Protein AF-0000000074579648 (afdb_homodimer)

Nearest PDB structures (foldseek):
  8k3f-assembly1_B  TM=7.157E-01  e=9.675E-02  Campylobacter jejuni
  6kii-assembly1_A  TM=7.517E-01  e=7.354E-01  Limnospira platensis
  4tle-assembly1_C  TM=4.513E-01  e=1.170E-01  Synechococcus elongatus PCC 7942 = FACHB-805
  4tl8-assembly1_C  TM=4.662E-01  e=2.504E-01  Synechococcus elongatus PCC 7942 = FACHB-805
  6qin-assembly1_A  TM=4.212E-01  e=1.010E+00  permafrost metagenome

Sequence (452 aa):
MAKFKIEIDSETCLGYKECGLCVSACEESIIVPDEKTGKVKVDKTREINCDGLGACLDVCPVGALKITSESGFSCGGHSGNPCPGSAVKSFNRSEQRSEMLQNKETESELLNWPVQLHLLNPNASYFKNADLIIAADCVPFAYPDFHNNLLKGKVLAIACPKLDDTKDYMLKIRQIVEKNNIKNVTVAIMTVPCCSGLYSLVNRALDGLDVNITKKVISLDGKLMDMAKFKIEIDSETCLGYKECGLCVSACEESIIVPDEKTGKVKVDKTREINCDGLGACLDVCPVGALKITSESGFSCGGHSGNPCPGSAVKSFNRSEQRSEMLQNKETESELLNWPVQLHLLNPNASYFKNADLIIAADCVPFAYPDFHNNLLKGKVLAIACPKLDDTKDYMLKIRQIVEKNNIKNVTVAIMTVPCCSGLYSLVNRALDGLDVNITKKVISLDGKLMD

pLDDT: mean 78.27, std 17.92, range [31.67, 98.38]

InterPro domains:
  IPR017896 4Fe-4S ferredoxin-type, iron-sulphur binding domain [PF12838] (18-64)
  IPR017896 4Fe-4S ferredoxin-type, iron-sulphur binding domain [PS51379] (4-36)
  IPR017896 4Fe-4S ferredoxin-type, iron-sulphur binding domain [PS51379] (38-70)
  IPR052911 Corrinoid activation enzyme [PTHR42895] (46-207)
  IPR060060 AF_0155, Rossmann-like domain [PF27217] (124-225)

Structure (mmCIF, N/CA/C/O backbone):
data_AF-0000000074579648-model_v1
#
loop_
_entity.id
_entity.type
_entity.pdbx_description
1 polymer Ferredoxin
#
loop_
_atom_site.group_PDB
_atom_site.id
_atom_site.type_symbol
_atom_site.label_atom_id
_atom_site.label_alt_id
_atom_site.label_comp_id
_atom_site.label_asym_id
_atom_site.label_entity_id
_atom_site.label_seq_id
_atom_site.pdbx_PDB_ins_code
_atom_site.Cartn_x
_atom_site.Cartn_y
_atom_site.Cartn_z
_atom_site.occupancy
_atom_site.B_iso_or_equiv
_atom_site.auth_seq_id
_atom_site.auth_comp_id
_atom_site.auth_asym_id
_atom_site.auth_atom_id
_atom_site.pdbx_PDB_model_num
ATOM 1 N N . MET A 1 1 ? -11.305 7.68 -22.281 1 38.03 1 MET A N 1
ATOM 2 C CA . MET A 1 1 ? -10.273 7.02 -21.484 1 38.03 1 MET A CA 1
ATOM 3 C C . MET A 1 1 ? -8.914 7.105 -22.172 1 38.03 1 MET A C 1
ATOM 5 O O . MET A 1 1 ? -8.82 6.992 -23.391 1 38.03 1 MET A O 1
ATOM 9 N N . ALA A 1 2 ? -7.953 7.727 -21.594 1 44.22 2 ALA A N 1
ATOM 10 C CA . ALA A 1 2 ? -6.719 7.918 -22.359 1 44.22 2 ALA A CA 1
ATOM 11 C C . ALA A 1 2 ? -6.234 6.602 -22.953 1 44.22 2 ALA A C 1
ATOM 13 O O . ALA A 1 2 ? -6.219 5.57 -22.281 1 44.22 2 ALA A O 1
ATOM 14 N N . LYS A 1 3 ? -6.266 6.621 -24.25 1 64.75 3 LYS A N 1
ATOM 15 C CA . LYS A 1 3 ? -5.797 5.484 -25.047 1 64.75 3 LYS A CA 1
ATOM 16 C C . LYS A 1 3 ? -4.293 5.293 -24.891 1 64.75 3 LYS A C 1
ATOM 18 O O . LYS A 1 3 ? -3.512 6.195 -25.203 1 64.75 3 LYS A O 1
ATOM 23 N N . PHE A 1 4 ? -3.867 4.301 -23.953 1 72.62 4 PHE A N 1
ATOM 24 C CA . PHE A 1 4 ? -2.453 3.982 -23.812 1 72.62 4 PHE A CA 1
ATOM 25 C C . PHE A 1 4 ? -2 3.014 -24.891 1 72.62 4 PHE A C 1
ATOM 27 O O . PHE A 1 4 ? -2.789 2.189 -25.359 1 72.62 4 PHE A O 1
ATOM 34 N N . LYS A 1 5 ? -0.775 3.4 -25.406 1 82.19 5 LYS A N 1
ATOM 35 C CA . LYS A 1 5 ? -0.129 2.535 -26.391 1 82.19 5 LYS A CA 1
ATOM 36 C C . LYS A 1 5 ? 1.182 1.972 -25.859 1 82.19 5 LYS A C 1
ATOM 38 O O . LYS A 1 5 ? 1.925 2.67 -25.156 1 82.19 5 LYS A O 1
ATOM 43 N N . ILE A 1 6 ? 1.336 0.704 -26.125 1 85.44 6 ILE A N 1
ATOM 44 C CA . ILE A 1 6 ? 2.6 0.079 -25.766 1 85.44 6 ILE A CA 1
ATOM 45 C C . ILE A 1 6 ? 3.512 -0.01 -26.984 1 85.44 6 ILE A C 1
ATOM 47 O O . ILE A 1 6 ? 3.084 -0.451 -28.047 1 85.44 6 ILE A O 1
ATOM 51 N N . GLU A 1 7 ? 4.668 0.543 -26.875 1 87.31 7 GLU A N 1
ATOM 52 C CA . GLU A 1 7 ? 5.699 0.421 -27.906 1 87.31 7 GLU A CA 1
ATOM 53 C C . GLU A 1 7 ? 6.824 -0.505 -27.453 1 87.31 7 GLU A C 1
ATOM 55 O O . GLU A 1 7 ? 7.281 -0.416 -26.312 1 87.31 7 GLU A O 1
ATOM 60 N N . ILE A 1 8 ? 7.215 -1.43 -28.344 1 89.31 8 ILE A N 1
ATOM 61 C CA . ILE A 1 8 ? 8.25 -2.404 -28.016 1 89.31 8 ILE A CA 1
ATOM 62 C C . ILE A 1 8 ? 9.469 -2.193 -28.906 1 89.31 8 ILE A C 1
ATOM 64 O O . ILE A 1 8 ? 9.344 -2.152 -30.125 1 89.31 8 ILE A O 1
ATOM 68 N N . ASP A 1 9 ? 10.555 -1.934 -28.312 1 84.62 9 ASP A N 1
ATOM 69 C CA . ASP A 1 9 ? 11.82 -1.9 -29.031 1 84.62 9 ASP A CA 1
ATOM 70 C C . ASP A 1 9 ? 12.359 -3.312 -29.266 1 84.62 9 ASP A C 1
ATOM 72 O O . ASP A 1 9 ? 13 -3.895 -28.391 1 84.62 9 ASP A O 1
ATOM 76 N N . SER A 1 10 ? 12.18 -3.771 -30.453 1 89 10 SER A N 1
ATOM 77 C CA . SER A 1 10 ? 12.516 -5.152 -30.797 1 89 10 SER A CA 1
ATOM 78 C C . SER A 1 10 ? 14.016 -5.383 -30.719 1 89 10 SER A C 1
ATOM 80 O O . SER A 1 10 ? 14.469 -6.508 -30.484 1 89 10 SER A O 1
ATOM 82 N N . GLU A 1 11 ? 14.758 -4.34 -30.938 1 87.44 11 GLU A N 1
ATOM 83 C CA . GLU A 1 11 ? 16.219 -4.492 -30.891 1 87.44 11 GLU A CA 1
ATOM 84 C C . GLU A 1 11 ? 16.688 -4.707 -29.453 1 87.44 11 GLU A C 1
ATOM 86 O O . GLU A 1 11 ? 17.641 -5.461 -29.219 1 87.44 11 GLU A O 1
ATOM 91 N N . THR A 1 12 ? 16 -4.109 -28.562 1 84.44 12 THR A N 1
ATOM 92 C CA . THR A 1 12 ? 16.375 -4.188 -27.156 1 84.44 12 THR A CA 1
ATOM 93 C C . THR A 1 12 ? 15.75 -5.414 -26.5 1 84.44 12 THR A C 1
ATOM 95 O O . THR A 1 12 ? 16.328 -6.004 -25.578 1 84.44 12 THR A O 1
ATOM 98 N N . CYS A 1 13 ? 14.719 -5.883 -27.016 1 89.56 13 CYS A N 1
ATOM 99 C CA . CYS A 1 13 ? 13.977 -7.008 -26.453 1 89.56 13 CYS A CA 1
ATOM 100 C C . CYS A 1 13 ? 14.797 -8.289 -26.531 1 89.56 13 CYS A C 1
ATOM 102 O O . CYS A 1 13 ? 15.398 -8.586 -27.562 1 89.56 13 CYS A O 1
ATOM 104 N N . LEU A 1 14 ? 14.742 -9.031 -25.484 1 81.19 14 LEU A N 1
ATOM 105 C CA . LEU A 1 14 ? 15.547 -10.25 -25.422 1 81.19 14 LEU A CA 1
ATOM 106 C C . LEU A 1 14 ? 14.82 -11.414 -26.078 1 81.19 14 LEU A C 1
ATOM 108 O O . LEU A 1 14 ? 15.43 -12.445 -26.359 1 81.19 14 LEU A O 1
ATOM 112 N N . GLY A 1 15 ? 13.594 -11.227 -26.312 1 86.38 15 GLY A N 1
ATOM 113 C CA . GLY A 1 15 ? 12.805 -12.32 -26.875 1 86.38 15 GLY A CA 1
ATOM 114 C C . GLY A 1 15 ? 11.945 -13.016 -25.828 1 86.38 15 GLY A C 1
ATOM 115 O O . GLY A 1 15 ? 12.289 -13.047 -24.656 1 86.38 15 GLY A O 1
ATOM 116 N N . TYR A 1 16 ? 10.82 -13.547 -26.359 1 86.62 16 TYR A N 1
ATOM 117 C CA . TYR A 1 16 ? 9.867 -14.109 -25.422 1 86.62 16 TYR A CA 1
ATOM 118 C C . TYR A 1 16 ? 10.344 -15.461 -24.906 1 86.62 16 TYR A C 1
ATOM 120 O O . TYR A 1 16 ? 9.953 -15.898 -23.812 1 86.62 16 TYR A O 1
ATOM 128 N N . LYS A 1 17 ? 11.25 -16.219 -25.625 1 80.44 17 LYS A N 1
ATOM 129 C CA . LYS A 1 17 ? 11.789 -17.484 -25.156 1 80.44 17 LYS A CA 1
ATOM 130 C C . LYS A 1 17 ? 12.852 -17.266 -24.094 1 80.44 17 LYS A C 1
ATOM 132 O O . LYS A 1 17 ? 12.906 -18 -23.094 1 80.44 17 LYS A O 1
ATOM 137 N N . GLU A 1 18 ? 13.672 -16.25 -24.312 1 72.56 18 GLU A N 1
ATOM 138 C CA . GLU A 1 18 ? 14.758 -15.938 -23.375 1 72.56 18 GLU A CA 1
ATOM 139 C C . GLU A 1 18 ? 14.234 -15.203 -22.141 1 72.56 18 GLU A C 1
ATOM 141 O O . GLU A 1 18 ? 14.82 -15.289 -21.062 1 72.56 18 GLU A O 1
ATOM 146 N N . CYS A 1 19 ? 13.273 -14.344 -22.219 1 79.88 19 CYS A N 1
ATOM 147 C CA . CYS A 1 19 ? 12.766 -13.516 -21.125 1 79.88 19 CYS A CA 1
ATOM 148 C C . CYS A 1 19 ? 11.25 -13.617 -21.016 1 79.88 19 CYS A C 1
ATOM 150 O O . CYS A 1 19 ? 10.727 -14.391 -20.203 1 79.88 19 CYS A O 1
ATOM 152 N N . GLY A 1 20 ? 10.43 -13.008 -21.75 1 79.56 20 GLY A N 1
ATOM 153 C CA . GLY A 1 20 ? 8.977 -13.086 -21.844 1 79.56 20 GLY A CA 1
ATOM 154 C C . GLY A 1 20 ? 8.273 -12.586 -20.609 1 79.56 20 GLY A C 1
ATOM 155 O O . GLY A 1 20 ? 7.066 -12.797 -20.438 1 79.56 20 GLY A O 1
ATOM 156 N N . LEU A 1 21 ? 8.93 -11.914 -19.75 1 76 21 LEU A N 1
ATOM 157 C CA . LEU A 1 21 ? 8.352 -11.477 -18.484 1 76 21 LEU A CA 1
ATOM 158 C C . LEU A 1 21 ? 7.176 -10.531 -18.719 1 76 21 LEU A C 1
ATOM 160 O O . LEU A 1 21 ? 6.184 -10.562 -18 1 76 21 LEU A O 1
ATOM 164 N N . CYS A 1 22 ? 7.324 -9.781 -19.75 1 82.06 22 CYS A N 1
ATOM 165 C CA . CYS A 1 22 ? 6.293 -8.789 -20.047 1 82.06 22 CYS A CA 1
ATOM 166 C C . CYS A 1 22 ? 5.004 -9.469 -20.5 1 82.06 22 CYS A C 1
ATOM 168 O O . CYS A 1 22 ? 3.91 -8.953 -20.266 1 82.06 22 CYS A O 1
ATOM 170 N N . VAL A 1 23 ? 5.102 -10.625 -21.156 1 86.94 23 VAL A N 1
ATOM 171 C CA . VAL A 1 23 ? 3.938 -11.375 -21.625 1 86.94 23 VAL A CA 1
ATOM 172 C C . VAL A 1 23 ? 3.088 -11.812 -20.438 1 86.94 23 VAL A C 1
ATOM 174 O O . VAL A 1 23 ? 1.863 -11.664 -20.453 1 86.94 23 VAL A O 1
ATOM 177 N N . SER A 1 24 ? 3.746 -12.172 -19.406 1 78 24 SER A N 1
ATOM 178 C CA . SER A 1 24 ? 3.043 -12.641 -18.219 1 78 24 SER A CA 1
ATOM 179 C C . SER A 1 24 ? 2.557 -11.477 -17.375 1 78 24 SER A C 1
ATOM 181 O O . SER A 1 24 ? 1.508 -11.57 -16.734 1 78 24 SER A O 1
ATOM 183 N N . ALA A 1 25 ? 3.285 -10.477 -17.453 1 70.19 25 ALA A N 1
ATOM 184 C CA . ALA A 1 25 ? 3.018 -9.344 -16.562 1 70.19 25 ALA A CA 1
ATOM 185 C C . ALA A 1 25 ? 1.821 -8.539 -17.062 1 70.19 25 ALA A C 1
ATOM 187 O O . ALA A 1 25 ? 1.161 -7.855 -16.266 1 70.19 25 ALA A O 1
ATOM 188 N N . CYS A 1 26 ? 1.552 -8.617 -18.312 1 76.62 26 CYS A N 1
ATOM 189 C CA . CYS A 1 26 ? 0.455 -7.832 -18.875 1 76.62 26 CYS A CA 1
ATOM 190 C C . CYS A 1 26 ? -0.887 -8.5 -18.594 1 76.62 26 CYS A C 1
ATOM 192 O O . CYS A 1 26 ? -1.279 -9.43 -19.312 1 76.62 26 CYS A O 1
ATOM 194 N N . GLU A 1 27 ? -1.532 -7.953 -17.734 1 66.75 27 GLU A N 1
ATOM 195 C CA . GLU A 1 27 ? -2.783 -8.547 -17.266 1 66.75 27 GLU A CA 1
ATOM 196 C C . GLU A 1 27 ? -3.826 -8.578 -18.391 1 66.75 27 GLU A C 1
ATOM 198 O O . GLU A 1 27 ? -4.672 -9.469 -18.422 1 66.75 27 GLU A O 1
ATOM 203 N N . GLU A 1 28 ? -3.748 -7.605 -19.266 1 70.06 28 GLU A N 1
ATOM 204 C CA . GLU A 1 28 ? -4.711 -7.508 -20.359 1 70.06 28 GLU A CA 1
ATOM 205 C C . GLU A 1 28 ? -4.289 -8.375 -21.547 1 70.06 28 GLU A C 1
ATOM 207 O O . GLU A 1 28 ? -4.973 -8.406 -22.562 1 70.06 28 GLU A O 1
ATOM 212 N N . SER A 1 29 ? -3.205 -9.047 -21.328 1 83.12 29 SER A N 1
ATOM 213 C CA . SER A 1 29 ? -2.676 -9.93 -22.375 1 83.12 29 SER A CA 1
ATOM 214 C C . SER A 1 29 ? -2.475 -9.188 -23.688 1 83.12 29 SER A C 1
ATOM 216 O O . SER A 1 29 ? -2.807 -9.695 -24.75 1 83.12 29 SER A O 1
ATOM 218 N N . ILE A 1 30 ? -1.995 -8 -23.547 1 87.44 30 ILE A N 1
ATOM 219 C CA . ILE A 1 30 ? -1.763 -7.152 -24.703 1 87.44 30 ILE A CA 1
ATOM 220 C C . ILE A 1 30 ? -0.427 -7.516 -25.359 1 87.44 30 ILE A C 1
ATOM 222 O O . ILE A 1 30 ? -0.287 -7.461 -26.578 1 87.44 30 ILE A O 1
ATOM 226 N N . ILE A 1 31 ? 0.564 -7.895 -24.578 1 90.88 31 ILE A N 1
ATOM 227 C CA . ILE A 1 31 ? 1.875 -8.289 -25.078 1 90.88 31 ILE A CA 1
ATOM 228 C C . ILE A 1 31 ? 1.904 -9.789 -25.328 1 90.88 31 ILE A C 1
ATOM 230 O O . ILE A 1 31 ? 1.616 -10.578 -24.422 1 90.88 31 ILE A O 1
ATOM 234 N N . VAL A 1 32 ? 2.188 -10.141 -26.562 1 93.31 32 VAL A N 1
ATOM 235 C CA . VAL A 1 32 ? 2.152 -11.555 -26.938 1 93.31 32 VAL A CA 1
ATOM 236 C C . VAL A 1 32 ? 3.457 -11.945 -27.625 1 93.31 32 VAL A C 1
ATOM 238 O O . VAL A 1 32 ? 4.148 -11.086 -28.188 1 93.31 32 VAL A O 1
ATOM 241 N N . PRO A 1 33 ? 3.701 -13.289 -27.531 1 92.75 33 PRO A N 1
ATOM 242 C CA . PRO A 1 33 ? 4.875 -13.75 -28.281 1 92.75 33 PRO A CA 1
ATOM 243 C C . PRO A 1 33 ? 4.723 -13.562 -29.781 1 92.75 33 PRO A C 1
ATOM 245 O O . PRO A 1 33 ? 3.633 -13.773 -30.328 1 92.75 33 PRO A O 1
ATOM 248 N N . ASP A 1 34 ? 5.785 -13.07 -30.453 1 92.25 34 ASP A N 1
ATOM 249 C CA . ASP A 1 34 ? 5.867 -12.992 -31.906 1 92.25 34 ASP A CA 1
ATOM 250 C C . ASP A 1 34 ? 6.738 -14.125 -32.469 1 92.25 34 ASP A C 1
ATOM 252 O O . ASP A 1 34 ? 7.961 -14 -32.5 1 92.25 34 ASP A O 1
ATOM 256 N N . GLU A 1 35 ? 6.102 -15.078 -32.938 1 89.31 35 GLU A N 1
ATOM 257 C CA . GLU A 1 35 ? 6.809 -16.266 -33.406 1 89.31 35 GLU A CA 1
ATOM 258 C C . GLU A 1 35 ? 7.719 -15.961 -34.594 1 89.31 35 GLU A C 1
ATOM 260 O O . GLU A 1 35 ? 8.742 -16.609 -34.781 1 89.31 35 GLU A O 1
ATOM 265 N N . LYS A 1 36 ? 7.332 -15.047 -35.375 1 92.31 36 LYS A N 1
ATOM 266 C CA . LYS A 1 36 ? 8.102 -14.688 -36.562 1 92.31 36 LYS A CA 1
ATOM 267 C C . LYS A 1 36 ? 9.445 -14.07 -36.188 1 92.31 36 LYS A C 1
ATOM 269 O O . LYS A 1 36 ? 10.469 -14.383 -36.812 1 92.31 36 LYS A O 1
ATOM 274 N N . THR A 1 37 ? 9.477 -13.234 -35.25 1 89.88 37 THR A N 1
ATOM 275 C CA . THR A 1 37 ? 10.68 -12.484 -34.906 1 89.88 37 THR A CA 1
ATOM 276 C C . THR A 1 37 ? 11.375 -13.086 -33.688 1 89.88 37 THR A C 1
ATOM 278 O O . THR A 1 37 ? 12.539 -12.789 -33.406 1 89.88 37 THR A O 1
ATOM 281 N N . GLY A 1 38 ? 10.703 -13.961 -32.938 1 90.06 38 GLY A N 1
ATOM 282 C CA . GLY A 1 38 ? 11.227 -14.477 -31.672 1 90.06 38 GLY A CA 1
ATOM 283 C C . GLY A 1 38 ? 11.117 -13.484 -30.531 1 90.06 38 GLY A C 1
ATOM 284 O O . GLY A 1 38 ? 11.555 -13.766 -29.406 1 90.06 38 GLY A O 1
ATOM 285 N N . LYS A 1 39 ? 10.688 -12.328 -30.812 1 92.81 39 LYS A N 1
ATOM 286 C CA . LYS A 1 39 ? 10.508 -11.289 -29.812 1 92.81 39 LYS A CA 1
ATOM 287 C C . LYS A 1 39 ? 9.07 -11.273 -29.297 1 92.81 39 LYS A C 1
ATOM 289 O O . LYS A 1 39 ? 8.391 -12.297 -29.297 1 92.81 39 LYS A O 1
ATOM 294 N N . VAL A 1 40 ? 8.641 -10.117 -28.656 1 93.56 40 VAL A N 1
ATOM 295 C CA . VAL A 1 40 ? 7.25 -9.922 -28.281 1 93.56 40 VAL A CA 1
ATOM 296 C C . VAL A 1 40 ? 6.625 -8.82 -29.125 1 93.56 40 VAL A C 1
ATOM 298 O O . VAL A 1 40 ? 7.34 -8.023 -29.734 1 93.56 40 VAL A O 1
ATOM 301 N N . LYS A 1 41 ? 5.258 -8.883 -29.266 1 93.06 41 LYS A N 1
ATOM 302 C CA . LYS A 1 41 ? 4.539 -7.848 -30 1 93.06 41 LYS A CA 1
ATOM 303 C C . LYS A 1 41 ? 3.248 -7.461 -29.297 1 93.06 41 LYS A C 1
ATOM 305 O O . LYS A 1 41 ? 2.799 -8.172 -28.391 1 93.06 41 LYS A O 1
ATOM 310 N N . VAL A 1 42 ? 2.834 -6.312 -29.719 1 92.62 42 VAL A N 1
ATOM 311 C CA . VAL A 1 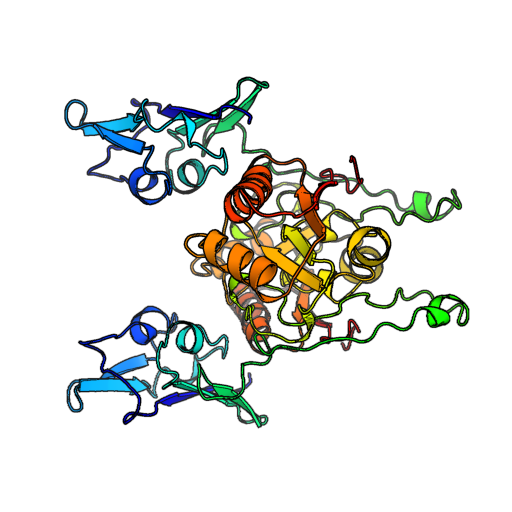42 ? 1.575 -5.809 -29.188 1 92.62 42 VAL A CA 1
ATOM 312 C C . VAL A 1 42 ? 0.406 -6.379 -29.984 1 92.62 42 VAL A C 1
ATOM 314 O O . VAL A 1 42 ? 0.402 -6.316 -31.219 1 92.62 42 VAL A O 1
ATOM 317 N N . ASP A 1 43 ? -0.494 -6.969 -29.281 1 90.19 43 ASP A N 1
ATOM 318 C CA . ASP A 1 43 ? -1.77 -7.324 -29.891 1 90.19 43 ASP A CA 1
ATOM 319 C C . ASP A 1 43 ? -2.652 -6.09 -30.078 1 90.19 43 ASP A C 1
ATOM 321 O O . ASP A 1 43 ? -3.26 -5.605 -29.125 1 90.19 43 ASP A O 1
ATOM 325 N N . LYS A 1 44 ? -2.764 -5.656 -31.297 1 87.19 44 LYS A N 1
ATOM 326 C CA . LYS A 1 44 ? -3.457 -4.406 -31.594 1 87.19 44 LYS A CA 1
ATOM 327 C C . LYS A 1 44 ? -4.941 -4.5 -31.25 1 87.19 44 LYS A C 1
ATOM 329 O O . LYS A 1 44 ? -5.582 -3.488 -30.969 1 87.19 44 LYS A O 1
ATOM 334 N N . THR A 1 45 ? -5.469 -5.652 -31.188 1 86.56 45 THR A N 1
ATOM 335 C CA . THR A 1 45 ? -6.883 -5.828 -30.875 1 86.56 45 THR A CA 1
ATOM 336 C C . THR A 1 45 ? -7.129 -5.645 -29.375 1 86.56 45 THR A C 1
ATOM 338 O O . THR A 1 45 ? -8.266 -5.395 -28.953 1 86.56 45 THR A O 1
ATOM 341 N N . ARG A 1 46 ? -6.062 -5.746 -28.656 1 84.88 46 ARG A N 1
ATOM 342 C CA . ARG A 1 46 ? -6.227 -5.66 -27.219 1 84.88 46 ARG A CA 1
ATOM 343 C C . ARG A 1 46 ? -5.582 -4.391 -26.656 1 84.88 46 ARG A C 1
ATOM 345 O O . ARG A 1 46 ? -5.77 -4.055 -25.484 1 84.88 46 ARG A O 1
ATOM 352 N N . GLU A 1 47 ? -4.895 -3.691 -27.516 1 84.19 47 GLU A N 1
ATOM 353 C CA . GLU A 1 47 ? -4.125 -2.527 -27.078 1 84.19 47 GLU A CA 1
ATOM 354 C C . GLU A 1 47 ? -5.02 -1.494 -26.406 1 84.19 47 GLU A C 1
ATOM 356 O O . GLU A 1 47 ? -4.586 -0.803 -25.484 1 84.19 47 GLU A O 1
ATOM 361 N N . ILE A 1 48 ? -6.266 -1.459 -26.812 1 78 48 ILE A N 1
ATOM 362 C CA . ILE A 1 48 ? -7.199 -0.473 -26.266 1 78 48 ILE A CA 1
ATOM 363 C C . ILE A 1 48 ? -7.422 -0.729 -24.781 1 78 48 ILE A C 1
ATOM 365 O O . ILE A 1 48 ? -7.812 0.176 -24.047 1 78 48 ILE A O 1
ATOM 369 N N . ASN A 1 49 ? -7.062 -1.928 -24.406 1 75.94 49 ASN A N 1
ATOM 370 C CA . ASN A 1 49 ? -7.289 -2.301 -23.016 1 75.94 49 ASN A CA 1
ATOM 371 C C . ASN A 1 49 ? -6.113 -1.904 -22.125 1 75.94 49 ASN A C 1
ATOM 373 O O . ASN A 1 49 ? -6.152 -2.096 -20.922 1 75.94 49 ASN A O 1
ATOM 377 N N . CYS A 1 50 ? -5.164 -1.319 -22.719 1 76.5 50 CYS A N 1
ATOM 378 C CA . CYS A 1 50 ? -4.016 -0.925 -21.906 1 76.5 50 CYS A CA 1
ATOM 379 C C . CYS A 1 50 ? -4.41 0.121 -20.875 1 76.5 50 CYS A C 1
ATOM 381 O O . CYS A 1 50 ? -4.984 1.154 -21.219 1 76.5 50 CYS A O 1
ATOM 383 N N . ASP A 1 51 ? -4.082 -0.187 -19.703 1 62.88 51 ASP A N 1
ATOM 384 C CA . ASP A 1 51 ? -4.469 0.72 -18.625 1 62.88 51 ASP A CA 1
ATOM 385 C C . ASP A 1 51 ? -3.322 1.662 -18.266 1 62.88 51 ASP A C 1
ATOM 387 O O . ASP A 1 51 ? -3.479 2.541 -17.422 1 62.88 51 ASP A O 1
ATOM 391 N N . GLY A 1 52 ? -2.18 1.438 -18.875 1 62.59 52 GLY A N 1
ATOM 392 C CA . GLY A 1 52 ? -1.054 2.336 -18.672 1 62.59 52 GLY A CA 1
ATOM 393 C C . GLY A 1 52 ? -0.364 2.125 -17.328 1 62.59 52 GLY A C 1
ATOM 394 O O . GLY A 1 52 ? 0.477 2.932 -16.922 1 62.59 52 GLY A O 1
ATOM 395 N N . LEU A 1 53 ? -0.735 1.129 -16.609 1 60.19 53 LEU A N 1
ATOM 396 C CA . LEU A 1 53 ? -0.161 0.914 -15.281 1 60.19 53 LEU A CA 1
ATOM 397 C C . LEU A 1 53 ? 1.334 0.629 -15.375 1 60.19 53 LEU A C 1
ATOM 399 O O . LEU A 1 53 ? 2.098 0.988 -14.477 1 60.19 53 LEU A O 1
ATOM 403 N N . GLY A 1 54 ? 1.743 -0.093 -16.5 1 61.72 54 GLY A N 1
ATOM 404 C CA . GLY A 1 54 ? 3.166 -0.247 -16.766 1 61.72 54 GLY A CA 1
ATOM 405 C C . GLY A 1 54 ? 3.771 -1.447 -16.062 1 61.72 54 GLY A C 1
ATOM 406 O O . GLY A 1 54 ? 4.98 -1.486 -15.812 1 61.72 54 GLY A O 1
ATOM 407 N N . ALA A 1 55 ? 2.918 -2.408 -15.727 1 65.88 55 ALA A N 1
ATOM 408 C CA . ALA A 1 55 ? 3.484 -3.637 -15.172 1 65.88 55 ALA A CA 1
ATOM 409 C C . ALA A 1 55 ? 4.512 -4.242 -16.125 1 65.88 55 ALA A C 1
ATOM 411 O O . ALA A 1 55 ? 5.539 -4.766 -15.68 1 65.88 55 ALA A O 1
ATOM 412 N N . CYS A 1 56 ? 4.156 -4.09 -17.281 1 73.62 56 CYS A N 1
ATOM 413 C CA . CYS A 1 56 ? 5.066 -4.605 -18.297 1 73.62 56 CYS A CA 1
ATOM 414 C C . CYS A 1 56 ? 6.395 -3.855 -18.281 1 73.62 56 CYS A C 1
ATOM 416 O O . CYS A 1 56 ? 7.453 -4.453 -18.484 1 73.62 56 CYS A O 1
ATOM 418 N N . LEU A 1 57 ? 6.336 -2.584 -18.047 1 70.75 57 LEU A N 1
ATOM 419 C CA . LEU A 1 57 ? 7.559 -1.795 -17.969 1 70.75 57 LEU A CA 1
ATOM 420 C C . LEU A 1 57 ? 8.422 -2.248 -16.797 1 70.75 57 LEU A C 1
ATOM 422 O O . LEU A 1 57 ? 9.641 -2.367 -16.922 1 70.75 57 LEU A O 1
ATOM 426 N N . ASP A 1 58 ? 7.75 -2.631 -15.789 1 59.72 58 ASP A N 1
ATOM 427 C CA . ASP A 1 58 ? 8.43 -2.922 -14.531 1 59.72 58 ASP A CA 1
ATOM 428 C C . ASP A 1 58 ? 9.219 -4.23 -14.625 1 59.72 58 ASP A C 1
ATOM 430 O O . ASP A 1 58 ? 10.266 -4.375 -13.992 1 59.72 58 ASP A O 1
ATOM 434 N N . VAL A 1 59 ? 8.742 -5.141 -15.391 1 64.81 59 VAL A N 1
ATOM 435 C CA . VAL A 1 59 ? 9.344 -6.473 -15.391 1 64.81 59 VAL A CA 1
ATOM 436 C C . VAL A 1 59 ? 10.367 -6.578 -16.531 1 64.81 59 VAL A C 1
ATOM 438 O O . VAL A 1 59 ? 11.133 -7.539 -16.594 1 64.81 59 VAL A O 1
ATOM 441 N N . CYS A 1 60 ? 10.398 -5.602 -17.328 1 70.5 60 CYS A N 1
ATOM 442 C CA . CYS A 1 60 ? 11.336 -5.672 -18.438 1 70.5 60 CYS A CA 1
ATOM 443 C C . CYS A 1 60 ? 12.75 -5.332 -17.969 1 70.5 60 CYS A C 1
ATOM 445 O O . CYS A 1 60 ? 13.023 -4.195 -17.594 1 70.5 60 CYS A O 1
ATOM 447 N N . PRO A 1 61 ? 13.562 -6.281 -18.078 1 64.62 61 PRO A N 1
ATOM 448 C CA . PRO A 1 61 ? 14.883 -6.043 -17.5 1 64.62 61 PRO A CA 1
ATOM 449 C C . PRO A 1 61 ? 15.75 -5.141 -18.375 1 64.62 61 PRO A C 1
ATOM 451 O O . PRO A 1 61 ? 16.75 -4.59 -17.906 1 64.62 61 PRO A O 1
ATOM 454 N N . VAL A 1 62 ? 15.383 -5 -19.641 1 67.38 62 VAL A N 1
ATOM 455 C CA . VAL A 1 62 ? 16.25 -4.266 -20.547 1 67.38 62 VAL A CA 1
ATOM 456 C C . VAL A 1 62 ? 15.562 -2.984 -21.016 1 67.38 62 VAL A C 1
ATOM 458 O O . VAL A 1 62 ? 16.047 -2.305 -21.922 1 67.38 62 VAL A O 1
ATOM 461 N N . GLY A 1 63 ? 14.383 -2.754 -20.469 1 73.19 63 GLY A N 1
ATOM 462 C CA . GLY A 1 63 ? 13.688 -1.516 -20.781 1 73.19 63 GLY A CA 1
ATOM 463 C C . GLY A 1 63 ? 13.242 -1.422 -22.219 1 73.19 63 GLY A C 1
ATOM 464 O O . GLY A 1 63 ? 13.352 -0.361 -22.844 1 73.19 63 GLY A O 1
ATOM 465 N N . ALA A 1 64 ? 12.789 -2.461 -22.797 1 78.62 64 ALA A N 1
ATOM 466 C CA . ALA A 1 64 ? 12.43 -2.512 -24.219 1 78.62 64 ALA A CA 1
ATOM 467 C C . ALA A 1 64 ? 11.023 -1.979 -24.453 1 78.62 64 ALA A C 1
ATOM 469 O O . ALA A 1 64 ? 10.57 -1.863 -25.594 1 78.62 64 ALA A O 1
ATOM 470 N N . LEU A 1 65 ? 10.32 -1.646 -23.391 1 81.62 65 LEU A N 1
ATOM 471 C CA . LEU A 1 65 ? 8.922 -1.275 -23.547 1 81.62 65 LEU A CA 1
ATOM 472 C C . LEU A 1 65 ? 8.703 0.19 -23.188 1 81.62 65 LEU A C 1
ATOM 474 O O . LEU A 1 65 ? 9.414 0.734 -22.328 1 81.62 65 LEU A O 1
ATOM 478 N N . LYS A 1 66 ? 7.781 0.777 -23.906 1 79.25 66 LYS A N 1
ATOM 479 C CA . LYS A 1 66 ? 7.34 2.145 -23.656 1 79.25 66 LYS A CA 1
ATOM 480 C C . LYS A 1 66 ? 5.816 2.254 -23.734 1 79.25 66 LYS A C 1
ATOM 482 O O . LYS A 1 66 ? 5.188 1.644 -24.594 1 79.25 66 LYS A O 1
ATOM 487 N N . ILE A 1 67 ? 5.289 2.912 -22.75 1 76.81 67 ILE A N 1
ATOM 488 C CA . ILE A 1 67 ? 3.865 3.221 -22.797 1 76.81 67 ILE A CA 1
ATOM 489 C C . ILE A 1 67 ? 3.668 4.699 -23.125 1 76.81 67 ILE A C 1
ATOM 491 O O . ILE A 1 67 ? 4.324 5.562 -22.531 1 76.81 67 ILE A O 1
ATOM 495 N N . THR A 1 68 ? 2.846 4.945 -24.141 1 74.75 68 THR A N 1
ATOM 496 C CA . THR A 1 68 ? 2.541 6.312 -24.547 1 74.75 68 THR A CA 1
ATOM 497 C C . THR A 1 68 ? 1.032 6.543 -24.562 1 74.75 68 THR A C 1
ATOM 499 O O . THR A 1 68 ? 0.251 5.59 -24.547 1 74.75 68 THR A O 1
ATOM 502 N N . SER A 1 69 ? 0.72 7.797 -24.312 1 69 69 SER A N 1
ATOM 503 C CA . SER A 1 69 ? -0.678 8.188 -24.469 1 69 69 SER A CA 1
ATOM 504 C C . SER A 1 69 ? -0.818 9.383 -25.406 1 69 69 SER A C 1
ATOM 506 O O . SER A 1 69 ? 0.16 10.078 -25.688 1 69 69 SER A O 1
ATOM 508 N N . GLU A 1 70 ? -2.043 9.398 -25.906 1 67.12 70 GLU A N 1
ATOM 509 C CA . GLU A 1 70 ? -2.322 10.523 -26.797 1 67.12 70 GLU A CA 1
ATOM 510 C C . GLU A 1 70 ? -2.166 11.859 -26.078 1 67.12 70 GLU A C 1
ATOM 512 O O . GLU A 1 70 ? -1.89 12.883 -26.703 1 67.12 70 GLU A O 1
ATOM 517 N N . SER A 1 71 ? -2.32 11.812 -24.859 1 56.03 71 SER A N 1
ATOM 518 C CA . SER A 1 71 ? -2.234 13.062 -24.109 1 56.03 71 SER A CA 1
ATOM 519 C C . SER A 1 71 ? -0.785 13.43 -23.812 1 56.03 71 SER A C 1
ATOM 521 O O . SER A 1 71 ? -0.517 14.43 -23.141 1 56.03 71 SER A O 1
ATOM 523 N N . GLY A 1 72 ? 0.166 12.68 -24.375 1 56.94 72 GLY A N 1
ATOM 524 C CA . GLY A 1 72 ? 1.571 13.023 -24.234 1 56.94 72 GLY A CA 1
ATOM 525 C C . GLY A 1 72 ? 2.27 12.266 -23.125 1 56.94 72 GLY A C 1
ATOM 526 O O . GLY A 1 72 ? 3.473 12.422 -22.906 1 56.94 72 GLY A O 1
ATOM 527 N N . PHE A 1 73 ? 1.443 11.523 -22.469 1 54.62 73 PHE A N 1
ATOM 528 C CA . PHE A 1 73 ? 2.076 10.711 -21.438 1 54.62 73 PHE A CA 1
ATOM 529 C C . PHE A 1 73 ? 2.959 9.633 -22.062 1 54.62 73 PHE A C 1
ATOM 531 O O . PHE A 1 73 ? 2.59 9.031 -23.078 1 54.62 73 PHE A O 1
ATOM 538 N N . SER A 1 74 ? 4.258 9.594 -21.75 1 59.38 74 SER A N 1
ATOM 539 C CA . SER A 1 74 ? 5.141 8.508 -22.156 1 59.38 74 SER A CA 1
ATOM 540 C C . SER A 1 74 ? 5.984 8.008 -21 1 59.38 74 SER A C 1
ATOM 542 O O . SER A 1 74 ? 6.488 8.805 -20.203 1 59.38 74 SER A O 1
ATOM 544 N N . CYS A 1 75 ? 5.812 6.734 -20.688 1 58.69 75 CYS A N 1
ATOM 545 C CA . CYS A 1 75 ? 6.699 6.152 -19.672 1 58.69 75 CYS A CA 1
ATOM 546 C C . CYS A 1 75 ? 7.332 4.863 -20.188 1 58.69 75 CYS A C 1
ATOM 548 O O . CYS A 1 75 ? 6.727 4.145 -21 1 58.69 75 CYS A O 1
ATOM 550 N N . GLY A 1 76 ? 8.672 4.77 -20.031 1 54.25 76 GLY A N 1
ATOM 551 C CA . GLY A 1 76 ? 9.422 3.617 -20.516 1 54.25 76 GLY A CA 1
ATOM 552 C C . GLY A 1 76 ? 10.164 2.887 -19.422 1 54.25 76 GLY A C 1
ATOM 553 O O . GLY A 1 76 ? 10.281 3.389 -18.297 1 54.25 76 GLY A O 1
ATOM 554 N N . GLY A 1 77 ? 10.312 1.607 -19.562 1 45.97 77 GLY A N 1
ATOM 555 C CA . GLY A 1 77 ? 11.117 0.81 -18.656 1 45.97 77 GLY A CA 1
ATOM 556 C C . GLY A 1 77 ? 12.461 1.442 -18.328 1 45.97 77 GLY A C 1
ATOM 557 O O . GLY A 1 77 ? 12.57 2.666 -18.234 1 45.97 77 GLY A O 1
ATOM 558 N N . HIS A 1 78 ? 13.539 0.744 -18.266 1 46.09 78 HIS A N 1
ATOM 559 C CA . HIS A 1 78 ? 14.883 1.147 -17.859 1 46.09 78 HIS A CA 1
ATOM 560 C C . HIS A 1 78 ? 15.336 2.393 -18.609 1 46.09 78 HIS A C 1
ATOM 562 O O . HIS A 1 78 ? 16.047 3.236 -18.062 1 46.09 78 HIS A O 1
ATOM 568 N N . SER A 1 79 ? 15.305 2.369 -19.875 1 44.06 79 SER A N 1
ATOM 569 C CA . SER A 1 79 ? 15.977 3.395 -20.656 1 44.06 79 SER A CA 1
ATOM 570 C C . SER A 1 79 ? 15.07 4.598 -20.891 1 44.06 79 SER A C 1
ATOM 572 O O . SER A 1 79 ? 15.492 5.594 -21.484 1 44.06 79 SER A O 1
ATOM 574 N N . GLY A 1 80 ? 13.906 4.57 -20.344 1 46.16 80 GLY A N 1
ATOM 575 C CA . GLY A 1 80 ? 13.039 5.691 -20.656 1 46.16 80 GLY A CA 1
ATOM 576 C C . GLY A 1 80 ? 12.602 6.473 -19.438 1 46.16 80 GLY A C 1
ATOM 577 O O . GLY A 1 80 ? 13.133 6.266 -18.344 1 46.16 80 GLY A O 1
ATOM 578 N N . ASN A 1 81 ? 11.93 7.52 -19.781 1 48.72 81 ASN A N 1
ATOM 579 C CA . ASN A 1 81 ? 11.383 8.359 -18.719 1 48.72 81 ASN A CA 1
ATOM 580 C C . ASN A 1 81 ? 10.57 7.535 -17.719 1 48.72 81 ASN A C 1
ATOM 582 O O . ASN A 1 81 ? 9.734 6.723 -18.109 1 48.72 81 ASN A O 1
ATOM 586 N N . PRO A 1 82 ? 11.086 7.449 -16.625 1 46.22 82 PRO A N 1
ATOM 587 C CA . PRO A 1 82 ? 10.305 6.707 -15.633 1 46.22 82 PRO A CA 1
ATOM 588 C C . PRO A 1 82 ? 8.836 7.121 -15.602 1 46.22 82 PRO A C 1
ATOM 590 O O . PRO A 1 82 ? 8.508 8.258 -15.953 1 46.22 82 PRO A O 1
ATOM 593 N N . CYS A 1 83 ? 8.094 6.188 -15.609 1 48.09 83 CYS A N 1
ATOM 594 C CA . CYS A 1 83 ? 6.68 6.492 -15.445 1 48.09 83 CYS A CA 1
ATOM 595 C C . CYS A 1 83 ? 6.449 7.379 -14.219 1 48.09 83 CYS A C 1
ATOM 597 O O . CYS A 1 83 ? 7.195 7.297 -13.242 1 48.09 83 CYS A O 1
ATOM 599 N N . PRO A 1 84 ? 5.594 8.344 -14.469 1 45.03 84 PRO A N 1
ATOM 600 C CA . PRO A 1 84 ? 5.371 9.281 -13.359 1 45.03 84 PRO A CA 1
ATOM 601 C C . PRO A 1 84 ? 5.184 8.57 -12.023 1 45.03 84 PRO A C 1
ATOM 603 O O . PRO A 1 84 ? 5.621 9.078 -10.984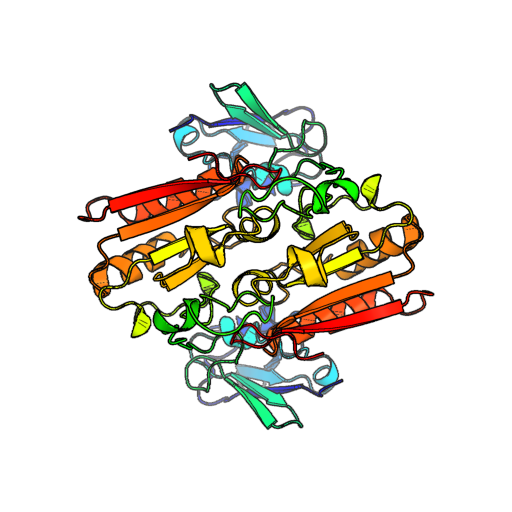 1 45.03 84 PRO A O 1
ATOM 606 N N . GLY A 1 85 ? 4.59 7.496 -12.141 1 41.59 85 GLY A N 1
ATOM 607 C CA . GLY A 1 85 ? 4.363 6.766 -10.906 1 41.59 85 GLY A CA 1
ATOM 608 C C . GLY A 1 85 ? 5.645 6.258 -10.266 1 41.59 85 GLY A C 1
ATOM 609 O O . GLY A 1 85 ? 5.688 6.012 -9.062 1 41.59 85 GLY A O 1
ATOM 610 N N . SER A 1 86 ? 6.676 6.156 -11.086 1 39.22 86 SER A N 1
ATOM 611 C CA . SER A 1 86 ? 7.938 5.602 -10.609 1 39.22 86 SER A CA 1
ATOM 612 C C . SER A 1 86 ? 9.062 6.621 -10.719 1 39.22 86 SER A C 1
ATOM 614 O O . SER A 1 86 ? 10.203 6.34 -10.328 1 39.22 86 SER A O 1
ATOM 616 N N . ALA A 1 87 ? 8.742 7.703 -11.273 1 39.44 87 ALA A N 1
ATOM 617 C CA . ALA A 1 87 ? 9.758 8.734 -11.461 1 39.44 87 ALA A CA 1
ATOM 618 C C . ALA A 1 87 ? 10.172 9.344 -10.125 1 39.44 87 ALA A C 1
ATOM 620 O O . ALA A 1 87 ? 9.328 9.773 -9.336 1 39.44 87 ALA A O 1
ATOM 621 N N . VAL A 1 88 ? 11.578 9.367 -9.906 1 37.28 88 VAL A N 1
ATOM 622 C CA . VAL A 1 88 ? 12.125 9.891 -8.664 1 37.28 88 VAL A CA 1
ATOM 623 C C . VAL A 1 88 ? 11.922 11.406 -8.602 1 37.28 88 VAL A C 1
ATOM 625 O O . VAL A 1 88 ? 12.258 12.125 -9.547 1 37.28 88 VAL A O 1
ATOM 628 N N . LYS A 1 89 ? 11.273 11.938 -7.715 1 46.53 89 LYS A N 1
ATOM 629 C CA . LYS A 1 89 ? 11.109 13.359 -7.43 1 46.53 89 LYS A CA 1
ATOM 630 C C . LYS A 1 89 ? 11.453 13.672 -5.973 1 46.53 89 LYS A C 1
ATOM 632 O O . LYS A 1 89 ? 11.273 12.828 -5.094 1 46.53 89 LYS A O 1
ATOM 637 N N . SER A 1 90 ? 12.164 14.891 -5.688 1 39.19 90 SER A N 1
ATOM 638 C CA . SER A 1 90 ? 12.406 15.438 -4.355 1 39.19 90 SER A CA 1
ATOM 639 C C . SER A 1 90 ? 11.602 16.703 -4.113 1 39.19 90 SER A C 1
ATOM 641 O O . SER A 1 90 ? 11.453 17.531 -5.016 1 39.19 90 SER A O 1
ATOM 643 N N . PHE A 1 91 ? 11.023 16.781 -2.982 1 44.47 91 PHE A N 1
ATOM 644 C CA . PHE A 1 91 ? 10.258 17.969 -2.604 1 44.47 91 PHE A CA 1
ATOM 645 C C . PHE A 1 91 ? 10.984 18.75 -1.522 1 44.47 91 PHE A C 1
ATOM 647 O O . PHE A 1 91 ? 11.523 18.172 -0.576 1 44.47 91 PHE A O 1
ATOM 654 N N . ASN A 1 92 ? 11.258 20.109 -1.737 1 41.53 92 ASN A N 1
ATOM 655 C CA . ASN A 1 92 ? 11.828 21.016 -0.742 1 41.53 92 ASN A CA 1
ATOM 656 C C . ASN A 1 92 ? 10.75 21.609 0.157 1 41.53 92 ASN A C 1
ATOM 658 O O . ASN A 1 92 ? 9.797 22.219 -0.331 1 41.53 92 ASN A O 1
ATOM 662 N N . ARG A 1 93 ? 10.781 21.188 1.365 1 42.94 93 ARG A N 1
ATOM 663 C CA . ARG A 1 93 ? 9.828 21.719 2.33 1 42.94 93 ARG A CA 1
ATOM 664 C C . ARG A 1 93 ? 10.477 22.75 3.238 1 42.94 93 ARG A C 1
ATOM 666 O O . ARG A 1 93 ? 11.531 22.484 3.824 1 42.94 93 ARG A O 1
ATOM 673 N N . SER A 1 94 ? 10.523 24.078 3.004 1 40.91 94 SER A N 1
ATOM 674 C CA . SER A 1 94 ? 11.125 25.156 3.787 1 40.91 94 SER A CA 1
ATOM 675 C C . SER A 1 94 ? 10.469 25.281 5.16 1 40.91 94 SER A C 1
ATOM 677 O O . SER A 1 94 ? 9.266 25.062 5.297 1 40.91 94 SER A O 1
ATOM 679 N N . GLU A 1 95 ? 11.242 25.219 6.27 1 40.81 95 GLU A N 1
ATOM 680 C CA . GLU A 1 95 ? 10.883 25.438 7.672 1 40.81 95 GLU A CA 1
ATOM 681 C C . GLU A 1 95 ? 9.977 26.656 7.828 1 40.81 95 GLU A C 1
ATOM 683 O O . GLU A 1 95 ? 9.172 26.719 8.758 1 40.81 95 GLU A O 1
ATOM 688 N N . GLN A 1 96 ? 10.484 27.906 7.324 1 36.25 96 GLN A N 1
ATOM 689 C CA . GLN A 1 96 ? 9.875 29.188 7.664 1 36.25 96 GLN A CA 1
ATOM 690 C C . GLN A 1 96 ? 8.367 29.156 7.41 1 36.25 96 GLN A C 1
ATOM 692 O O . GLN A 1 96 ? 7.664 30.109 7.746 1 36.25 96 GLN A O 1
ATOM 697 N N . ARG A 1 97 ? 8.055 28.344 6.613 1 39.53 97 ARG A N 1
ATOM 698 C CA . ARG A 1 97 ? 6.699 28.516 6.109 1 39.53 97 ARG A CA 1
ATOM 699 C C . ARG A 1 97 ? 5.672 28.141 7.172 1 39.53 97 ARG A C 1
ATOM 701 O O . ARG A 1 97 ? 4.465 28.188 6.918 1 39.53 97 ARG A O 1
ATOM 708 N N . SER A 1 98 ? 6.266 27.531 8.266 1 35.66 98 SER A N 1
ATOM 709 C CA . SER A 1 98 ? 5.289 27.266 9.32 1 35.66 98 SER A CA 1
ATOM 710 C C . SER A 1 98 ? 4.598 28.547 9.766 1 35.66 98 SER A C 1
ATOM 712 O O . SER A 1 98 ? 3.689 28.516 10.602 1 35.66 98 SER A O 1
ATOM 714 N N . GLU A 1 99 ? 5.398 29.641 9.891 1 32.56 99 GLU A N 1
ATOM 715 C CA . GLU A 1 99 ? 4.82 30.734 10.648 1 32.56 99 GLU A CA 1
ATOM 716 C C . GLU A 1 99 ? 3.529 31.234 10.008 1 32.56 99 GLU A C 1
ATOM 718 O O . GLU A 1 99 ? 2.734 31.922 10.656 1 32.56 99 GLU A O 1
ATOM 723 N N . MET A 1 100 ? 3.748 31.766 8.688 1 31.89 100 MET A N 1
ATOM 724 C CA . MET A 1 100 ? 2.758 32.781 8.312 1 31.89 100 MET A CA 1
ATOM 725 C C . MET A 1 100 ? 1.347 32.188 8.375 1 31.89 100 MET A C 1
ATOM 727 O O . MET A 1 100 ? 0.419 32.844 8.836 1 31.89 100 MET A O 1
ATOM 731 N N . LEU A 1 101 ? 0.768 31.797 7.059 1 34.81 101 LEU A N 1
ATOM 732 C CA . LEU A 1 101 ? -0.64 31.922 6.699 1 34.81 101 LEU A CA 1
ATOM 733 C C . LEU A 1 101 ? -1.5 30.953 7.488 1 34.81 101 LEU A C 1
ATOM 735 O O . LEU A 1 101 ? -1.07 29.828 7.773 1 34.81 101 LEU A O 1
ATOM 739 N N . GLN A 1 102 ? -2.412 31.438 8.273 1 34.75 102 GLN A N 1
ATOM 740 C CA . GLN A 1 102 ? -3.678 30.969 8.836 1 34.75 102 GLN A CA 1
ATOM 741 C C . GLN A 1 102 ? -4.277 29.859 7.988 1 34.75 102 GLN A C 1
ATOM 743 O O . GLN A 1 102 ? -5.371 29.359 8.281 1 34.75 102 GLN A O 1
ATOM 748 N N . ASN A 1 103 ? -4.133 29.875 6.633 1 41 103 ASN A N 1
ATOM 749 C CA . ASN A 1 103 ? -4.977 28.969 5.875 1 41 103 ASN A CA 1
ATOM 750 C C . ASN A 1 103 ? -4.656 27.516 6.195 1 41 103 ASN A C 1
ATOM 752 O O . ASN A 1 103 ? -3.484 27.125 6.262 1 41 103 ASN A O 1
ATOM 756 N N . LYS A 1 104 ? -5.598 26.656 6.945 1 52.16 104 LYS A N 1
ATOM 757 C CA . LYS A 1 104 ? -5.926 25.406 7.625 1 52.16 104 LYS A CA 1
ATOM 758 C C . LYS A 1 104 ? -5.348 24.219 6.879 1 52.16 104 LYS A C 1
ATOM 760 O O . LYS A 1 104 ? -5.496 23.078 7.32 1 52.16 104 LYS A O 1
ATOM 765 N N . GLU A 1 105 ? -4.914 24.375 5.578 1 61.44 105 GLU A N 1
ATOM 766 C CA . GLU A 1 105 ? -4.52 23.125 4.953 1 61.44 105 GLU A CA 1
ATOM 767 C C . GLU A 1 105 ? -3.078 22.766 5.297 1 61.44 105 GLU A C 1
ATOM 769 O O . GLU A 1 105 ? -2.189 23.609 5.23 1 61.44 105 GLU A O 1
ATOM 774 N N . THR A 1 106 ? -2.887 21.781 6.016 1 74.81 106 THR A N 1
ATOM 775 C CA . THR A 1 106 ? -1.574 21.25 6.367 1 74.81 106 THR A CA 1
ATOM 776 C C . THR A 1 106 ? -0.76 20.953 5.109 1 74.81 106 THR A C 1
ATOM 778 O O . THR A 1 106 ? -1.282 20.391 4.141 1 74.81 106 THR A O 1
ATOM 781 N N . GLU A 1 107 ? 0.42 21.562 4.914 1 81.69 107 GLU A N 1
ATOM 782 C CA . GLU A 1 107 ? 1.311 21.312 3.783 1 81.69 107 GLU A CA 1
ATOM 783 C C . GLU A 1 107 ? 1.93 19.922 3.863 1 81.69 107 GLU A C 1
ATOM 785 O O . GLU A 1 107 ? 2.162 19.406 4.957 1 81.69 107 GLU A O 1
ATOM 790 N N . SER A 1 108 ? 2.146 19.391 2.719 1 87.75 108 SER A N 1
ATOM 791 C CA . SER A 1 108 ? 2.779 18.078 2.639 1 87.75 108 SER A CA 1
ATOM 792 C C . SER A 1 108 ? 4.234 18.141 3.094 1 87.75 108 SER A C 1
ATOM 794 O O . SER A 1 108 ? 4.945 19.109 2.789 1 87.75 108 SER A O 1
ATOM 796 N N . GLU A 1 109 ? 4.699 17.188 3.801 1 90.06 109 GLU A N 1
ATOM 797 C CA . GLU A 1 109 ? 6.082 17.078 4.246 1 90.06 109 GLU A CA 1
ATOM 798 C C . GLU A 1 109 ? 6.844 16.047 3.4 1 90.06 109 GLU A C 1
ATOM 800 O O . GLU A 1 109 ? 7.977 15.688 3.73 1 90.06 109 GLU A O 1
ATOM 805 N N . LEU A 1 110 ? 6.203 15.531 2.318 1 90.62 110 LEU A N 1
ATOM 806 C CA . LEU A 1 110 ? 6.832 14.531 1.462 1 90.62 110 LEU A CA 1
ATOM 807 C C . LEU A 1 110 ? 8.055 15.117 0.757 1 90.62 110 LEU A C 1
ATOM 809 O O . LEU A 1 110 ? 7.977 16.188 0.157 1 90.62 110 LEU A O 1
ATOM 813 N N . LEU A 1 111 ? 9.195 14.375 0.717 1 89.56 111 LEU A N 1
ATOM 814 C CA . LEU A 1 111 ? 10.445 14.883 0.161 1 89.56 111 LEU A CA 1
ATOM 815 C C . LEU A 1 111 ? 10.797 14.164 -1.134 1 89.56 111 LEU A C 1
ATOM 817 O O . LEU A 1 111 ? 11.633 14.641 -1.909 1 89.56 111 LEU A O 1
ATOM 821 N N . ASN A 1 112 ? 10.164 13.016 -1.329 1 84.69 112 ASN A N 1
ATOM 822 C CA . ASN A 1 112 ? 10.633 12.203 -2.445 1 84.69 112 ASN A CA 1
ATOM 823 C C . ASN A 1 112 ? 9.484 11.484 -3.137 1 84.69 112 ASN A C 1
ATOM 825 O O . ASN A 1 112 ? 8.438 11.242 -2.525 1 84.69 112 ASN A O 1
ATOM 829 N N . TRP A 1 113 ? 9.641 11.172 -4.293 1 81.06 113 TRP A N 1
ATOM 830 C CA . TRP A 1 113 ? 8.789 10.32 -5.117 1 81.06 113 TRP A CA 1
ATOM 831 C C . TRP A 1 113 ? 9.625 9.461 -6.059 1 81.06 113 TRP A C 1
ATOM 833 O O . TRP A 1 113 ? 10.656 9.914 -6.566 1 81.06 113 TRP A O 1
ATOM 843 N N . PRO A 1 114 ? 9.164 8.188 -6.41 1 81.5 114 PRO A N 1
ATOM 844 C CA . PRO A 1 114 ? 8.07 7.438 -5.785 1 81.5 114 PRO A CA 1
ATOM 845 C C . PRO A 1 114 ? 8.352 7.094 -4.328 1 81.5 114 PRO A C 1
ATOM 847 O O . PRO A 1 114 ? 9.406 7.445 -3.797 1 81.5 114 PRO A O 1
ATOM 850 N N . VAL A 1 115 ? 7.297 6.613 -3.719 1 90 115 VAL A N 1
ATOM 851 C CA . VAL A 1 115 ? 7.492 6.32 -2.303 1 90 115 VAL A CA 1
ATOM 852 C C . VAL A 1 115 ? 7.488 4.809 -2.08 1 90 115 VAL A C 1
ATOM 854 O O . VAL A 1 115 ? 7.922 4.328 -1.032 1 90 115 VAL A O 1
ATOM 857 N N . GLN A 1 116 ? 6.957 4.027 -3 1 83.44 116 GLN A N 1
ATOM 858 C CA . GLN A 1 116 ? 6.926 2.578 -2.852 1 83.44 116 GLN A CA 1
ATOM 859 C C . GLN A 1 116 ? 8.336 1.991 -2.885 1 83.44 116 GLN A C 1
ATOM 861 O O . GLN A 1 116 ? 9.078 2.205 -3.842 1 83.44 116 GLN A O 1
ATOM 866 N N . LEU A 1 117 ? 8.633 1.249 -1.904 1 90.75 117 LEU A N 1
ATOM 867 C CA . LEU A 1 117 ? 9.969 0.664 -1.801 1 90.75 117 LEU A CA 1
ATOM 868 C C . LEU A 1 117 ? 10.32 -0.108 -3.068 1 90.75 117 LEU A C 1
ATOM 870 O O . LEU A 1 117 ? 11.453 -0.048 -3.539 1 90.75 117 LEU A O 1
ATOM 874 N N . HIS A 1 118 ? 9.344 -0.786 -3.623 1 78.12 118 HIS A N 1
ATOM 875 C CA . HIS A 1 118 ? 9.523 -1.579 -4.836 1 78.12 118 HIS A CA 1
ATOM 876 C C . HIS A 1 118 ? 10.039 -0.721 -5.984 1 78.12 118 HIS A C 1
ATOM 878 O O . HIS A 1 118 ? 10.797 -1.201 -6.828 1 78.12 118 HIS A O 1
ATOM 884 N N . LEU A 1 119 ? 9.781 0.513 -5.984 1 70 119 LEU A N 1
ATOM 885 C CA . LEU A 1 119 ? 10.023 1.379 -7.137 1 70 119 LEU A CA 1
ATOM 886 C C . LEU A 1 119 ? 11.211 2.299 -6.883 1 70 119 LEU A C 1
ATOM 888 O O . LEU A 1 119 ? 11.656 3.004 -7.789 1 70 119 LEU A O 1
ATOM 892 N N . LEU A 1 120 ? 11.773 2.303 -5.699 1 79.44 120 LEU A N 1
ATOM 893 C CA . LEU A 1 120 ? 12.828 3.242 -5.328 1 79.44 120 LEU A CA 1
ATOM 894 C C . LEU A 1 120 ? 14.164 2.832 -5.938 1 79.44 120 LEU A C 1
ATOM 896 O O . LEU A 1 120 ? 14.484 1.642 -6 1 79.44 120 LEU A O 1
ATOM 900 N N . ASN A 1 121 ? 14.859 3.801 -6.352 1 74.12 121 ASN A N 1
ATOM 901 C CA . ASN A 1 121 ? 16.234 3.645 -6.781 1 74.12 121 ASN A CA 1
ATOM 902 C C . ASN A 1 121 ? 17.219 3.98 -5.66 1 74.12 121 ASN A C 1
ATOM 904 O O . ASN A 1 121 ? 17.266 5.117 -5.188 1 74.12 121 ASN A O 1
ATOM 908 N N . PRO A 1 122 ? 18.094 3.045 -5.285 1 83.19 122 PRO A N 1
ATOM 909 C CA . PRO A 1 122 ? 19.031 3.279 -4.18 1 83.19 122 PRO A CA 1
ATOM 910 C C . PRO A 1 122 ? 20.031 4.391 -4.48 1 83.19 122 PRO A C 1
ATOM 912 O O . PRO A 1 122 ? 20.656 4.926 -3.561 1 83.19 122 PRO A O 1
ATOM 915 N N . ASN A 1 123 ? 20.125 4.75 -5.746 1 76.56 123 ASN A N 1
ATOM 916 C CA . ASN A 1 123 ? 21.109 5.754 -6.133 1 76.56 123 ASN A CA 1
ATOM 917 C C . ASN A 1 123 ? 20.484 7.145 -6.23 1 76.56 123 ASN A C 1
ATOM 919 O O . ASN A 1 123 ? 21.156 8.102 -6.625 1 76.56 123 ASN A O 1
ATOM 923 N N . ALA A 1 124 ? 19.25 7.227 -5.898 1 74.62 124 ALA A N 1
ATOM 924 C CA . ALA A 1 124 ? 18.609 8.531 -5.961 1 74.62 124 ALA A CA 1
ATOM 925 C C . ALA A 1 124 ? 19.297 9.531 -5.043 1 74.62 124 ALA A C 1
ATOM 927 O O . ALA A 1 124 ? 19.672 9.195 -3.916 1 74.62 124 ALA A O 1
ATOM 928 N N . SER A 1 125 ? 19.406 10.812 -5.379 1 82 125 SER A N 1
ATOM 929 C CA . SER A 1 125 ? 20.203 11.828 -4.688 1 82 125 SER A CA 1
ATOM 930 C C . SER A 1 125 ? 19.562 12.219 -3.359 1 82 125 SER A C 1
ATOM 932 O O . SER A 1 125 ? 20.266 12.586 -2.412 1 82 125 SER A O 1
ATOM 934 N N . TYR A 1 126 ? 18.328 12.125 -3.262 1 84.56 126 TYR A N 1
ATOM 935 C CA . TYR A 1 126 ? 17.641 12.547 -2.043 1 84.56 126 TYR A CA 1
ATOM 936 C C . TYR A 1 126 ? 17.969 11.617 -0.881 1 84.56 126 TYR A C 1
ATOM 938 O O . TYR A 1 126 ? 17.672 11.93 0.274 1 84.56 126 TYR A O 1
ATOM 946 N N . PHE A 1 127 ? 18.656 10.539 -1.137 1 90.12 127 PHE A N 1
ATOM 947 C CA . PHE A 1 127 ? 19 9.602 -0.078 1 90.12 127 PHE A CA 1
ATOM 948 C C . PHE A 1 127 ? 20.312 10 0.586 1 90.12 127 PHE A C 1
ATOM 950 O O . PHE A 1 127 ? 20.625 9.523 1.679 1 90.12 127 PHE A O 1
ATOM 957 N N . LYS A 1 128 ? 21.141 10.797 -0.069 1 91.88 128 LYS A N 1
ATOM 958 C CA . LYS A 1 128 ? 22.469 11.102 0.443 1 91.88 128 LYS A CA 1
ATOM 959 C C . LYS A 1 128 ? 22.406 11.734 1.829 1 91.88 128 LYS A C 1
ATOM 961 O O . LYS A 1 128 ? 21.797 12.797 2 1 91.88 128 LYS A O 1
ATOM 966 N N . ASN A 1 129 ? 22.875 11.125 2.805 1 95.44 129 ASN A N 1
ATOM 967 C CA . ASN A 1 129 ? 22.953 11.547 4.199 1 95.44 129 ASN A CA 1
ATOM 968 C C . ASN A 1 129 ? 21.562 11.828 4.773 1 95.44 129 ASN A C 1
ATOM 970 O O . ASN A 1 129 ? 21.422 12.664 5.664 1 95.44 129 ASN A O 1
ATOM 974 N N . ALA A 1 130 ? 20.562 11.227 4.227 1 94.62 130 ALA A N 1
ATOM 975 C CA . ALA A 1 130 ? 19.188 11.508 4.621 1 94.62 130 ALA A CA 1
ATOM 976 C C . ALA A 1 130 ? 18.828 10.773 5.91 1 94.62 130 ALA A C 1
ATOM 978 O O . ALA A 1 130 ? 19.531 9.844 6.32 1 94.62 130 ALA A O 1
ATOM 979 N N . ASP A 1 131 ? 17.812 11.312 6.594 1 97 131 ASP A N 1
ATOM 980 C CA . ASP A 1 131 ? 17.047 10.5 7.531 1 97 131 ASP A CA 1
ATOM 981 C C . ASP A 1 131 ? 15.93 9.742 6.809 1 97 131 ASP A C 1
ATOM 983 O O . ASP A 1 131 ? 15.148 10.336 6.066 1 97 131 ASP A O 1
ATOM 987 N N . LEU A 1 132 ? 15.922 8.477 7.008 1 97.94 132 LEU A N 1
ATOM 988 C CA . LEU A 1 132 ? 15.008 7.609 6.266 1 97.94 132 LEU A CA 1
ATOM 989 C C . LEU A 1 132 ? 13.852 7.152 7.148 1 97.94 132 LEU A C 1
ATOM 991 O O . LEU A 1 132 ? 14.055 6.816 8.32 1 97.94 132 LEU A O 1
ATOM 995 N N . ILE A 1 133 ? 12.656 7.223 6.637 1 98.38 133 ILE A N 1
ATOM 996 C CA . ILE A 1 133 ? 11.539 6.555 7.281 1 98.38 133 ILE A CA 1
ATOM 997 C C . ILE A 1 133 ? 10.969 5.484 6.352 1 98.38 133 ILE A C 1
ATOM 999 O O . ILE A 1 133 ? 10.719 5.746 5.172 1 98.38 133 ILE A O 1
ATOM 1003 N N . ILE A 1 134 ? 10.852 4.309 6.832 1 98 134 ILE A N 1
ATOM 1004 C CA . ILE A 1 134 ? 10.172 3.195 6.184 1 98 134 ILE A CA 1
ATOM 1005 C C . ILE A 1 134 ? 8.836 2.938 6.875 1 98 134 ILE A C 1
ATOM 1007 O O . ILE A 1 134 ? 8.797 2.508 8.031 1 98 134 ILE A O 1
ATOM 1011 N N . ALA A 1 135 ? 7.754 3.211 6.152 1 97.81 135 ALA A N 1
ATOM 1012 C CA . ALA A 1 135 ? 6.426 3.162 6.758 1 97.81 135 ALA A CA 1
ATOM 1013 C C . ALA A 1 135 ? 5.562 2.086 6.098 1 97.81 135 ALA A C 1
ATOM 1015 O O . ALA A 1 135 ? 5.617 1.899 4.879 1 97.81 135 ALA A O 1
ATOM 1016 N N . ALA A 1 136 ? 4.785 1.429 6.953 1 93.38 136 ALA A N 1
ATOM 1017 C CA . ALA A 1 136 ? 3.756 0.547 6.41 1 93.38 136 ALA A CA 1
ATOM 1018 C C . ALA A 1 136 ? 2.693 1.345 5.66 1 93.38 136 ALA A C 1
ATOM 1020 O O . ALA A 1 136 ? 2.369 2.473 6.039 1 93.38 136 ALA A O 1
ATOM 1021 N N . ASP A 1 137 ? 2.1 0.75 4.688 1 92.5 137 ASP A N 1
ATOM 1022 C CA . ASP A 1 137 ? 1.133 1.415 3.818 1 92.5 137 ASP A CA 1
ATOM 1023 C C . ASP A 1 137 ? -0.046 1.957 4.625 1 92.5 137 ASP A C 1
ATOM 1025 O O . ASP A 1 137 ? -0.601 3.006 4.293 1 92.5 137 ASP A O 1
ATOM 1029 N N . CYS A 1 138 ? -0.348 1.287 5.672 1 91.38 138 CYS A N 1
ATOM 1030 C CA . CYS A 1 138 ? -1.592 1.577 6.375 1 91.38 138 CYS A CA 1
ATOM 1031 C C . CYS A 1 138 ? -1.389 2.68 7.41 1 91.38 138 CYS A C 1
ATOM 1033 O O . CYS A 1 138 ? -2.357 3.254 7.91 1 91.38 138 CYS A O 1
ATOM 1035 N N . VAL A 1 139 ? -0.219 3.117 7.68 1 95.25 139 VAL A N 1
ATOM 1036 C CA . VAL A 1 139 ? 0.108 3.957 8.828 1 95.25 139 VAL A CA 1
ATOM 1037 C C . VAL A 1 139 ? -0.61 5.301 8.703 1 95.25 139 VAL A C 1
ATOM 1039 O O . VAL A 1 139 ? -1.343 5.703 9.609 1 95.25 139 VAL A O 1
ATOM 1042 N N . PRO A 1 140 ? -0.509 6.051 7.582 1 96.25 140 PRO A N 1
ATOM 1043 C CA . PRO A 1 140 ? -1.126 7.379 7.562 1 96.25 140 PRO A CA 1
ATOM 1044 C C . PRO A 1 140 ? -2.646 7.32 7.445 1 96.25 140 PRO A C 1
ATOM 1046 O O . PRO A 1 140 ? -3.324 8.328 7.664 1 96.25 140 PRO A O 1
ATOM 1049 N N . PHE A 1 141 ? -3.158 6.172 7.121 1 94.56 141 PHE A N 1
ATOM 1050 C CA . PHE A 1 141 ? -4.609 6.031 7.086 1 94.56 141 PHE A CA 1
ATOM 1051 C C . PHE A 1 141 ? -5.18 5.945 8.492 1 94.56 141 PHE A C 1
ATOM 1053 O O . PHE A 1 141 ? -6.332 6.312 8.727 1 94.56 141 PHE A O 1
ATOM 1060 N N . ALA A 1 142 ? -4.379 5.457 9.391 1 90.56 142 ALA A N 1
ATOM 1061 C CA . ALA A 1 142 ? -4.797 5.379 10.781 1 90.56 142 ALA A CA 1
ATOM 1062 C C . ALA A 1 142 ? -4.324 6.602 11.57 1 90.56 142 ALA A C 1
ATOM 1064 O O . ALA A 1 142 ? -4.973 7.016 12.531 1 90.56 142 ALA A O 1
ATOM 1065 N N . TYR A 1 143 ? -3.207 7.176 11.141 1 94.12 143 TYR A N 1
ATOM 1066 C CA . TYR A 1 143 ? -2.539 8.203 11.93 1 94.12 143 TYR A CA 1
ATOM 1067 C C . TYR A 1 143 ? -2.508 9.531 11.18 1 94.12 143 TYR A C 1
ATOM 1069 O O . TYR A 1 143 ? -1.613 9.766 10.367 1 94.12 143 TYR A O 1
ATOM 1077 N N . PRO A 1 144 ? -3.375 10.484 11.586 1 92.12 144 PRO A N 1
ATOM 1078 C CA . PRO A 1 144 ? -3.516 11.727 10.812 1 92.12 144 PRO A CA 1
ATOM 1079 C C . PRO A 1 144 ? -2.289 12.625 10.906 1 92.12 144 PRO A C 1
ATOM 1081 O O . PRO A 1 144 ? -2.037 13.438 10.008 1 92.12 144 PRO A O 1
ATOM 1084 N N . ASP A 1 145 ? -1.498 12.484 11.922 1 92.69 145 ASP A N 1
ATOM 1085 C CA . ASP A 1 145 ? -0.379 13.398 12.125 1 92.69 145 ASP A CA 1
ATOM 1086 C C . ASP A 1 145 ? 0.921 12.812 11.586 1 92.69 145 ASP A C 1
ATOM 1088 O O . ASP A 1 145 ? 2.006 13.133 12.078 1 92.69 145 ASP A O 1
ATOM 1092 N N . PHE A 1 146 ? 0.832 11.969 10.656 1 95.12 146 PHE A N 1
ATOM 1093 C CA . PHE A 1 146 ? 1.992 11.305 10.07 1 95.12 146 PHE A CA 1
ATOM 1094 C C . PHE A 1 146 ? 2.979 12.336 9.523 1 95.12 146 PHE A C 1
ATOM 1096 O O . PHE A 1 146 ? 4.188 12.227 9.75 1 95.12 146 PHE A O 1
ATOM 1103 N N . HIS A 1 147 ? 2.498 13.32 8.805 1 93 147 HIS A N 1
ATOM 1104 C CA . HIS A 1 147 ? 3.365 14.32 8.195 1 93 147 HIS A CA 1
ATOM 1105 C C . HIS A 1 147 ? 4.125 15.117 9.25 1 93 147 HIS A C 1
ATOM 1107 O O . HIS A 1 147 ? 5.359 15.117 9.258 1 93 147 HIS A O 1
ATOM 1113 N N . ASN A 1 148 ? 3.41 15.586 10.18 1 90.56 148 ASN A N 1
ATOM 1114 C CA . ASN A 1 148 ? 4.012 16.484 11.164 1 90.56 148 ASN A CA 1
ATOM 1115 C C . ASN A 1 148 ? 4.848 15.727 12.188 1 90.56 148 ASN A C 1
ATOM 1117 O O . ASN A 1 148 ? 5.906 16.203 12.602 1 90.56 148 ASN A O 1
ATOM 1121 N N . ASN A 1 149 ? 4.457 14.562 12.492 1 93.44 149 ASN A N 1
ATOM 1122 C CA . ASN A 1 149 ? 5.078 13.875 13.617 1 93.44 149 ASN A CA 1
ATOM 1123 C C . ASN A 1 149 ? 6.098 12.844 13.148 1 93.44 149 ASN A C 1
ATOM 1125 O O . ASN A 1 149 ? 6.988 12.453 13.906 1 93.44 149 ASN A O 1
ATOM 1129 N N . LEU A 1 150 ? 5.98 12.383 11.93 1 96.12 150 LEU A N 1
ATOM 1130 C CA . LEU A 1 150 ? 6.848 11.273 11.539 1 96.12 150 LEU A CA 1
ATOM 1131 C C . LEU A 1 150 ? 7.609 11.602 10.258 1 96.12 150 LEU A C 1
ATOM 1133 O O . LEU A 1 150 ? 8.82 11.375 10.18 1 96.12 150 LEU A O 1
ATOM 1137 N N . LEU A 1 151 ? 6.992 12.203 9.312 1 94.81 151 LEU A N 1
ATOM 1138 C CA . LEU A 1 151 ? 7.543 12.32 7.973 1 94.81 151 LEU A CA 1
ATOM 1139 C C . LEU A 1 151 ? 8.484 13.516 7.875 1 94.81 151 LEU A C 1
ATOM 1141 O O . LEU A 1 151 ? 9.453 13.484 7.117 1 94.81 151 LEU A O 1
ATOM 1145 N N . LYS A 1 152 ? 8.156 14.516 8.602 1 92.12 152 LYS A N 1
ATOM 1146 C CA . LYS A 1 152 ? 8.883 15.781 8.5 1 92.12 152 LYS A CA 1
ATOM 1147 C C . LYS A 1 152 ? 10.391 15.555 8.562 1 92.12 152 LYS A C 1
ATOM 1149 O O . LYS A 1 152 ? 10.898 14.945 9.508 1 92.12 152 LYS A O 1
ATOM 1154 N N . GLY A 1 153 ? 11.125 16.031 7.477 1 91.44 153 GLY A N 1
ATOM 1155 C CA . GLY A 1 153 ? 12.578 16 7.438 1 91.44 153 GLY A CA 1
ATOM 1156 C C . GLY A 1 153 ? 13.133 14.648 7.023 1 91.44 153 GLY A C 1
ATOM 1157 O O . GLY A 1 153 ? 14.344 14.422 7.094 1 91.44 153 GLY A O 1
ATOM 1158 N N . LYS A 1 154 ? 12.312 13.703 6.594 1 94.75 154 LYS A N 1
ATOM 1159 C CA . LYS A 1 154 ? 12.766 12.352 6.277 1 94.75 154 LYS A CA 1
ATOM 1160 C C . LYS A 1 154 ? 12.391 11.961 4.852 1 94.75 154 LYS A C 1
ATOM 1162 O O . LYS A 1 154 ? 11.359 12.398 4.336 1 94.75 154 LYS A O 1
ATOM 1167 N N . VAL A 1 155 ? 13.273 11.219 4.277 1 93.38 155 VAL A N 1
ATOM 1168 C CA . VAL A 1 155 ? 12.961 10.594 2.996 1 93.38 155 VAL A CA 1
ATOM 1169 C C . VAL A 1 155 ? 12.125 9.328 3.223 1 93.38 155 VAL A C 1
ATOM 1171 O O . VAL A 1 155 ? 12.406 8.547 4.137 1 93.38 155 VAL A O 1
ATOM 1174 N N . LEU A 1 156 ? 11.164 9.141 2.314 1 95.88 156 LEU A N 1
ATOM 1175 C CA . LEU A 1 156 ? 10.117 8.164 2.592 1 95.88 156 LEU A CA 1
ATOM 1176 C C . LEU A 1 156 ? 10.266 6.941 1.69 1 95.88 156 LEU A C 1
ATOM 1178 O O . LEU A 1 156 ? 10.516 7.074 0.492 1 95.88 156 LEU A O 1
ATOM 1182 N N . ALA A 1 157 ? 10.133 5.812 2.291 1 95.12 157 ALA A N 1
ATOM 1183 C CA . ALA A 1 157 ? 9.844 4.547 1.619 1 95.12 157 ALA A CA 1
ATOM 1184 C C . ALA A 1 157 ? 8.648 3.85 2.26 1 95.12 157 ALA A C 1
ATOM 1186 O O . ALA A 1 157 ? 8.508 3.84 3.486 1 95.12 157 ALA A O 1
ATOM 1187 N N . ILE A 1 158 ? 7.754 3.291 1.442 1 95.88 158 ILE A N 1
ATOM 1188 C CA . ILE A 1 158 ? 6.621 2.584 2.029 1 95.88 158 ILE A CA 1
ATOM 1189 C C . ILE A 1 158 ? 6.594 1.144 1.523 1 95.88 158 ILE A C 1
ATOM 1191 O O . ILE A 1 158 ? 7.082 0.855 0.428 1 95.88 158 ILE A O 1
ATOM 1195 N N . ALA A 1 159 ? 6.062 0.283 2.338 1 91.94 159 ALA A N 1
ATOM 1196 C CA . ALA A 1 159 ? 5.984 -1.14 2.016 1 91.94 159 ALA A CA 1
ATOM 1197 C C . ALA A 1 159 ? 4.91 -1.832 2.852 1 91.94 159 ALA A C 1
ATOM 1199 O O . ALA A 1 159 ? 4.531 -1.343 3.918 1 91.94 159 ALA A O 1
ATOM 1200 N N . CYS A 1 160 ? 4.441 -2.852 2.369 1 85.56 160 CYS A N 1
ATOM 1201 C CA . CYS A 1 160 ? 3.572 -3.781 3.086 1 85.56 160 CYS A CA 1
ATOM 1202 C C . CYS A 1 160 ? 4.145 -5.195 3.055 1 85.56 160 CYS A C 1
ATOM 1204 O O . CYS A 1 160 ? 4.168 -5.836 2.004 1 85.56 160 CYS A O 1
ATOM 1206 N N . PRO A 1 161 ? 4.598 -5.707 4.191 1 75.06 161 PRO A N 1
ATOM 1207 C CA . PRO A 1 161 ? 5.238 -7.023 4.211 1 75.06 161 PRO A CA 1
ATOM 1208 C C . PRO A 1 161 ? 4.27 -8.156 3.875 1 75.06 161 PRO A C 1
ATOM 1210 O O . PRO A 1 161 ? 4.699 -9.234 3.451 1 75.06 161 PRO A O 1
ATOM 1213 N N . LYS A 1 162 ? 3.053 -7.93 4.066 1 67.12 162 LYS A N 1
ATOM 1214 C CA . LYS A 1 162 ? 2.049 -8.969 3.838 1 67.12 162 LYS A CA 1
ATOM 1215 C C . LYS A 1 162 ? 1.692 -9.07 2.357 1 67.12 162 LYS A C 1
ATOM 1217 O O . LYS A 1 162 ? 1.504 -10.164 1.833 1 67.12 162 LYS A O 1
ATOM 1222 N N . LEU A 1 163 ? 1.642 -7.969 1.701 1 73.75 163 LEU A N 1
ATOM 1223 C CA . LEU A 1 163 ? 1.073 -7.965 0.357 1 73.75 163 LEU A CA 1
ATOM 1224 C C . LEU A 1 163 ? 2.166 -7.809 -0.694 1 73.75 163 LEU A C 1
ATOM 1226 O O . LEU A 1 163 ? 2.01 -8.258 -1.831 1 73.75 163 LEU A O 1
ATOM 1230 N N . ASP A 1 164 ? 3.283 -7.199 -0.342 1 77.12 164 ASP A N 1
ATOM 1231 C CA . ASP A 1 164 ? 4.359 -6.973 -1.302 1 77.12 164 ASP A CA 1
ATOM 1232 C C . ASP A 1 164 ? 5.152 -8.258 -1.551 1 77.12 164 ASP A C 1
ATOM 1234 O O . ASP A 1 164 ? 5.207 -9.133 -0.689 1 77.12 164 ASP A O 1
ATOM 1238 N N . ASP A 1 165 ? 5.719 -8.281 -2.736 1 70.88 165 ASP A N 1
ATOM 1239 C CA . ASP A 1 165 ? 6.82 -9.211 -2.936 1 70.88 165 ASP A CA 1
ATOM 1240 C C . ASP A 1 165 ? 8.102 -8.703 -2.27 1 70.88 165 ASP A C 1
ATOM 1242 O O . ASP A 1 165 ? 8.766 -7.805 -2.795 1 70.88 165 ASP A O 1
ATOM 1246 N N . THR A 1 166 ? 8.469 -9.32 -1.158 1 71.31 166 THR A N 1
ATOM 1247 C CA . THR A 1 166 ? 9.516 -8.75 -0.322 1 71.31 166 THR A CA 1
ATOM 1248 C C . THR A 1 166 ? 10.867 -9.367 -0.644 1 71.31 166 THR A C 1
ATOM 1250 O O . THR A 1 166 ? 11.859 -9.094 0.035 1 71.31 166 THR A O 1
ATOM 1253 N N . LYS A 1 167 ? 10.945 -10.109 -1.657 1 64.62 167 LYS A N 1
ATOM 1254 C CA . LYS A 1 167 ? 12.148 -10.883 -1.962 1 64.62 167 LYS A CA 1
ATOM 1255 C C . LYS A 1 167 ? 13.375 -9.984 -2.055 1 64.62 167 LYS A C 1
ATOM 1257 O O . LYS A 1 167 ? 14.445 -10.336 -1.554 1 64.62 167 LYS A O 1
ATOM 1262 N N . ASP A 1 168 ? 13.258 -8.812 -2.564 1 75.69 168 ASP A N 1
ATOM 1263 C CA . ASP A 1 168 ? 14.422 -7.961 -2.809 1 75.69 168 ASP A CA 1
ATOM 1264 C C . ASP A 1 168 ? 14.445 -6.77 -1.854 1 75.69 168 ASP A C 1
ATOM 1266 O O . ASP A 1 168 ? 15.297 -5.887 -1.975 1 75.69 168 ASP A O 1
ATOM 1270 N N . TYR A 1 169 ? 13.641 -6.797 -0.858 1 87.19 169 TYR A N 1
ATOM 1271 C CA . TYR A 1 169 ? 13.492 -5.613 -0.017 1 87.19 169 TYR A CA 1
ATOM 1272 C C . TYR A 1 169 ? 14.688 -5.461 0.921 1 87.19 169 TYR A C 1
ATOM 1274 O O . TYR A 1 169 ? 15.188 -4.352 1.125 1 87.19 169 TYR A O 1
ATOM 1282 N N . MET A 1 170 ? 15.172 -6.566 1.426 1 86.38 170 MET A N 1
ATOM 1283 C CA . MET A 1 170 ? 16.297 -6.504 2.352 1 86.38 170 MET A CA 1
ATOM 1284 C C . MET A 1 170 ? 17.531 -5.922 1.672 1 86.38 170 MET A C 1
ATOM 1286 O O . MET A 1 170 ? 18.172 -5.016 2.207 1 86.38 170 MET A O 1
ATOM 1290 N N . LEU A 1 171 ? 17.781 -6.461 0.489 1 85.19 171 LEU A N 1
ATOM 1291 C CA . LEU A 1 171 ? 18.938 -5.988 -0.262 1 85.19 171 LEU A CA 1
ATOM 1292 C C . LEU A 1 171 ? 18.781 -4.516 -0.621 1 85.19 171 LEU A C 1
ATOM 1294 O O . LEU A 1 171 ? 19.734 -3.742 -0.498 1 85.19 171 LEU A O 1
ATOM 1298 N N . LYS A 1 172 ? 17.688 -4.16 -1.031 1 85.5 172 LYS A N 1
ATOM 1299 C CA . LYS A 1 172 ? 17.438 -2.779 -1.435 1 85.5 172 LYS A CA 1
ATOM 1300 C C . LYS A 1 172 ? 17.594 -1.823 -0.256 1 85.5 172 LYS A C 1
ATOM 1302 O O . LYS A 1 172 ? 18.203 -0.764 -0.385 1 85.5 172 LYS A O 1
ATOM 1307 N N . ILE A 1 173 ? 17.047 -2.223 0.849 1 95.06 173 ILE A N 1
ATOM 1308 C CA . ILE A 1 173 ? 17.141 -1.397 2.047 1 95.06 173 ILE A CA 1
ATOM 1309 C C . ILE A 1 173 ? 18.609 -1.224 2.439 1 95.06 173 ILE A C 1
ATOM 1311 O O . ILE A 1 173 ? 19.047 -0.109 2.725 1 95.06 173 ILE A O 1
ATOM 1315 N N . ARG A 1 174 ? 19.328 -2.254 2.398 1 94.94 174 ARG A N 1
ATOM 1316 C CA . ARG A 1 174 ? 20.75 -2.188 2.752 1 94.94 174 ARG A CA 1
ATOM 1317 C C . ARG A 1 174 ? 21.5 -1.267 1.801 1 94.94 174 ARG A C 1
ATOM 1319 O O . ARG A 1 174 ? 22.312 -0.448 2.236 1 94.94 174 ARG A O 1
ATOM 1326 N N . GLN A 1 175 ? 21.203 -1.402 0.528 1 92.12 175 GLN A N 1
ATOM 1327 C CA . GLN A 1 175 ? 21.859 -0.568 -0.474 1 92.12 175 GLN A CA 1
ATOM 1328 C C . GLN A 1 175 ? 21.547 0.908 -0.252 1 92.12 175 GLN A C 1
ATOM 1330 O O . GLN A 1 175 ? 22.438 1.755 -0.307 1 92.12 175 GLN A O 1
ATOM 1335 N N . ILE A 1 176 ? 20.312 1.179 0.008 1 93.5 176 ILE A N 1
ATOM 1336 C CA . ILE A 1 176 ? 19.891 2.555 0.236 1 93.5 176 ILE A CA 1
ATOM 1337 C C . ILE A 1 176 ? 20.656 3.145 1.417 1 93.5 176 ILE A C 1
ATOM 1339 O O . ILE A 1 176 ? 21.188 4.254 1.33 1 93.5 176 ILE A O 1
ATOM 1343 N N . VAL A 1 177 ? 20.812 2.396 2.469 1 96.94 177 VAL A N 1
ATOM 1344 C CA . VAL A 1 177 ? 21.391 2.895 3.707 1 96.94 177 VAL A CA 1
ATOM 1345 C C . VAL A 1 177 ? 22.906 2.973 3.561 1 96.94 177 VAL A C 1
ATOM 1347 O O . VAL A 1 177 ? 23.516 4.004 3.855 1 96.94 177 VAL A O 1
ATOM 1350 N N . GLU A 1 178 ? 23.484 1.962 3.051 1 95.31 178 GLU A N 1
ATOM 1351 C CA . GLU A 1 178 ? 24.938 1.857 2.969 1 95.31 178 GLU A CA 1
ATOM 1352 C C . GLU A 1 178 ? 25.5 2.834 1.942 1 95.31 178 GLU A C 1
ATOM 1354 O O . GLU A 1 178 ? 26.453 3.553 2.227 1 95.31 178 GLU A O 1
ATOM 1359 N N . LYS A 1 179 ? 24.938 2.893 0.836 1 90.5 179 LYS A N 1
ATOM 1360 C CA . LYS A 1 179 ? 25.469 3.697 -0.26 1 90.5 179 LYS A CA 1
ATOM 1361 C C . LYS A 1 179 ? 25.297 5.188 0.017 1 90.5 179 LYS A C 1
ATOM 1363 O O . LYS A 1 179 ? 26.047 6.016 -0.521 1 90.5 179 LYS A O 1
ATOM 1368 N N . ASN A 1 180 ? 24.391 5.555 0.868 1 93.81 180 ASN A N 1
ATOM 1369 C CA . ASN A 1 180 ? 24.047 6.965 1.02 1 93.81 180 ASN A CA 1
ATOM 1370 C C . ASN A 1 180 ? 24.422 7.484 2.406 1 93.81 180 ASN A C 1
ATOM 1372 O O . ASN A 1 180 ? 24 8.578 2.797 1 93.81 180 ASN A O 1
ATOM 1376 N N . ASN A 1 181 ? 25.094 6.703 3.172 1 96.19 181 ASN A N 1
ATOM 1377 C CA . ASN A 1 181 ? 25.578 7.098 4.488 1 96.19 181 ASN A CA 1
ATOM 1378 C C . ASN A 1 181 ? 24.422 7.512 5.41 1 96.19 181 ASN A C 1
ATOM 1380 O O . ASN A 1 181 ? 24.484 8.562 6.055 1 96.19 181 ASN A O 1
ATOM 1384 N N . ILE A 1 182 ? 23.375 6.781 5.363 1 97.19 182 ILE A N 1
ATOM 1385 C CA . ILE A 1 182 ? 22.234 7.031 6.238 1 97.19 182 ILE A CA 1
ATOM 1386 C C . ILE A 1 182 ? 22.547 6.527 7.645 1 97.19 182 ILE A C 1
ATOM 1388 O O . ILE A 1 182 ? 23 5.398 7.82 1 97.19 182 ILE A O 1
ATOM 1392 N N . LYS A 1 183 ? 22.219 7.379 8.625 1 97.62 183 LYS A N 1
ATOM 1393 C CA . LYS A 1 183 ? 22.562 7.031 9.992 1 97.62 183 LYS A CA 1
ATOM 1394 C C . LYS A 1 183 ? 21.312 6.781 10.836 1 97.62 183 LYS A C 1
ATOM 1396 O O . LYS A 1 183 ? 21.391 6.164 11.906 1 97.62 183 LYS A O 1
ATOM 1401 N N . ASN A 1 184 ? 20.219 7.297 10.406 1 98.06 184 ASN A N 1
ATOM 1402 C CA . ASN A 1 184 ? 18.969 7.168 11.141 1 98.06 184 ASN A CA 1
ATOM 1403 C C . ASN A 1 184 ? 17.859 6.598 10.266 1 98.06 184 ASN A C 1
ATOM 1405 O O . ASN A 1 184 ? 17.594 7.113 9.18 1 98.06 184 ASN A O 1
ATOM 1409 N N . VAL A 1 185 ? 17.266 5.539 10.742 1 98.31 185 VAL A N 1
ATOM 1410 C CA . VAL A 1 185 ? 16.141 4.91 10.07 1 98.31 185 VAL A CA 1
ATOM 1411 C C . VAL A 1 185 ? 14.969 4.77 11.039 1 98.31 185 VAL A C 1
ATOM 1413 O O . VAL A 1 185 ? 15.109 4.184 12.117 1 98.31 185 VAL A O 1
ATOM 1416 N N . THR A 1 186 ? 13.844 5.395 10.711 1 98.25 186 THR A N 1
ATOM 1417 C CA . THR A 1 186 ? 12.602 5.211 11.445 1 98.25 186 THR A CA 1
ATOM 1418 C C . THR A 1 186 ? 11.703 4.195 10.742 1 98.25 186 THR A C 1
ATOM 1420 O O . THR A 1 186 ? 11.523 4.258 9.523 1 98.25 186 THR A O 1
ATOM 1423 N N . VAL A 1 187 ? 11.242 3.252 11.477 1 97.31 187 VAL A N 1
ATOM 1424 C CA . VAL A 1 187 ? 10.281 2.277 10.961 1 97.31 187 VAL A CA 1
ATOM 1425 C C . VAL A 1 187 ? 8.914 2.512 11.602 1 97.31 187 VAL A C 1
ATOM 1427 O O . VAL A 1 187 ? 8.758 2.389 12.812 1 97.31 187 VAL A O 1
ATOM 1430 N N . ALA A 1 188 ? 7.949 2.936 10.797 1 97.31 188 ALA A N 1
ATOM 1431 C CA . ALA A 1 188 ? 6.594 3.189 11.273 1 97.31 188 ALA A CA 1
ATOM 1432 C C . ALA A 1 188 ? 5.656 2.049 10.883 1 97.31 188 ALA A C 1
ATOM 1434 O O . ALA A 1 188 ? 5.426 1.801 9.695 1 97.31 188 ALA A O 1
ATOM 1435 N N . ILE A 1 189 ? 5.141 1.403 11.914 1 91.12 189 ILE A N 1
ATOM 1436 C CA . ILE A 1 189 ? 4.328 0.218 11.672 1 91.12 189 ILE A CA 1
ATOM 1437 C C . ILE A 1 189 ? 3.035 0.3 12.477 1 91.12 189 ILE A C 1
ATOM 1439 O O . ILE A 1 189 ? 2.904 1.146 13.367 1 91.12 189 ILE A O 1
ATOM 1443 N N . MET A 1 190 ? 2.121 -0.552 12.117 1 83.69 190 MET A N 1
ATOM 1444 C CA . MET A 1 190 ? 0.881 -0.704 12.875 1 83.69 190 MET A CA 1
ATOM 1445 C C . MET A 1 190 ? 1.057 -1.706 14.008 1 83.69 190 MET A C 1
ATOM 1447 O O . MET A 1 190 ? 2.004 -2.494 14.008 1 83.69 190 MET A O 1
ATOM 1451 N N . THR A 1 191 ? 0.158 -1.699 14.945 1 77.38 191 THR A N 1
ATOM 1452 C CA . THR A 1 191 ? 0.193 -2.613 16.078 1 77.38 191 THR A CA 1
ATOM 1453 C C . THR A 1 191 ? -0.17 -4.031 15.648 1 77.38 191 THR A C 1
ATOM 1455 O O . THR A 1 191 ? -0.052 -4.977 16.422 1 77.38 191 THR A O 1
ATOM 1458 N N . VAL A 1 192 ? -0.406 -4.293 14.414 1 65.31 192 VAL A N 1
ATOM 1459 C CA . VAL A 1 192 ? -0.849 -5.598 13.93 1 65.31 192 VAL A CA 1
ATOM 1460 C C . VAL A 1 192 ? 0.363 -6.477 13.633 1 65.31 192 VAL A C 1
ATOM 1462 O O . VAL A 1 192 ? 1.431 -5.973 13.273 1 65.31 192 VAL A O 1
ATOM 1465 N N . PRO A 1 193 ? 0.241 -7.715 13.719 1 55.84 193 PRO A N 1
ATOM 1466 C CA . PRO A 1 193 ? 1.374 -8.633 13.594 1 55.84 193 PRO A CA 1
ATOM 1467 C C . PRO A 1 193 ? 1.966 -8.656 12.188 1 55.84 193 PRO A C 1
ATOM 1469 O O . PRO A 1 193 ? 3.16 -8.914 12.023 1 55.84 193 PRO A O 1
ATOM 1472 N N . CYS A 1 194 ? 1.222 -8.438 11.242 1 61.31 194 CYS A N 1
ATOM 1473 C CA . CYS A 1 194 ? 1.767 -8.453 9.891 1 61.31 194 CYS A CA 1
ATOM 1474 C C . CYS A 1 194 ? 2.865 -7.406 9.734 1 61.31 194 CYS A C 1
ATOM 1476 O O . CYS A 1 194 ? 3.869 -7.648 9.062 1 61.31 194 CYS A O 1
ATOM 1478 N N . CYS A 1 195 ? 2.611 -6.32 10.367 1 74.31 195 CYS A N 1
ATOM 1479 C CA . CYS A 1 195 ? 3.557 -5.219 10.219 1 74.31 195 CYS A CA 1
ATOM 1480 C C . CYS A 1 195 ? 4.848 -5.504 10.984 1 74.31 195 CYS A C 1
ATOM 1482 O O . CYS A 1 195 ? 5.879 -4.887 10.711 1 74.31 195 CYS A O 1
ATOM 1484 N N . SER A 1 196 ? 4.766 -6.355 11.922 1 69.56 196 SER A N 1
ATOM 1485 C CA . SER A 1 196 ? 5.992 -6.719 12.617 1 69.56 196 SER A CA 1
ATOM 1486 C C . SER A 1 196 ? 7.031 -7.285 11.648 1 69.56 196 SER A C 1
ATOM 1488 O O . SER A 1 196 ? 8.234 -7.133 11.867 1 69.56 196 SER A O 1
ATOM 1490 N N . GLY A 1 197 ? 6.59 -7.867 10.586 1 72.94 197 GLY A N 1
ATOM 1491 C CA . GLY A 1 197 ? 7.469 -8.367 9.539 1 72.94 197 GLY A CA 1
ATOM 1492 C C . GLY A 1 197 ? 8.312 -7.281 8.898 1 72.94 197 GLY A C 1
ATOM 1493 O O . GLY A 1 197 ? 9.477 -7.508 8.562 1 72.94 197 GLY A O 1
ATOM 1494 N N . LEU A 1 198 ? 7.73 -6.125 8.812 1 87.31 198 LEU A N 1
ATOM 1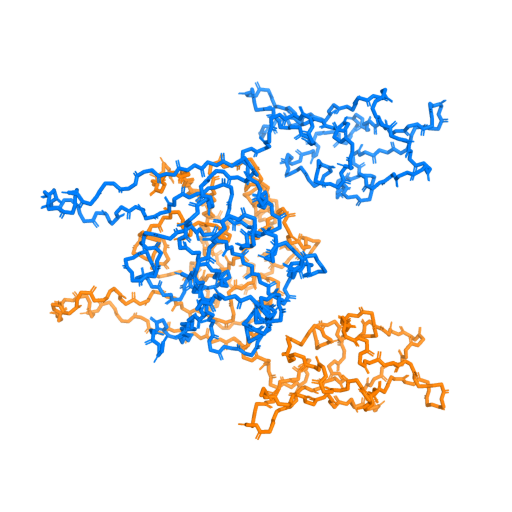495 C CA . LEU A 1 198 ? 8.461 -5.008 8.219 1 87.31 198 LEU A CA 1
ATOM 1496 C C . LEU A 1 198 ? 9.617 -4.574 9.125 1 87.31 198 LEU A C 1
ATOM 1498 O O . LEU A 1 198 ? 10.734 -4.355 8.648 1 87.31 198 LEU A O 1
ATOM 1502 N N . TYR A 1 199 ? 9.344 -4.453 10.422 1 87.31 199 TYR A N 1
ATOM 1503 C CA . TYR A 1 199 ? 10.383 -4.082 11.375 1 87.31 199 TYR A CA 1
ATOM 1504 C C . TYR A 1 199 ? 11.508 -5.105 11.383 1 87.31 199 TYR A C 1
ATOM 1506 O O . TYR A 1 199 ? 12.688 -4.746 11.359 1 87.31 199 TYR A O 1
ATOM 1514 N N . SER A 1 200 ? 11.164 -6.34 11.375 1 81.31 200 SER A N 1
ATOM 1515 C CA . SER A 1 200 ? 12.148 -7.414 11.359 1 81.31 200 SER A CA 1
ATOM 1516 C C . SER A 1 200 ? 12.992 -7.371 10.086 1 81.31 200 SER A C 1
ATOM 1518 O O . SER A 1 200 ? 14.211 -7.531 10.133 1 81.31 200 SER A O 1
ATOM 1520 N N . LEU A 1 201 ? 12.312 -7.195 9.008 1 85.44 201 LEU A N 1
ATOM 1521 C CA . LEU A 1 201 ? 12.969 -7.117 7.707 1 85.44 201 LEU A CA 1
ATOM 1522 C C . LEU A 1 201 ? 14.008 -6.004 7.695 1 85.44 201 LEU A C 1
ATOM 1524 O O . LEU A 1 201 ? 15.141 -6.211 7.246 1 85.44 201 LEU A O 1
ATOM 1528 N N . VAL A 1 202 ? 13.703 -4.855 8.203 1 93.44 202 VAL A N 1
ATOM 1529 C CA . VAL A 1 202 ? 14.602 -3.711 8.234 1 93.44 202 VAL A CA 1
ATOM 1530 C C . VAL A 1 202 ? 15.789 -4.012 9.148 1 93.44 202 VAL A C 1
ATOM 1532 O O . VAL A 1 202 ? 16.938 -3.738 8.797 1 93.44 202 VAL A O 1
ATOM 1535 N N . ASN A 1 203 ? 15.523 -4.621 10.305 1 89.31 203 ASN A N 1
ATOM 1536 C CA . ASN A 1 203 ? 16.594 -4.98 11.234 1 89.31 203 ASN A CA 1
ATOM 1537 C C . ASN A 1 203 ? 17.578 -5.953 10.609 1 89.31 203 ASN A C 1
ATOM 1539 O O . ASN A 1 203 ? 18.797 -5.777 10.727 1 89.31 203 ASN A O 1
ATOM 1543 N N . ARG A 1 204 ? 17.047 -6.887 9.93 1 87.38 204 ARG A N 1
ATOM 1544 C CA . ARG A 1 204 ? 17.906 -7.863 9.266 1 87.38 204 ARG A CA 1
ATOM 1545 C C . ARG A 1 204 ? 18.719 -7.215 8.148 1 87.38 204 ARG A C 1
ATOM 1547 O O . ARG A 1 204 ? 19.906 -7.496 7.992 1 87.38 204 ARG A O 1
ATOM 1554 N N . ALA A 1 205 ? 18.094 -6.402 7.395 1 90.94 205 ALA A N 1
ATOM 1555 C CA . ALA A 1 205 ? 18.734 -5.719 6.277 1 90.94 205 ALA A CA 1
ATOM 1556 C C . ALA A 1 205 ? 19.906 -4.863 6.754 1 90.94 205 ALA A C 1
ATOM 1558 O O . ALA A 1 205 ? 20.922 -4.746 6.062 1 90.94 205 ALA A O 1
ATOM 1559 N N . LEU A 1 206 ? 19.781 -4.355 7.977 1 96.62 206 LEU A N 1
ATOM 1560 C CA . LEU A 1 206 ? 20.734 -3.357 8.422 1 96.62 206 LEU A CA 1
ATOM 1561 C C . LEU A 1 206 ? 21.672 -3.934 9.484 1 96.62 206 LEU A C 1
ATOM 1563 O O . LEU A 1 206 ? 22.453 -3.201 10.094 1 96.62 206 LEU A O 1
ATOM 1567 N N . ASP A 1 207 ? 21.516 -5.18 9.664 1 92.12 207 ASP A N 1
ATOM 1568 C CA . ASP A 1 207 ? 22.375 -5.848 10.641 1 92.12 207 ASP A CA 1
ATOM 1569 C C . ASP A 1 207 ? 23.844 -5.621 10.32 1 92.12 207 ASP A C 1
ATOM 1571 O O . ASP A 1 207 ? 24.266 -5.762 9.164 1 92.12 207 ASP A O 1
ATOM 1575 N N . GLY A 1 208 ? 24.594 -5.176 11.32 1 95.19 208 GLY A N 1
ATOM 1576 C CA . GLY A 1 208 ? 26.016 -4.969 11.156 1 95.19 208 GLY A CA 1
ATOM 1577 C C . GLY A 1 208 ? 26.375 -3.555 10.734 1 95.19 208 GLY A C 1
ATOM 1578 O O . GLY A 1 208 ? 27.547 -3.188 10.703 1 95.19 208 GLY A O 1
ATOM 1579 N N . LEU A 1 209 ? 25.438 -2.826 10.375 1 95.69 209 LEU A N 1
ATOM 1580 C CA . LEU A 1 209 ? 25.688 -1.438 10 1 95.69 209 LEU A CA 1
ATOM 1581 C C . LEU A 1 209 ? 25.562 -0.52 11.211 1 95.69 209 LEU A C 1
ATOM 1583 O O . LEU A 1 209 ? 24.859 -0.854 12.172 1 95.69 209 LEU A O 1
ATOM 1587 N N . ASP A 1 210 ? 26.297 0.598 11.164 1 95.5 210 ASP A N 1
ATOM 1588 C CA . ASP A 1 210 ? 26.188 1.621 12.203 1 95.5 210 ASP A CA 1
ATOM 1589 C C . ASP A 1 210 ? 25.016 2.562 11.922 1 95.5 210 ASP A C 1
ATOM 1591 O O . ASP A 1 210 ? 25.219 3.688 11.461 1 95.5 210 ASP A O 1
ATOM 1595 N N . VAL A 1 211 ? 23.875 2.094 12.211 1 97.12 211 VAL A N 1
ATOM 1596 C CA . VAL A 1 211 ? 22.656 2.842 11.953 1 97.12 211 VAL A CA 1
ATOM 1597 C C . VAL A 1 211 ? 21.734 2.77 13.18 1 97.12 211 VAL A C 1
ATOM 1599 O O . VAL A 1 211 ? 21.641 1.723 13.82 1 97.12 211 VAL A O 1
ATOM 1602 N N . ASN A 1 212 ? 21.141 3.898 13.531 1 97.69 212 ASN A N 1
ATOM 1603 C CA . ASN A 1 212 ? 20.125 3.955 14.578 1 97.69 212 ASN A CA 1
ATOM 1604 C C . ASN A 1 212 ? 18.734 3.656 14.031 1 97.69 212 ASN A C 1
ATOM 1606 O O . ASN A 1 212 ? 18.234 4.379 13.172 1 97.69 212 ASN A O 1
ATOM 1610 N N . ILE A 1 213 ? 18.188 2.586 14.547 1 97.31 213 ILE A N 1
ATOM 1611 C CA . ILE A 1 213 ? 16.844 2.201 14.102 1 97.31 213 ILE A CA 1
ATOM 1612 C C . ILE A 1 213 ? 15.828 2.539 15.188 1 97.31 213 ILE A C 1
ATOM 1614 O O . ILE A 1 213 ? 15.945 2.084 16.328 1 97.31 213 ILE A O 1
ATOM 1618 N N . THR A 1 214 ? 14.844 3.371 14.836 1 97.19 214 THR A N 1
ATOM 1619 C CA . THR A 1 214 ? 13.766 3.75 15.742 1 97.19 214 THR A CA 1
ATOM 1620 C C . THR A 1 214 ? 12.438 3.141 15.281 1 97.19 214 THR A C 1
ATOM 1622 O O . THR A 1 214 ? 12.102 3.191 14.094 1 97.19 214 THR A O 1
ATOM 1625 N N . LYS A 1 215 ? 11.773 2.629 16.219 1 95.25 215 LYS A N 1
ATOM 1626 C CA . LYS A 1 215 ? 10.477 2.02 15.953 1 95.25 215 LYS A CA 1
ATOM 1627 C C . LYS A 1 215 ? 9.336 2.928 16.406 1 95.25 215 LYS A C 1
ATOM 1629 O O . LYS A 1 215 ? 9.344 3.432 17.531 1 95.25 215 LYS A O 1
ATOM 1634 N N . LYS A 1 216 ? 8.406 3.199 15.516 1 95.88 216 LYS A N 1
ATOM 1635 C CA . LYS A 1 216 ? 7.168 3.906 15.82 1 95.88 216 LYS A CA 1
ATOM 1636 C C . LYS A 1 216 ? 5.949 3.035 15.531 1 95.88 216 LYS A C 1
ATOM 1638 O O . LYS A 1 216 ? 5.773 2.557 14.414 1 95.88 216 LYS A O 1
ATOM 1643 N N . VAL A 1 217 ? 5.168 2.826 16.562 1 90.94 217 VAL A N 1
ATOM 1644 C CA . VAL A 1 217 ? 4.031 1.919 16.438 1 90.94 217 VAL A CA 1
ATOM 1645 C C . VAL A 1 217 ? 2.727 2.707 16.516 1 90.94 217 VAL A C 1
ATOM 1647 O O . VAL A 1 217 ? 2.529 3.5 17.453 1 90.94 217 VAL A O 1
ATOM 1650 N N . ILE A 1 218 ? 1.886 2.502 15.586 1 91.38 218 ILE A N 1
ATOM 1651 C CA . ILE A 1 218 ? 0.586 3.162 15.523 1 91.38 218 ILE A CA 1
ATOM 1652 C C . ILE A 1 218 ? -0.519 2.16 15.852 1 91.38 218 ILE A C 1
ATOM 1654 O O . ILE A 1 218 ? -0.507 1.03 15.359 1 91.38 218 ILE A O 1
ATOM 1658 N N . SER A 1 219 ? -1.385 2.566 16.656 1 84.62 219 SER A N 1
ATOM 1659 C CA . SER A 1 219 ? -2.531 1.726 16.984 1 84.62 219 SER A CA 1
ATOM 1660 C C . SER A 1 219 ? -3.615 1.825 15.914 1 84.62 219 SER A C 1
ATOM 1662 O O . SER A 1 219 ? -3.592 2.734 15.078 1 84.62 219 SER A O 1
ATOM 1664 N N . LEU A 1 220 ? -4.539 0.894 15.961 1 78.81 220 LEU A N 1
ATOM 1665 C CA . LEU A 1 220 ? -5.625 0.864 14.992 1 78.81 220 LEU A CA 1
ATOM 1666 C C . LEU A 1 220 ? -6.504 2.104 15.117 1 78.81 220 LEU A C 1
ATOM 1668 O O . LEU A 1 220 ? -7.059 2.58 14.125 1 78.81 220 LEU A O 1
ATOM 1672 N N . ASP A 1 221 ? -6.582 2.662 16.328 1 79.06 221 ASP A N 1
ATOM 1673 C CA . ASP A 1 221 ? -7.434 3.826 16.547 1 79.06 221 ASP A CA 1
ATOM 1674 C C . ASP A 1 221 ? -6.68 5.121 16.25 1 79.06 221 ASP A C 1
ATOM 1676 O O . ASP A 1 221 ? -7.184 6.215 16.516 1 79.06 221 ASP A O 1
ATOM 1680 N N . GLY A 1 222 ? -5.531 4.984 15.734 1 86.06 222 GLY A N 1
ATOM 1681 C CA . GLY A 1 222 ? -4.863 6.137 15.148 1 86.06 222 GLY A CA 1
ATOM 1682 C C . GLY A 1 222 ? -3.963 6.863 16.141 1 86.06 222 GLY A C 1
ATOM 1683 O O . GLY A 1 222 ? -3.742 8.07 16.016 1 86.06 222 GLY A O 1
ATOM 1684 N N . LYS A 1 223 ? -3.48 6.195 17.125 1 86.25 223 LYS A N 1
ATOM 1685 C CA . LYS A 1 223 ? -2.592 6.797 18.125 1 86.25 223 LYS A CA 1
ATOM 1686 C C . LYS A 1 223 ? -1.165 6.281 17.969 1 86.25 223 LYS A C 1
ATOM 1688 O O . LYS A 1 223 ? -0.955 5.105 17.656 1 86.25 223 LYS A O 1
ATOM 1693 N N . LEU A 1 224 ? -0.259 7.207 18.188 1 90.38 224 LEU A N 1
ATOM 1694 C CA . LEU A 1 224 ? 1.15 6.832 18.25 1 90.38 224 LEU A CA 1
ATOM 1695 C C . LEU A 1 224 ? 1.512 6.25 19.609 1 90.38 224 LEU A C 1
ATOM 1697 O O . LEU A 1 224 ? 1.488 6.957 20.609 1 90.38 224 LEU A O 1
ATOM 1701 N N . MET A 1 225 ? 1.85 5.004 19.781 1 83.5 225 MET A N 1
ATOM 1702 C CA . MET A 1 225 ? 2.074 4.297 21.047 1 83.5 225 MET A CA 1
ATOM 1703 C C . MET A 1 225 ? 3.533 4.406 21.484 1 83.5 225 MET A C 1
ATOM 1705 O O . MET A 1 225 ? 3.83 4.434 22.672 1 83.5 225 MET A O 1
ATOM 1709 N N . ASP A 1 226 ? 4.512 4.309 20.641 1 75.12 226 ASP A N 1
ATOM 1710 C CA . ASP A 1 226 ? 5.938 4.367 20.938 1 75.12 226 ASP A CA 1
ATOM 1711 C C . ASP A 1 226 ? 6.723 4.941 19.766 1 75.12 226 ASP A C 1
ATOM 1713 O O . ASP A 1 226 ? 6.258 4.898 18.625 1 75.12 226 ASP A O 1
ATOM 1717 N N . MET B 1 1 ? 12.625 -11.594 19.75 1 38.19 1 MET B N 1
ATOM 1718 C CA . MET B 1 1 ? 11.711 -11.555 18.609 1 38.19 1 MET B CA 1
ATOM 1719 C C . MET B 1 1 ? 10.516 -12.477 18.828 1 38.19 1 MET B C 1
ATOM 1721 O O . MET B 1 1 ? 10.672 -13.578 19.359 1 38.19 1 MET B O 1
ATOM 1725 N N . ALA B 1 2 ? 9.336 -11.961 18.844 1 44.47 2 ALA B N 1
ATOM 1726 C CA . ALA B 1 2 ? 8.25 -12.875 19.188 1 44.47 2 ALA B CA 1
ATOM 1727 C C . ALA B 1 2 ? 8.305 -14.141 18.328 1 44.47 2 ALA B C 1
ATOM 1729 O O . ALA B 1 2 ? 8.469 -14.062 17.109 1 44.47 2 ALA B O 1
ATOM 1730 N N . LYS B 1 3 ? 8.508 -15.219 19.031 1 64.5 3 LYS B N 1
ATOM 1731 C CA . LYS B 1 3 ? 8.539 -16.547 18.422 1 64.5 3 LYS B CA 1
ATOM 1732 C C . LYS B 1 3 ? 7.152 -16.953 17.938 1 64.5 3 LYS B C 1
ATOM 1734 O O . LYS B 1 3 ? 6.207 -17.031 18.719 1 64.5 3 LYS B O 1
ATOM 1739 N N . PHE B 1 4 ? 6.898 -16.781 16.547 1 72.62 4 PHE B N 1
ATOM 1740 C CA . PHE B 1 4 ? 5.641 -17.234 15.961 1 72.62 4 PHE B CA 1
ATOM 1741 C C . PHE B 1 4 ? 5.695 -18.719 15.641 1 72.62 4 PHE B C 1
ATOM 1743 O O . PHE B 1 4 ? 6.758 -19.25 15.312 1 72.62 4 PHE B O 1
ATOM 1750 N N . LYS B 1 5 ? 4.523 -19.344 16.031 1 82.5 5 LYS B N 1
ATOM 1751 C CA . LYS B 1 5 ? 4.348 -20.766 15.703 1 82.5 5 LYS B CA 1
ATOM 1752 C C . LYS B 1 5 ? 3.189 -20.953 14.727 1 82.5 5 LYS B C 1
ATOM 1754 O O . LYS B 1 5 ? 2.16 -20.281 14.828 1 82.5 5 LYS B O 1
ATOM 1759 N N . ILE B 1 6 ? 3.465 -21.828 13.773 1 85.56 6 ILE B N 1
ATOM 1760 C CA . ILE B 1 6 ? 2.398 -22.172 12.844 1 85.56 6 ILE B CA 1
ATOM 1761 C C . ILE B 1 6 ? 1.786 -23.516 13.25 1 85.56 6 ILE B C 1
ATOM 1763 O O . ILE B 1 6 ? 2.506 -24.484 13.5 1 85.56 6 ILE B O 1
ATOM 1767 N N . GLU B 1 7 ? 0.526 -23.516 13.453 1 87.38 7 GLU B N 1
ATOM 1768 C CA . GLU B 1 7 ? -0.226 -24.75 13.711 1 87.38 7 GLU B CA 1
ATOM 1769 C C . GLU B 1 7 ? -1.087 -25.125 12.508 1 87.38 7 GLU B C 1
ATOM 1771 O O . GLU B 1 7 ? -1.746 -24.266 11.914 1 87.38 7 GLU B O 1
ATOM 1776 N N . ILE B 1 8 ? -1.032 -26.422 12.141 1 89.44 8 ILE B N 1
ATOM 1777 C CA . ILE B 1 8 ? -1.77 -26.891 10.977 1 89.44 8 ILE B CA 1
ATOM 1778 C C . ILE B 1 8 ? -2.82 -27.906 11.414 1 89.44 8 ILE B C 1
ATOM 1780 O O . ILE B 1 8 ? -2.506 -28.875 12.102 1 89.44 8 ILE B O 1
ATOM 1784 N N . ASP B 1 9 ? -4.02 -27.625 11.141 1 84.81 9 ASP B N 1
ATOM 1785 C CA . ASP B 1 9 ? -5.098 -28.594 11.328 1 84.81 9 ASP B CA 1
ATOM 1786 C C . ASP B 1 9 ? -5.141 -29.594 10.18 1 84.81 9 ASP B C 1
ATOM 1788 O O . ASP B 1 9 ? -5.719 -29.312 9.125 1 84.81 9 ASP B O 1
ATOM 1792 N N . SER B 1 10 ? -4.629 -30.75 10.445 1 89.19 10 SER B N 1
ATOM 1793 C CA . SER B 1 10 ? -4.484 -31.766 9.406 1 89.19 10 SER B CA 1
ATOM 1794 C C . SER B 1 10 ? -5.84 -32.25 8.922 1 89.19 10 SER B C 1
ATOM 1796 O O . SER B 1 10 ? -5.973 -32.719 7.785 1 89.19 10 SER B O 1
ATOM 1798 N N . GLU B 1 11 ? -6.797 -32.219 9.789 1 87.56 11 GLU B N 1
ATOM 1799 C CA . GLU B 1 11 ? -8.125 -32.656 9.391 1 87.56 11 GLU B CA 1
ATOM 1800 C C . GLU B 1 11 ? -8.766 -31.719 8.391 1 87.56 11 GLU B C 1
ATOM 1802 O O . GLU B 1 11 ? -9.469 -32.156 7.477 1 87.56 11 GLU B O 1
ATOM 1807 N N . THR B 1 12 ? -8.445 -30.484 8.531 1 84.56 12 THR B N 1
ATOM 1808 C CA . THR B 1 12 ? -9.023 -29.453 7.672 1 84.56 12 THR B CA 1
ATOM 1809 C C . THR B 1 12 ? -8.18 -29.281 6.41 1 84.56 12 THR B C 1
ATOM 1811 O O . THR B 1 12 ? -8.719 -28.953 5.344 1 84.56 12 THR B O 1
ATOM 1814 N N . CYS B 1 13 ? -6.988 -29.609 6.461 1 89.56 13 CYS B N 1
ATOM 1815 C CA . CYS B 1 13 ? -6.062 -29.438 5.348 1 89.56 13 CYS B CA 1
ATOM 1816 C C . CYS B 1 13 ? -6.438 -30.328 4.18 1 89.56 13 CYS B C 1
ATOM 1818 O O . CYS B 1 13 ? -6.727 -31.516 4.371 1 89.56 13 CYS B O 1
ATOM 1820 N N . LEU B 1 14 ? -6.352 -29.766 3.016 1 81 14 LEU B N 1
ATOM 1821 C CA . LEU B 1 14 ? -6.754 -30.516 1.829 1 81 14 LEU B CA 1
ATOM 1822 C C . LEU B 1 14 ? -5.613 -31.391 1.313 1 81 14 LEU B C 1
ATOM 1824 O O . LEU B 1 14 ? -5.824 -32.281 0.493 1 81 14 LEU B O 1
ATOM 1828 N N . GLY B 1 15 ? -4.48 -31.141 1.812 1 86.44 15 GLY B N 1
ATOM 1829 C CA . GLY B 1 15 ? -3.32 -31.859 1.319 1 86.44 15 GLY B CA 1
ATOM 1830 C C . GLY B 1 15 ? -2.486 -31.062 0.34 1 86.44 15 GLY B C 1
ATOM 1831 O O . GLY B 1 15 ? -3.01 -30.188 -0.357 1 86.44 15 GLY B O 1
ATOM 1832 N N . TYR B 1 16 ? -1.177 -31.391 0.368 1 86.69 16 TYR B N 1
ATOM 1833 C CA . TYR B 1 16 ? -0.286 -30.562 -0.439 1 86.69 16 TYR B CA 1
ATOM 1834 C C . TYR B 1 16 ? -0.421 -30.906 -1.919 1 86.69 16 TYR B C 1
ATOM 1836 O O . TYR B 1 16 ? -0.117 -30.078 -2.781 1 86.69 16 TYR B O 1
ATOM 1844 N N . LYS B 1 17 ? -0.908 -32.125 -2.318 1 80.38 17 LYS B N 1
ATOM 1845 C CA . LYS B 1 17 ? -1.118 -32.469 -3.721 1 80.38 17 LYS B CA 1
ATOM 1846 C C . LYS B 1 17 ? -2.373 -31.812 -4.273 1 80.38 17 LYS B C 1
ATOM 1848 O O . LYS B 1 17 ? -2.383 -31.328 -5.41 1 80.38 17 LYS B O 1
ATOM 1853 N N . GLU B 1 18 ? -3.4 -31.781 -3.436 1 72.94 18 GLU B N 1
ATOM 1854 C CA . GLU B 1 18 ? -4.672 -31.188 -3.842 1 72.94 18 GLU B CA 1
ATOM 1855 C C . GLU B 1 18 ? -4.625 -29.672 -3.773 1 72.94 18 GLU B C 1
ATOM 1857 O O . GLU B 1 18 ? -5.348 -28.984 -4.5 1 72.94 18 GLU B O 1
ATOM 1862 N N . CYS B 1 19 ? -3.953 -29.016 -2.875 1 79.88 19 CYS B N 1
ATOM 1863 C CA . CYS B 1 19 ? -3.92 -27.578 -2.664 1 79.88 19 CYS B CA 1
ATOM 1864 C C . CYS B 1 19 ? -2.486 -27.078 -2.555 1 79.88 19 CYS B C 1
ATOM 1866 O O . CYS B 1 19 ? -1.916 -26.594 -3.535 1 79.88 19 CYS B O 1
ATOM 1868 N N . GLY B 1 20 ? -1.762 -27.172 -1.521 1 79.56 20 GLY B N 1
ATOM 1869 C CA . GLY B 1 20 ? -0.362 -26.844 -1.296 1 79.56 20 GLY B CA 1
ATOM 1870 C C . GLY B 1 20 ? -0.068 -25.359 -1.405 1 79.56 20 GLY B C 1
ATOM 1871 O O . GLY B 1 20 ? 1.096 -24.953 -1.457 1 79.56 20 GLY B O 1
ATOM 1872 N N . LEU B 1 21 ? -1.045 -24.531 -1.402 1 76 21 LEU B N 1
ATOM 1873 C CA . LEU B 1 21 ? -0.853 -23.094 -1.589 1 76 21 LEU B CA 1
ATOM 1874 C C . LEU B 1 21 ? 0.01 -22.516 -0.475 1 76 21 LEU B C 1
ATOM 1876 O O . LEU B 1 21 ? 0.828 -21.625 -0.719 1 76 21 LEU B O 1
ATOM 1880 N N . CYS B 1 22 ? -0.171 -23.078 0.664 1 82.06 22 CYS B N 1
ATOM 1881 C CA . CYS B 1 22 ? 0.557 -22.547 1.812 1 82.06 22 CYS B CA 1
ATOM 1882 C C . CYS B 1 22 ? 2.047 -22.844 1.696 1 82.06 22 CYS B C 1
ATOM 1884 O O . CYS B 1 22 ? 2.879 -22.078 2.184 1 82.06 22 CYS B O 1
ATOM 1886 N N . VAL B 1 23 ? 2.406 -23.953 1.05 1 86.75 23 VAL B N 1
ATOM 1887 C CA . VAL B 1 23 ? 3.803 -24.344 0.864 1 86.75 23 VAL B CA 1
ATOM 1888 C C . VAL B 1 23 ? 4.52 -23.297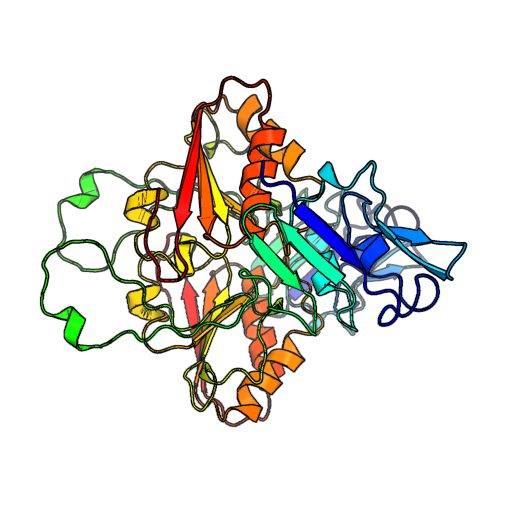 0.021 1 86.75 23 VAL B C 1
ATOM 1890 O O . VAL B 1 23 ? 5.629 -22.875 0.36 1 86.75 23 VAL B O 1
ATOM 1893 N N . SER B 1 24 ? 3.824 -22.812 -0.912 1 77.94 24 SER B N 1
ATOM 1894 C CA . SER B 1 24 ? 4.414 -21.828 -1.809 1 77.94 24 SER B CA 1
ATOM 1895 C C . SER B 1 24 ? 4.375 -20.422 -1.194 1 77.94 24 SER B C 1
ATOM 1897 O O . SER B 1 24 ? 5.27 -19.609 -1.434 1 77.94 24 SER B O 1
ATOM 1899 N N . ALA B 1 25 ? 3.418 -20.266 -0.423 1 70.12 25 ALA B N 1
ATOM 1900 C CA . ALA B 1 25 ? 3.176 -18.922 0.105 1 70.12 25 ALA B CA 1
ATOM 1901 C C . ALA B 1 25 ? 4.145 -18.594 1.237 1 70.12 25 ALA B C 1
ATOM 1903 O O . ALA B 1 25 ? 4.422 -17.422 1.509 1 70.12 25 ALA B O 1
ATOM 1904 N N . CYS B 1 26 ? 4.652 -19.594 1.871 1 76.81 26 CYS B N 1
ATOM 1905 C CA . CYS B 1 26 ? 5.547 -19.375 3 1 76.81 26 CYS B CA 1
ATOM 1906 C C . CYS B 1 26 ? 6.957 -19.031 2.521 1 76.81 26 CYS B C 1
ATOM 1908 O O . CYS B 1 26 ? 7.727 -19.938 2.174 1 76.81 26 CYS B O 1
ATOM 1910 N N . GLU B 1 27 ? 7.246 -17.875 2.629 1 66.75 27 GLU B N 1
ATOM 1911 C CA . GLU B 1 27 ? 8.516 -17.375 2.104 1 66.75 27 GLU B CA 1
ATOM 1912 C C . GLU B 1 27 ? 9.695 -18.016 2.834 1 66.75 27 GLU B C 1
ATOM 1914 O O . GLU B 1 27 ? 10.766 -18.203 2.248 1 66.75 27 GLU B O 1
ATOM 1919 N N . GLU B 1 28 ? 9.492 -18.344 4.094 1 70.19 28 GLU B N 1
ATOM 1920 C CA . GLU B 1 28 ? 10.562 -18.922 4.902 1 70.19 28 GLU B CA 1
ATOM 1921 C C . GLU B 1 28 ? 10.633 -20.422 4.719 1 70.19 28 GLU B C 1
ATOM 1923 O O . GLU B 1 28 ? 11.469 -21.094 5.336 1 70.19 28 GLU B O 1
ATOM 1928 N N . SER B 1 29 ? 9.766 -20.891 3.871 1 83.56 29 SER B N 1
ATOM 1929 C CA . SER B 1 29 ? 9.719 -22.328 3.578 1 83.56 29 SER B CA 1
ATOM 1930 C C . SER B 1 29 ? 9.539 -23.141 4.852 1 83.56 29 SER B C 1
ATOM 1932 O O . SER B 1 29 ? 10.188 -24.172 5.031 1 83.56 29 SER B O 1
ATOM 1934 N N . ILE B 1 30 ? 8.711 -22.609 5.676 1 87.5 30 ILE B N 1
ATOM 1935 C CA . ILE B 1 30 ? 8.445 -23.266 6.953 1 87.5 30 ILE B CA 1
ATOM 1936 C C . ILE B 1 30 ? 7.414 -24.375 6.758 1 87.5 30 ILE B C 1
ATOM 1938 O O . ILE B 1 30 ? 7.48 -25.422 7.422 1 87.5 30 ILE B O 1
ATOM 1942 N N . ILE B 1 31 ? 6.469 -24.203 5.875 1 91 31 ILE B N 1
ATOM 1943 C CA . ILE B 1 31 ? 5.445 -25.203 5.59 1 91 31 ILE B CA 1
ATOM 1944 C C . ILE B 1 31 ? 5.91 -26.109 4.449 1 91 31 ILE B C 1
ATOM 1946 O O . ILE B 1 31 ? 6.254 -25.625 3.367 1 91 31 ILE B O 1
ATOM 1950 N N . VAL B 1 32 ? 5.957 -27.391 4.754 1 93.31 32 VAL B N 1
ATOM 1951 C CA . VAL B 1 32 ? 6.477 -28.344 3.77 1 93.31 32 VAL B CA 1
ATOM 1952 C C . VAL B 1 32 ? 5.492 -29.484 3.584 1 93.31 32 VAL B C 1
ATOM 1954 O O . VAL B 1 32 ? 4.688 -29.766 4.473 1 93.31 32 VAL B O 1
ATOM 1957 N N . PRO B 1 33 ? 5.641 -30.094 2.363 1 92.81 33 PRO B N 1
ATOM 1958 C CA . PRO B 1 33 ? 4.809 -31.297 2.17 1 92.81 33 PRO B CA 1
ATOM 1959 C C . PRO B 1 33 ? 5.164 -32.438 3.129 1 92.81 33 PRO B C 1
ATOM 1961 O O . PRO B 1 33 ? 6.34 -32.656 3.422 1 92.81 33 PRO B O 1
ATOM 1964 N N . ASP B 1 34 ? 4.141 -33.062 3.703 1 92.31 34 ASP B N 1
ATOM 1965 C CA . ASP B 1 34 ? 4.297 -34.281 4.504 1 92.31 34 ASP B CA 1
ATOM 1966 C C . ASP B 1 34 ? 3.914 -35.531 3.701 1 92.31 34 ASP B C 1
ATOM 1968 O O . ASP B 1 34 ? 2.734 -35.875 3.621 1 92.31 34 ASP B O 1
ATOM 1972 N N . GLU B 1 35 ? 4.875 -36.188 3.262 1 89.38 35 GLU B N 1
ATOM 1973 C CA . GLU B 1 35 ? 4.648 -37.312 2.377 1 89.38 35 GLU B CA 1
ATOM 1974 C C . GLU B 1 35 ? 3.912 -38.438 3.102 1 89.38 35 GLU B C 1
ATOM 1976 O O . GLU B 1 35 ? 3.176 -39.219 2.48 1 89.38 35 GLU B O 1
ATOM 1981 N N . LYS B 1 36 ? 4.141 -38.594 4.352 1 92.44 36 LYS B N 1
ATOM 1982 C CA . LYS B 1 36 ? 3.525 -39.656 5.137 1 92.44 36 LYS B CA 1
ATOM 1983 C C . LYS B 1 36 ? 2.014 -39.469 5.238 1 92.44 36 LYS B C 1
ATOM 1985 O O . LYS B 1 36 ? 1.251 -40.406 5.113 1 92.44 36 LYS B O 1
ATOM 1990 N N . THR B 1 37 ? 1.563 -38.281 5.43 1 90 37 THR B N 1
ATOM 1991 C CA . THR B 1 37 ? 0.15 -38 5.68 1 90 37 THR B CA 1
ATOM 1992 C C . THR B 1 37 ? -0.531 -37.469 4.426 1 90 37 THR B C 1
ATOM 1994 O O . THR B 1 37 ? -1.761 -37.469 4.34 1 90 37 THR B O 1
ATOM 1997 N N . GLY B 1 38 ? 0.226 -37.062 3.418 1 90.25 38 GLY B N 1
ATOM 1998 C CA . GLY B 1 38 ? -0.33 -36.375 2.25 1 90.25 38 GLY B CA 1
ATOM 1999 C C . GLY B 1 38 ? -0.725 -34.938 2.514 1 90.25 38 GLY B C 1
ATOM 2000 O O . GLY B 1 38 ? -1.25 -34.281 1.626 1 90.25 38 GLY B O 1
ATOM 2001 N N . LYS B 1 39 ? -0.625 -34.531 3.701 1 92.81 39 LYS B N 1
ATOM 2002 C CA . LYS B 1 39 ? -0.942 -33.156 4.082 1 92.81 39 LYS B CA 1
ATOM 2003 C C . LYS B 1 39 ? 0.308 -32.281 4.07 1 92.81 39 LYS B C 1
ATOM 2005 O O . LYS B 1 39 ? 1.244 -32.531 3.312 1 92.81 39 LYS B O 1
ATOM 2010 N N . VAL B 1 40 ? 0.265 -31.078 4.789 1 93.56 40 VAL B N 1
ATOM 2011 C CA . VAL B 1 40 ? 1.446 -30.25 4.984 1 93.56 40 VAL B CA 1
ATOM 2012 C C . VAL B 1 40 ? 1.855 -30.266 6.457 1 93.56 40 VAL B C 1
ATOM 2014 O O . VAL B 1 40 ? 1.061 -30.641 7.324 1 93.56 40 VAL B O 1
ATOM 2017 N N . LYS B 1 41 ? 3.188 -30.016 6.703 1 93.12 41 LYS B N 1
ATOM 2018 C CA . LYS B 1 41 ? 3.688 -29.938 8.07 1 93.12 41 LYS B CA 1
ATOM 2019 C C . LYS B 1 41 ? 4.656 -28.766 8.242 1 93.12 41 LYS B C 1
ATOM 2021 O O . LYS B 1 41 ? 5.121 -28.188 7.254 1 93.12 41 LYS B O 1
ATOM 2026 N N . VAL B 1 42 ? 4.785 -28.469 9.5 1 92.69 42 VAL B N 1
ATOM 2027 C CA . VAL B 1 42 ? 5.723 -27.406 9.859 1 92.69 42 VAL B CA 1
ATOM 2028 C C . VAL B 1 42 ? 7.133 -27.984 9.992 1 92.69 42 VAL B C 1
ATOM 2030 O O . VAL B 1 42 ? 7.336 -28.984 10.68 1 92.69 42 VAL B O 1
ATOM 2033 N N . ASP B 1 43 ? 8.023 -27.406 9.266 1 90.19 43 ASP B N 1
ATOM 2034 C CA . ASP B 1 43 ? 9.438 -27.688 9.5 1 90.19 43 ASP B CA 1
ATOM 2035 C C . ASP B 1 43 ? 9.93 -27.016 10.781 1 90.19 43 ASP B C 1
ATOM 2037 O O . ASP B 1 43 ? 10.188 -25.812 10.789 1 90.19 43 ASP B O 1
ATOM 2041 N N . LYS B 1 44 ? 10.125 -27.797 11.805 1 87.31 44 LYS B N 1
ATOM 2042 C CA . LYS B 1 44 ? 10.453 -27.266 13.125 1 87.31 44 LYS B CA 1
ATOM 2043 C C . LYS B 1 44 ? 11.812 -26.578 13.117 1 87.31 44 LYS B C 1
ATOM 2045 O O . LYS B 1 44 ? 12.062 -25.688 13.93 1 87.31 44 LYS B O 1
ATOM 2050 N N . THR B 1 45 ? 12.633 -26.891 12.195 1 86.69 45 THR B N 1
ATOM 2051 C CA . THR B 1 45 ? 13.953 -26.281 12.125 1 86.69 45 THR B CA 1
ATOM 2052 C C . THR B 1 45 ? 13.867 -24.875 11.539 1 86.69 45 THR B C 1
ATOM 2054 O O . THR B 1 45 ? 14.781 -24.062 11.719 1 86.69 45 THR B O 1
ATOM 2057 N N . ARG B 1 46 ? 12.773 -24.641 10.906 1 85 46 ARG B N 1
ATOM 2058 C CA . ARG B 1 46 ? 12.641 -23.344 10.25 1 85 46 ARG B CA 1
ATOM 2059 C C . ARG B 1 46 ? 11.57 -22.484 10.922 1 85 46 ARG B C 1
ATOM 2061 O O . ARG B 1 46 ? 11.43 -21.297 10.625 1 85 46 ARG B O 1
ATOM 2068 N N . GLU B 1 47 ? 10.859 -23.094 11.836 1 84.19 47 GLU B N 1
ATOM 2069 C CA . GLU B 1 47 ? 9.719 -22.438 12.469 1 84.19 47 GLU B CA 1
ATOM 2070 C C . GLU B 1 47 ? 10.133 -21.125 13.133 1 84.19 47 GLU B C 1
ATOM 2072 O O . GLU B 1 47 ? 9.352 -20.172 13.164 1 84.19 47 GLU B O 1
ATOM 2077 N N . ILE B 1 48 ? 11.359 -21.078 13.578 1 78.38 48 ILE B N 1
ATOM 2078 C CA . ILE B 1 48 ? 11.852 -19.891 14.289 1 78.38 48 ILE B CA 1
ATOM 2079 C C . ILE B 1 48 ? 11.875 -18.703 13.344 1 78.38 48 ILE B C 1
ATOM 2081 O O . ILE B 1 48 ? 11.844 -17.547 13.781 1 78.38 48 ILE B O 1
ATOM 2085 N N . ASN B 1 49 ? 11.836 -19.031 12.07 1 76.19 49 ASN B N 1
ATOM 2086 C CA . ASN B 1 49 ? 11.914 -17.969 11.078 1 76.19 49 ASN B CA 1
ATOM 2087 C C . ASN B 1 49 ? 10.539 -17.406 10.758 1 76.19 49 ASN B C 1
ATOM 2089 O O . ASN B 1 49 ? 10.414 -16.453 9.977 1 76.19 49 ASN B O 1
ATOM 2093 N N . CYS B 1 50 ? 9.578 -17.922 11.391 1 76.69 50 CYS B N 1
ATOM 2094 C CA . CYS B 1 50 ? 8.242 -17.406 11.109 1 76.69 50 CYS B CA 1
ATOM 2095 C C . CYS B 1 50 ? 8.117 -15.953 11.523 1 76.69 50 CYS B C 1
ATOM 2097 O O . CYS B 1 50 ? 8.414 -15.594 12.664 1 76.69 50 CYS B O 1
ATOM 2099 N N . ASP B 1 51 ? 7.684 -15.203 10.602 1 62.94 51 ASP B N 1
ATOM 2100 C CA . ASP B 1 51 ? 7.586 -13.773 10.875 1 62.94 51 ASP B CA 1
ATOM 2101 C C . ASP B 1 51 ? 6.164 -13.391 11.281 1 62.94 51 ASP B C 1
ATOM 2103 O O . ASP B 1 51 ? 5.898 -12.227 11.609 1 62.94 51 ASP B O 1
ATOM 2107 N N . GLY B 1 52 ? 5.266 -14.344 11.219 1 62.75 52 GLY B N 1
ATOM 2108 C CA . GLY B 1 52 ? 3.904 -14.094 11.664 1 62.75 52 GLY B CA 1
ATOM 2109 C C . GLY B 1 52 ? 3.09 -13.281 10.672 1 62.75 52 GLY B C 1
ATOM 2110 O O . GLY B 1 52 ? 1.989 -12.828 10.992 1 62.75 52 GLY B O 1
ATOM 2111 N N . LEU B 1 53 ? 3.613 -13.023 9.53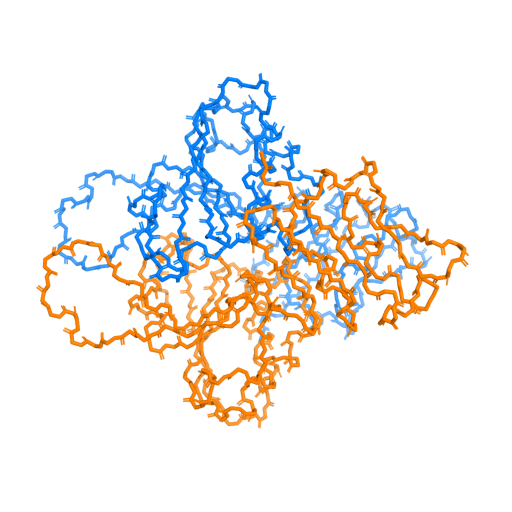1 1 60.25 53 LEU B N 1
ATOM 2112 C CA . LEU B 1 53 ? 2.906 -12.188 8.562 1 60.25 53 LEU B CA 1
ATOM 2113 C C . LEU B 1 53 ? 1.604 -12.844 8.125 1 60.25 53 LEU B C 1
ATOM 2115 O O . LEU B 1 53 ? 0.62 -12.156 7.844 1 60.25 53 LEU B O 1
ATOM 2119 N N . GLY B 1 54 ? 1.634 -14.234 8.039 1 61.66 54 GLY B N 1
ATOM 2120 C CA . GLY B 1 54 ? 0.389 -14.945 7.801 1 61.66 54 GLY B CA 1
ATOM 2121 C C . GLY B 1 54 ? 0.048 -15.086 6.328 1 61.66 54 GLY B C 1
ATOM 2122 O O . GLY B 1 54 ? -1.117 -15.258 5.973 1 61.66 54 GLY B O 1
ATOM 2123 N N . ALA B 1 55 ? 1.066 -14.992 5.492 1 65.75 55 ALA B N 1
ATOM 2124 C CA . ALA B 1 55 ? 0.8 -15.258 4.082 1 65.75 55 ALA B CA 1
ATOM 2125 C C . ALA B 1 55 ? 0.184 -16.641 3.889 1 65.75 55 ALA B C 1
ATOM 2127 O O . ALA B 1 55 ? -0.702 -16.812 3.049 1 65.75 55 ALA B O 1
ATOM 2128 N N . CYS B 1 56 ? 0.678 -17.438 4.68 1 73.75 56 CYS B N 1
ATOM 2129 C CA . CYS B 1 56 ? 0.159 -18.812 4.617 1 73.75 56 CYS B CA 1
ATOM 2130 C C . CYS B 1 56 ? -1.312 -18.844 5.012 1 73.75 56 CYS B C 1
ATOM 2132 O O . CYS B 1 56 ? -2.092 -19.609 4.441 1 73.75 56 CYS B O 1
ATOM 2134 N N . LEU B 1 57 ? -1.673 -18.062 5.977 1 70.88 57 LEU B N 1
ATOM 2135 C CA . LEU B 1 57 ? -3.07 -18 6.391 1 70.88 57 LEU B CA 1
ATOM 2136 C C . LEU B 1 57 ? -3.951 -17.484 5.258 1 70.88 57 LEU B C 1
ATOM 2138 O O . LEU B 1 57 ? -5.039 -18.016 5.016 1 70.88 57 LEU B O 1
ATOM 2142 N N . ASP B 1 58 ? -3.393 -16.625 4.535 1 59.78 58 ASP B N 1
ATOM 2143 C CA . ASP B 1 58 ? -4.164 -15.906 3.521 1 59.78 58 ASP B CA 1
ATOM 2144 C C . ASP B 1 58 ? -4.5 -16.812 2.344 1 59.78 58 ASP B C 1
ATOM 2146 O O . ASP B 1 58 ? -5.551 -16.672 1.718 1 59.78 58 ASP B O 1
ATOM 2150 N N . VAL B 1 59 ? -3.652 -17.734 2.053 1 64.88 59 VAL B N 1
ATOM 2151 C CA . VAL B 1 59 ? -3.822 -18.531 0.838 1 64.88 59 VAL B CA 1
ATOM 2152 C C . VAL B 1 59 ? -4.551 -19.828 1.166 1 64.88 59 VAL B C 1
ATOM 2154 O O . VAL B 1 59 ? -4.977 -20.547 0.264 1 64.88 59 VAL B O 1
ATOM 2157 N N . CYS B 1 60 ? -4.723 -20.062 2.391 1 70.81 60 CYS B N 1
ATOM 2158 C CA . CYS B 1 60 ? -5.391 -21.312 2.75 1 70.81 60 CYS B CA 1
ATOM 2159 C C . CYS B 1 60 ? -6.898 -21.188 2.564 1 70.81 60 CYS B C 1
ATOM 2161 O O . CYS B 1 60 ? -7.559 -20.422 3.273 1 70.81 60 CYS B O 1
ATOM 2163 N N . PRO B 1 61 ? -7.359 -21.953 1.68 1 64.69 61 PRO B N 1
ATOM 2164 C CA . PRO B 1 61 ? -8.773 -21.766 1.365 1 64.69 61 PRO B CA 1
ATOM 2165 C C . PRO B 1 61 ? -9.703 -22.344 2.434 1 64.69 61 PRO B C 1
ATOM 2167 O O . PRO B 1 61 ? -10.883 -22 2.482 1 64.69 61 PRO B O 1
ATOM 2170 N N . VAL B 1 62 ? -9.164 -23.234 3.26 1 67.75 62 VAL B N 1
ATOM 2171 C CA . VAL B 1 62 ? -10.039 -23.922 4.199 1 67.75 62 VAL B CA 1
ATOM 2172 C C . VAL B 1 62 ? -9.688 -23.516 5.629 1 67.75 62 VAL B C 1
ATOM 2174 O O . VAL B 1 62 ? -10.172 -24.109 6.59 1 67.75 62 VAL B O 1
ATOM 2177 N N . GLY B 1 63 ? -8.75 -22.594 5.734 1 73.5 63 GLY B N 1
ATOM 2178 C CA . GLY B 1 63 ? -8.414 -22.078 7.051 1 73.5 63 GLY B CA 1
ATOM 2179 C C . GLY B 1 63 ? -7.766 -23.109 7.953 1 73.5 63 GLY B C 1
ATOM 2180 O O . GLY B 1 63 ? -8.07 -23.172 9.148 1 73.5 63 GLY B O 1
ATOM 2181 N N . ALA B 1 64 ? -6.922 -23.922 7.461 1 78.69 64 ALA B N 1
ATOM 2182 C CA . ALA B 1 64 ? -6.316 -25.031 8.203 1 78.69 64 ALA B CA 1
ATOM 2183 C C . ALA B 1 64 ? -5.113 -24.547 9.008 1 78.69 64 ALA B C 1
ATOM 2185 O O . ALA B 1 64 ? -4.523 -25.328 9.773 1 78.69 64 ALA B O 1
ATOM 2186 N N . LEU B 1 65 ? -4.754 -23.312 8.852 1 81.69 65 LEU B N 1
ATOM 2187 C CA . LEU B 1 65 ? -3.52 -22.844 9.477 1 81.69 65 LEU B CA 1
ATOM 2188 C C . LEU B 1 65 ? -3.814 -21.797 10.555 1 81.69 65 LEU B C 1
ATOM 2190 O O . LEU B 1 65 ? -4.793 -21.062 10.453 1 81.69 65 LEU B O 1
ATOM 2194 N N . LYS B 1 66 ? -2.98 -21.859 11.586 1 79.19 66 LYS B N 1
ATOM 2195 C CA . LYS B 1 66 ? -3.014 -20.891 12.68 1 79.19 66 LYS B CA 1
ATOM 2196 C C . LYS B 1 66 ? -1.606 -20.453 13.062 1 79.19 66 LYS B C 1
ATOM 2198 O O . LYS B 1 66 ? -0.682 -21.266 13.102 1 79.19 66 LYS B O 1
ATOM 2203 N N . ILE B 1 67 ? -1.494 -19.156 13.195 1 77.06 67 ILE B N 1
ATOM 2204 C CA . ILE B 1 67 ? -0.239 -18.641 13.719 1 77.06 67 ILE B CA 1
ATOM 2205 C C . ILE B 1 67 ? -0.436 -18.172 15.156 1 77.06 67 ILE B C 1
ATOM 2207 O O . ILE B 1 67 ? -1.411 -17.484 15.469 1 77.06 67 ILE B O 1
ATOM 2211 N N . THR B 1 68 ? 0.443 -18.656 16.031 1 75.06 68 THR B N 1
ATOM 2212 C CA . THR B 1 68 ? 0.396 -18.281 17.438 1 75.06 68 THR B CA 1
ATOM 2213 C C . THR B 1 68 ? 1.747 -17.75 17.891 1 75.06 68 THR B C 1
ATOM 2215 O O . THR B 1 68 ? 2.76 -17.922 17.219 1 75.06 68 THR B O 1
ATOM 2218 N N . SER B 1 69 ? 1.621 -16.859 18.875 1 69.44 69 SER B N 1
ATOM 2219 C CA . SER B 1 69 ? 2.846 -16.391 19.516 1 69.44 69 SER B CA 1
ATOM 2220 C C . SER B 1 69 ? 2.789 -16.578 21.016 1 69.44 69 SER B C 1
ATOM 2222 O O . SER B 1 69 ? 1.713 -16.781 21.578 1 69.44 69 SER B O 1
ATOM 2224 N N . GLU B 1 70 ? 4.027 -16.625 21.5 1 67.44 70 GLU B N 1
ATOM 2225 C CA . GLU B 1 70 ? 4.117 -16.781 22.953 1 67.44 70 GLU B CA 1
ATOM 2226 C C . GLU B 1 70 ? 3.447 -15.609 23.672 1 67.44 70 GLU B C 1
ATOM 2228 O O . GLU B 1 70 ? 2.994 -15.742 24.812 1 67.44 70 GLU B O 1
ATOM 2233 N N . SER B 1 71 ? 3.389 -14.555 23.047 1 56.41 71 SER B N 1
ATOM 2234 C CA . SER B 1 71 ? 2.807 -13.383 23.688 1 56.41 71 SER B CA 1
ATOM 2235 C C . SER B 1 71 ? 1.285 -13.391 23.578 1 56.41 71 SER B C 1
ATOM 2237 O O . SER B 1 71 ? 0.622 -12.453 24.016 1 56.41 71 SER B O 1
ATOM 2239 N N . GLY B 1 72 ? 0.708 -14.508 23.094 1 57.44 72 GLY B N 1
ATOM 2240 C CA . GLY B 1 72 ? -0.738 -14.656 23.078 1 57.44 72 GLY B CA 1
ATOM 2241 C C . GLY B 1 72 ? -1.363 -14.281 21.75 1 57.44 72 GLY B C 1
ATOM 2242 O O . GLY B 1 72 ? -2.578 -14.398 21.562 1 57.44 72 GLY B O 1
ATOM 2243 N N . PHE B 1 73 ? -0.483 -13.836 20.922 1 55.25 73 PHE B N 1
ATOM 2244 C CA . PHE B 1 73 ? -1.015 -13.539 19.594 1 55.25 73 PHE B CA 1
ATOM 2245 C C . PHE B 1 73 ? -1.417 -14.82 18.875 1 55.25 73 PHE B C 1
ATOM 2247 O O . PHE B 1 73 ? -0.715 -15.836 18.953 1 55.25 73 PHE B O 1
ATOM 2254 N N . SER B 1 74 ? -2.662 -14.961 18.453 1 59.84 74 SER B N 1
ATOM 2255 C CA . SER B 1 74 ? -3.105 -16.062 17.609 1 59.84 74 SER B CA 1
ATOM 2256 C C . SER B 1 74 ? -3.955 -15.57 16.453 1 59.84 74 SER B C 1
ATOM 2258 O O . SER B 1 74 ? -4.797 -14.688 16.625 1 59.84 74 SER B O 1
ATOM 2260 N N . CYS B 1 75 ? -3.471 -15.844 15.258 1 58.84 75 CYS B N 1
ATOM 2261 C CA . CYS B 1 75 ? -4.309 -15.547 14.102 1 58.84 75 CYS B CA 1
ATOM 2262 C C . CYS B 1 75 ? -4.43 -16.75 13.188 1 58.84 75 CYS B C 1
ATOM 2264 O O . CYS B 1 75 ? -3.51 -17.578 13.102 1 58.84 75 CYS B O 1
ATOM 2266 N N . GLY B 1 76 ? -5.699 -17.078 12.805 1 54.56 76 GLY B N 1
ATOM 2267 C CA . GLY B 1 76 ? -5.973 -18.234 11.969 1 54.56 76 GLY B CA 1
ATOM 2268 C C . GLY B 1 76 ? -6.668 -17.875 10.672 1 54.56 76 GLY B C 1
ATOM 2269 O O . GLY B 1 76 ? -7.125 -16.75 10.492 1 54.56 76 GLY B O 1
ATOM 2270 N N . GLY B 1 77 ? -6.406 -18.625 9.633 1 46.31 77 GLY B N 1
ATOM 2271 C CA . GLY B 1 77 ? -7.098 -18.469 8.359 1 46.31 77 GLY B CA 1
ATOM 2272 C C . GLY B 1 77 ? -8.602 -18.328 8.508 1 46.31 77 GLY B C 1
ATOM 2273 O O . GLY B 1 77 ? -9.086 -17.75 9.484 1 46.31 77 GLY B O 1
ATOM 2274 N N . HIS B 1 78 ? -9.422 -18.906 7.695 1 46.03 78 HIS B N 1
ATOM 2275 C CA . HIS B 1 78 ? -10.867 -18.781 7.609 1 46.03 78 HIS B CA 1
ATOM 2276 C C . HIS B 1 78 ? -11.523 -18.984 8.969 1 46.03 78 HIS B C 1
ATOM 2278 O O . HIS B 1 78 ? -12.523 -18.328 9.289 1 46.03 78 HIS B O 1
ATOM 2284 N N . SER B 1 79 ? -11.289 -20.047 9.586 1 44.44 79 SER B N 1
ATOM 2285 C CA . SER B 1 79 ? -12.078 -20.453 10.742 1 44.44 79 SER B CA 1
ATOM 2286 C C . SER B 1 79 ? -11.539 -19.812 12.023 1 44.44 79 SER B C 1
ATOM 2288 O O . SER B 1 79 ? -12.125 -19.953 13.094 1 44.44 79 SER B O 1
ATOM 2290 N N . GLY B 1 80 ? -10.531 -19.031 11.898 1 46.41 80 GLY B N 1
ATOM 2291 C CA . GLY B 1 80 ? -9.984 -18.516 13.141 1 46.41 80 GLY B CA 1
ATOM 2292 C C . GLY B 1 80 ? -10.023 -17 13.227 1 46.41 80 GLY B C 1
ATOM 2293 O O . GLY B 1 80 ? -10.656 -16.344 12.398 1 46.41 80 GLY B O 1
ATOM 2294 N N . ASN B 1 81 ? -9.641 -16.594 14.383 1 49.19 81 ASN B N 1
ATOM 2295 C CA . ASN B 1 81 ? -9.555 -15.148 14.633 1 49.19 81 ASN B CA 1
ATOM 2296 C C . ASN B 1 81 ? -8.719 -14.453 13.562 1 49.19 81 ASN B C 1
ATOM 2298 O O . ASN B 1 81 ? -7.621 -14.906 13.234 1 49.19 81 ASN B O 1
ATOM 2302 N N . PRO B 1 82 ? -9.367 -13.727 12.836 1 46.56 82 PRO B N 1
ATOM 2303 C CA . PRO B 1 82 ? -8.586 -13 11.828 1 46.56 82 PRO B CA 1
ATOM 2304 C C . PRO B 1 82 ? -7.34 -12.344 12.414 1 46.56 82 PRO B C 1
ATOM 2306 O O . PRO B 1 82 ? -7.309 -12.016 13.609 1 46.56 82 PRO B O 1
ATOM 2309 N N . CYS B 1 83 ? -6.355 -12.539 11.758 1 48.22 83 CYS B N 1
ATOM 2310 C CA . CYS B 1 83 ? -5.148 -11.836 12.172 1 48.22 83 CYS B CA 1
ATOM 2311 C C . CYS B 1 83 ? -5.414 -10.336 12.32 1 48.22 83 CYS B C 1
ATOM 2313 O O . CYS B 1 83 ? -6.258 -9.781 11.609 1 48.22 83 CYS B O 1
ATOM 2315 N N . PRO B 1 84 ? -4.863 -9.852 13.398 1 45.19 84 PRO B N 1
ATOM 2316 C CA . PRO B 1 84 ? -5.129 -8.43 13.641 1 45.19 84 PRO B CA 1
ATOM 2317 C C . PRO B 1 84 ? -4.977 -7.578 12.383 1 45.19 84 PRO B C 1
ATOM 2319 O O . PRO B 1 84 ? -5.727 -6.617 12.188 1 45.19 84 PRO B O 1
ATOM 2322 N N . GLY B 1 85 ? -4.074 -7.977 11.641 1 41.44 85 GLY B N 1
ATOM 2323 C CA . GLY B 1 85 ? -3.859 -7.211 10.43 1 41.44 85 GLY B CA 1
ATOM 2324 C C . GLY B 1 85 ? -5.02 -7.297 9.453 1 41.44 85 GLY B C 1
ATOM 2325 O O . GLY B 1 85 ? -5.195 -6.418 8.609 1 41.44 85 GLY B O 1
ATOM 2326 N N . SER B 1 86 ? -5.805 -8.344 9.625 1 39.34 86 SER B N 1
ATOM 2327 C CA . SER B 1 86 ? -6.902 -8.578 8.695 1 39.34 86 SER B CA 1
ATOM 2328 C C . SER B 1 86 ? -8.25 -8.547 9.406 1 39.34 86 SER B C 1
ATOM 2330 O O . SER B 1 86 ? -9.297 -8.688 8.781 1 39.34 86 SER B O 1
ATOM 2332 N N . ALA B 1 87 ? -8.188 -8.43 10.656 1 39.5 87 ALA B N 1
ATOM 2333 C CA . ALA B 1 87 ? -9.422 -8.422 11.438 1 39.5 87 ALA B CA 1
ATOM 2334 C C . ALA B 1 87 ? -10.227 -7.145 11.18 1 39.5 87 ALA B C 1
ATOM 2336 O O . ALA B 1 87 ? -9.688 -6.039 11.273 1 39.5 87 ALA B O 1
ATOM 2337 N N . VAL B 1 88 ? -11.594 -7.367 10.859 1 36.75 88 VAL B N 1
ATOM 2338 C CA . VAL B 1 88 ? -12.477 -6.246 10.562 1 36.75 88 VAL B CA 1
ATOM 2339 C C . VAL B 1 88 ? -12.75 -5.445 11.836 1 36.75 88 VAL B C 1
ATOM 2341 O O . VAL B 1 88 ? -13.125 -6.012 12.867 1 36.75 88 VAL B O 1
ATOM 2344 N N . LYS B 1 89 ? -12.445 -4.273 11.945 1 46.72 89 LYS B N 1
ATOM 2345 C CA . LYS B 1 89 ? -12.766 -3.336 13.016 1 46.72 89 LYS B CA 1
ATOM 2346 C C . LYS B 1 89 ? -13.43 -2.076 12.469 1 46.72 89 LYS B C 1
ATOM 2348 O O . LYS B 1 89 ? -13.156 -1.666 11.336 1 46.72 89 LYS B O 1
ATOM 2353 N N . SER B 1 90 ? -14.516 -1.512 13.211 1 39.75 90 SER B N 1
ATOM 2354 C CA . SER B 1 90 ? -15.141 -0.222 12.938 1 39.75 90 SER B CA 1
ATOM 2355 C C . SER B 1 90 ? -14.805 0.798 14.016 1 39.75 90 SER B C 1
ATOM 2357 O O . SER B 1 90 ? -14.758 0.462 15.203 1 39.75 90 SER B O 1
ATOM 2359 N N . PHE B 1 91 ? -14.477 1.958 13.602 1 44.03 91 PHE B N 1
ATOM 2360 C CA . PHE B 1 91 ? -14.18 3.041 14.523 1 44.03 91 PHE B CA 1
ATOM 2361 C C . PHE B 1 91 ? -15.281 4.094 14.508 1 44.03 91 PHE B C 1
ATOM 2363 O O . PHE B 1 91 ? -15.781 4.457 13.445 1 44.03 91 PHE B O 1
ATOM 2370 N N . ASN B 1 92 ? -15.906 4.441 15.695 1 41.62 92 ASN B N 1
ATOM 2371 C CA . ASN B 1 92 ? -16.891 5.52 15.836 1 41.62 92 ASN B CA 1
ATOM 2372 C C . ASN B 1 92 ? -16.203 6.867 16.062 1 41.62 92 ASN B C 1
ATOM 2374 O O . ASN B 1 92 ? -15.398 7.016 16.984 1 41.62 92 ASN B O 1
ATOM 2378 N N . ARG B 1 93 ? -16.328 7.672 15.07 1 42.78 93 ARG B N 1
ATOM 2379 C CA . ARG B 1 93 ? -15.766 9.016 15.18 1 42.78 93 ARG B CA 1
ATOM 2380 C C . ARG B 1 93 ? -16.844 10.047 15.469 1 42.78 93 ARG B C 1
ATOM 2382 O O . ARG B 1 93 ? -17.859 10.109 14.758 1 42.78 93 ARG B O 1
ATOM 2389 N N . SER B 1 94 ? -17.219 10.453 16.688 1 40.91 94 SER B N 1
ATOM 2390 C CA . SER B 1 94 ? -18.234 11.422 17.078 1 40.91 94 SER B CA 1
ATOM 2391 C C . SER B 1 94 ? -17.906 12.82 16.562 1 40.91 94 SER B C 1
ATOM 2393 O O . SER B 1 94 ? -16.734 13.195 16.5 1 40.91 94 SER B O 1
ATOM 2395 N N . GL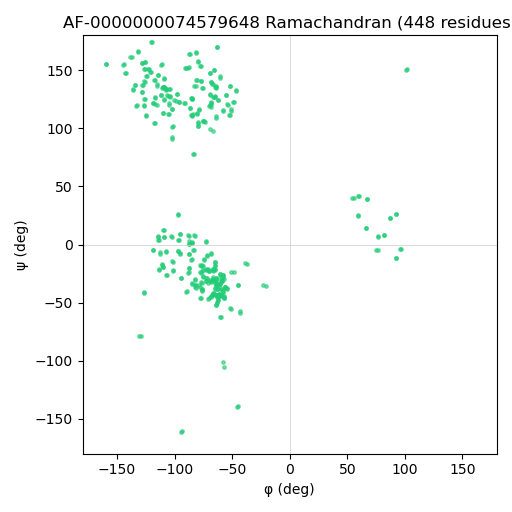U B 1 95 ? -18.797 13.492 15.805 1 40.72 95 GLU B N 1
ATOM 2396 C CA . GLU B 1 95 ? -18.781 14.867 15.305 1 40.72 95 GLU B CA 1
ATOM 2397 C C . GLU B 1 95 ? -18.312 15.836 16.391 1 40.72 95 GLU B C 1
ATOM 2399 O O . GLU B 1 95 ? -17.734 16.891 16.094 1 40.72 95 GLU B O 1
ATOM 2404 N N . GLN B 1 96 ? -19.109 15.859 17.594 1 36.19 96 GLN B N 1
ATOM 2405 C CA . GLN B 1 96 ? -18.969 16.922 18.578 1 36.19 96 GLN B CA 1
ATOM 2406 C C . GLN B 1 96 ? -17.516 17.172 18.938 1 36.19 96 GLN B C 1
ATOM 2408 O O . GLN B 1 96 ? -17.188 18.109 19.672 1 36.19 96 GLN B O 1
ATOM 2413 N N . ARG B 1 97 ? -16.844 16.219 18.719 1 39.81 97 ARG B N 1
ATOM 2414 C CA . ARG B 1 97 ? -15.539 16.266 19.359 1 39.81 97 ARG B CA 1
ATOM 2415 C C . ARG B 1 97 ? -14.625 17.281 18.688 1 39.81 97 ARG B C 1
ATOM 2417 O O . ARG B 1 97 ? -13.461 17.438 19.062 1 39.81 97 ARG B O 1
ATOM 2424 N N . SER B 1 98 ? -15.188 17.75 17.516 1 35.44 98 SER B N 1
ATOM 2425 C CA . SER B 1 98 ? -14.359 18.812 16.938 1 35.44 98 SER B CA 1
ATOM 2426 C C . SER B 1 98 ? -14.18 19.969 17.922 1 35.44 98 SER B C 1
ATOM 2428 O O . SER B 1 98 ? -13.453 20.922 17.625 1 35.44 98 SER B O 1
ATOM 2430 N N . GLU B 1 99 ? -15.281 20.297 18.625 1 32.47 99 GLU B N 1
ATOM 2431 C CA . GLU B 1 99 ? -15.203 21.609 19.25 1 32.47 99 GLU B CA 1
ATOM 2432 C C . GLU B 1 99 ? -14.031 21.688 20.234 1 32.47 99 GLU B C 1
ATOM 2434 O O . GLU B 1 99 ? -13.609 22.781 20.625 1 32.47 99 GLU B O 1
ATOM 2439 N N . MET B 1 100 ? -14.172 20.766 21.312 1 31.67 100 MET B N 1
ATOM 2440 C CA . MET B 1 100 ? -13.484 21.203 22.516 1 31.67 100 MET B CA 1
ATOM 2441 C C . MET B 1 100 ? -12.008 21.438 22.25 1 31.67 100 MET B C 1
ATOM 2443 O O . MET B 1 100 ? -11.438 22.438 22.703 1 31.67 100 MET B O 1
ATOM 2447 N N . LEU B 1 101 ? -11.086 20.375 22.797 1 34.5 101 LEU B N 1
ATOM 2448 C CA . LEU B 1 101 ? -9.75 20.594 23.344 1 34.5 101 LEU B CA 1
ATOM 2449 C C . LEU B 1 101 ? -8.781 21.016 22.234 1 34.5 101 LEU B C 1
ATOM 2451 O O . LEU B 1 101 ? -8.906 20.562 21.094 1 34.5 101 LEU B O 1
ATOM 2455 N N . GLN B 1 102 ? -8.172 22.172 22.344 1 34.66 102 GLN B N 1
ATOM 2456 C CA . GLN B 1 102 ? -6.926 22.766 21.891 1 34.66 102 GLN B CA 1
ATOM 2457 C C . GLN B 1 102 ? -5.906 21.688 21.516 1 34.66 102 GLN B C 1
ATOM 2459 O O . GLN B 1 102 ? -4.766 22.016 21.156 1 34.66 102 GLN B O 1
ATOM 2464 N N . ASN B 1 103 ? -5.859 20.531 22.219 1 40.66 103 ASN B N 1
ATOM 2465 C CA . ASN B 1 103 ? -4.676 19.703 22.016 1 40.66 103 ASN B CA 1
ATOM 2466 C C . ASN B 1 103 ? -4.582 19.203 20.578 1 40.66 103 ASN B C 1
ATOM 2468 O O . ASN B 1 103 ? -5.578 18.766 20 1 40.66 103 ASN B O 1
ATOM 2472 N N . LYS B 1 104 ? -3.557 19.734 19.672 1 52.44 104 LYS B N 1
ATOM 2473 C CA . LYS B 1 104 ? -2.969 19.812 18.328 1 52.44 104 LYS B CA 1
ATOM 2474 C C . LYS B 1 104 ? -3.037 18.469 17.609 1 52.44 104 LYS B C 1
ATOM 2476 O O . LYS B 1 104 ? -2.645 18.375 16.438 1 52.44 104 LYS B O 1
ATOM 2481 N N . GLU B 1 105 ? -3.279 17.328 18.328 1 61.53 105 GLU B N 1
ATOM 2482 C CA . GLU B 1 105 ? -3.164 16.125 17.531 1 61.53 105 GLU B CA 1
ATOM 2483 C C . GLU B 1 105 ? -4.469 15.812 16.797 1 61.53 105 GLU B C 1
ATOM 2485 O O . GLU B 1 105 ? -5.547 15.883 17.391 1 61.53 105 GLU B O 1
ATOM 2490 N N . THR B 1 106 ? -4.496 15.922 15.562 1 74.69 106 THR B N 1
ATOM 2491 C CA . THR B 1 106 ? -5.629 15.578 14.703 1 74.69 106 THR B CA 1
ATOM 2492 C C . THR B 1 106 ? -6.086 14.148 14.961 1 74.69 106 THR B C 1
ATOM 2494 O O . THR B 1 106 ? -5.262 13.242 15.094 1 74.69 106 THR B O 1
ATOM 2497 N N . GLU B 1 107 ? -7.352 13.906 15.375 1 81.31 107 GLU B N 1
ATOM 2498 C CA . GLU B 1 107 ? -7.918 12.578 15.594 1 81.31 107 GLU B CA 1
ATOM 2499 C C . GLU B 1 107 ? -8.094 11.828 14.281 1 81.31 107 GLU B C 1
ATOM 2501 O O . GLU B 1 107 ? -8.352 12.445 13.242 1 81.31 107 GLU B O 1
ATOM 2506 N N . SER B 1 108 ? -7.941 10.562 14.383 1 87.88 108 SER B N 1
ATOM 2507 C CA . SER B 1 108 ? -8.125 9.711 13.219 1 87.88 108 SER B CA 1
ATOM 2508 C C . SER B 1 108 ? -9.586 9.68 12.781 1 87.88 108 SER B C 1
ATOM 2510 O O . SER B 1 108 ? -10.492 9.648 13.625 1 87.88 108 SER B O 1
ATOM 2512 N N . GLU B 1 109 ? -9.852 9.703 11.539 1 90.19 109 GLU B N 1
ATOM 2513 C CA . GLU B 1 109 ? -11.188 9.609 10.969 1 90.19 109 GLU B CA 1
ATOM 2514 C C . GLU B 1 109 ? -11.453 8.211 10.414 1 90.19 109 GLU B C 1
ATOM 2516 O O . GLU B 1 109 ? -12.461 7.98 9.742 1 90.19 109 GLU B O 1
ATOM 2521 N N . LEU B 1 110 ? -10.516 7.258 10.648 1 90.62 110 LEU B N 1
ATOM 2522 C CA . LEU B 1 110 ? -10.656 5.895 10.148 1 90.62 110 LEU B CA 1
ATOM 2523 C C . LEU B 1 110 ? -11.852 5.203 10.781 1 90.62 110 LEU B C 1
ATOM 2525 O O . LEU B 1 110 ? -12.008 5.215 12.008 1 90.62 110 LEU B O 1
ATOM 2529 N N . LEU B 1 111 ? -12.695 4.492 9.984 1 89.75 111 LEU B N 1
ATOM 2530 C CA . LEU B 1 111 ? -13.922 3.881 10.477 1 89.75 111 LEU B CA 1
ATOM 2531 C C . LEU B 1 111 ? -13.812 2.359 10.477 1 89.75 111 LEU B C 1
ATOM 2533 O O . LEU B 1 111 ? -14.609 1.674 11.125 1 89.75 111 LEU B O 1
ATOM 2537 N N . ASN B 1 112 ? -12.836 1.87 9.742 1 84.94 112 ASN B N 1
ATOM 2538 C CA . ASN B 1 112 ? -12.844 0.424 9.547 1 84.94 112 ASN B CA 1
ATOM 2539 C C . ASN B 1 112 ? -11.422 -0.138 9.5 1 84.94 112 ASN B C 1
ATOM 2541 O O . ASN B 1 112 ? -10.477 0.581 9.164 1 84.94 112 ASN B O 1
ATOM 2545 N N . TRP B 1 113 ? -11.266 -1.294 9.812 1 81.31 113 TRP B N 1
ATOM 2546 C CA . TRP B 1 113 ? -10.07 -2.119 9.664 1 81.31 113 TRP B CA 1
ATOM 2547 C C . TRP B 1 113 ? -10.445 -3.549 9.281 1 81.31 113 TRP B C 1
ATOM 2549 O O . TRP B 1 113 ? -11.453 -4.078 9.742 1 81.31 113 TRP B O 1
ATOM 2559 N N . PRO B 1 114 ? -9.57 -4.266 8.469 1 81.56 114 PRO B N 1
ATOM 2560 C CA . PRO B 1 114 ? -8.43 -3.758 7.703 1 81.56 114 PRO B CA 1
ATOM 2561 C C . PRO B 1 114 ? -8.844 -2.773 6.609 1 81.56 114 PRO B C 1
ATOM 2563 O O . PRO B 1 114 ? -10.031 -2.492 6.445 1 81.56 114 PRO B O 1
ATOM 2566 N N . VAL B 1 115 ? -7.82 -2.174 6.078 1 90 115 VAL B N 1
ATOM 2567 C CA . VAL B 1 115 ? -8.164 -1.174 5.074 1 90 115 VAL B CA 1
ATOM 2568 C C . VAL B 1 115 ? -7.742 -1.67 3.691 1 90 115 VAL B C 1
ATOM 2570 O O . VAL B 1 115 ? -8.188 -1.137 2.672 1 90 115 VAL B O 1
ATOM 2573 N N . GLN B 1 116 ? -6.844 -2.639 3.611 1 83.56 116 GLN B N 1
ATOM 2574 C CA . GLN B 1 116 ? -6.406 -3.164 2.322 1 83.56 116 GLN B CA 1
ATOM 2575 C C . GLN B 1 116 ? -7.543 -3.881 1.604 1 83.56 116 GLN B C 1
ATOM 2577 O O . GLN B 1 116 ? -8.141 -4.809 2.15 1 83.56 116 GLN B O 1
ATOM 2582 N N . LEU B 1 117 ? -7.773 -3.484 0.416 1 90.69 117 LEU B N 1
ATOM 2583 C CA . LEU B 1 117 ? -8.867 -4.062 -0.358 1 90.69 117 LEU B CA 1
ATOM 2584 C C . LEU B 1 117 ? -8.75 -5.582 -0.412 1 90.69 117 LEU B C 1
ATOM 2586 O O . LEU B 1 117 ? -9.75 -6.293 -0.315 1 90.69 117 LEU B O 1
ATOM 2590 N N . HIS B 1 118 ? -7.535 -6.066 -0.514 1 78.25 118 HIS B N 1
ATOM 2591 C CA . HIS B 1 118 ? -7.258 -7.496 -0.585 1 78.25 118 HIS B CA 1
ATOM 2592 C C . HIS B 1 118 ? -7.801 -8.227 0.639 1 78.25 118 HIS B C 1
ATOM 2594 O O . HIS B 1 118 ? -8.219 -9.383 0.542 1 78.25 118 HIS B O 1
ATOM 2600 N N . LEU B 1 119 ? -7.926 -7.586 1.711 1 70 119 LEU B N 1
ATOM 2601 C CA . LEU B 1 119 ? -8.211 -8.227 2.99 1 70 119 LEU B CA 1
ATOM 2602 C C . LEU B 1 119 ? -9.648 -7.957 3.426 1 70 119 LEU B C 1
ATOM 2604 O O . LEU B 1 119 ? -10.117 -8.531 4.406 1 70 119 LEU B O 1
ATOM 2608 N N . LEU B 1 120 ? -10.375 -7.133 2.719 1 79.44 120 LEU B N 1
ATOM 2609 C CA . LEU B 1 120 ? -11.711 -6.711 3.133 1 79.44 120 LEU B CA 1
ATOM 2610 C C . LEU B 1 120 ? -12.734 -7.809 2.865 1 79.44 120 LEU B C 1
ATOM 2612 O O . LEU B 1 120 ? -12.672 -8.492 1.842 1 79.44 120 LEU B O 1
ATOM 2616 N N . ASN B 1 121 ? -13.609 -7.926 3.775 1 74.19 121 ASN B N 1
ATOM 2617 C CA . ASN B 1 121 ? -14.781 -8.773 3.621 1 74.19 121 ASN B CA 1
ATOM 2618 C C . ASN B 1 121 ? -15.992 -7.969 3.156 1 74.19 121 ASN B C 1
ATOM 2620 O O . ASN B 1 121 ? -16.453 -7.066 3.861 1 74.19 121 ASN B O 1
ATOM 2624 N N . PRO B 1 122 ? -16.594 -8.328 2.029 1 83.12 122 PRO B N 1
ATOM 2625 C CA . PRO B 1 122 ? -17.734 -7.57 1.496 1 83.12 122 PRO B CA 1
ATOM 2626 C C . PRO B 1 122 ? -18.953 -7.621 2.408 1 83.12 122 PRO B C 1
ATOM 2628 O O . PRO B 1 122 ? -19.859 -6.793 2.279 1 83.12 122 PRO B O 1
ATOM 2631 N N . ASN B 1 123 ? -18.938 -8.555 3.342 1 76.75 123 ASN B N 1
ATOM 2632 C CA . ASN B 1 123 ? -20.094 -8.727 4.211 1 76.75 123 ASN B CA 1
ATOM 2633 C C . ASN B 1 123 ? -19.906 -7.988 5.535 1 76.75 123 ASN B C 1
ATOM 2635 O O . ASN B 1 123 ? -20.75 -8.086 6.43 1 76.75 123 ASN B O 1
ATOM 2639 N N . ALA B 1 124 ? -18.844 -7.301 5.652 1 74.56 124 ALA B N 1
ATOM 2640 C CA . ALA B 1 124 ? -18.609 -6.57 6.895 1 74.56 124 ALA B CA 1
ATOM 2641 C C . ALA B 1 124 ? -19.719 -5.547 7.145 1 74.56 124 ALA B C 1
ATOM 2643 O O . ALA B 1 124 ? -20.156 -4.863 6.215 1 74.56 124 ALA B O 1
ATOM 2644 N N . SER B 1 125 ? -20.156 -5.297 8.367 1 81.88 125 SER B N 1
ATOM 2645 C CA . SER B 1 125 ? -21.328 -4.496 8.719 1 81.88 125 SER B CA 1
ATOM 2646 C C . SER B 1 125 ? -21.062 -3.012 8.477 1 81.88 125 SER B C 1
ATOM 2648 O O . SER B 1 125 ? -22 -2.26 8.18 1 81.88 125 SER B O 1
ATOM 2650 N N . TYR B 1 126 ? -19.906 -2.598 8.562 1 84.69 126 TYR B N 1
ATOM 2651 C CA . TYR B 1 126 ? -19.594 -1.179 8.414 1 84.69 126 TYR B CA 1
ATOM 2652 C C . TYR B 1 126 ? -19.828 -0.72 6.98 1 84.69 126 TYR B C 1
ATOM 2654 O O . TYR B 1 126 ? -19.844 0.481 6.699 1 84.69 126 TYR B O 1
ATOM 2662 N N . PHE B 1 127 ? -20.094 -1.626 6.082 1 90.12 127 PHE B N 1
ATOM 2663 C CA . PHE B 1 127 ? -20.312 -1.266 4.688 1 90.12 127 PHE B CA 1
ATOM 2664 C C . PHE B 1 127 ? -21.781 -0.921 4.449 1 90.12 127 PHE B C 1
ATOM 2666 O O . PHE B 1 127 ? -22.125 -0.313 3.434 1 90.12 127 PHE B O 1
ATOM 2673 N N . LYS B 1 128 ? -22.688 -1.359 5.312 1 92.06 128 LYS B N 1
ATOM 2674 C CA . LYS B 1 128 ? -24.109 -1.192 5.07 1 92.06 128 LYS B CA 1
ATOM 2675 C C . LYS B 1 128 ? -24.484 0.28 4.898 1 92.06 128 LYS B C 1
ATOM 2677 O O . LYS B 1 128 ? -24.266 1.084 5.812 1 92.06 128 LYS B O 1
ATOM 2682 N N . ASN B 1 129 ? -24.922 0.682 3.807 1 95.5 129 ASN B N 1
ATOM 2683 C CA . ASN B 1 129 ? -25.359 2.023 3.434 1 95.5 129 ASN B CA 1
ATOM 2684 C C . ASN B 1 129 ? -24.234 3.047 3.613 1 95.5 129 ASN B C 1
ATOM 2686 O O . ASN B 1 129 ? -24.5 4.219 3.883 1 95.5 129 ASN B O 1
ATOM 2690 N N . ALA B 1 130 ? -23.016 2.607 3.562 1 94.75 130 ALA B N 1
ATOM 2691 C CA . ALA B 1 130 ? -21.891 3.48 3.838 1 94.75 130 ALA B CA 1
ATOM 2692 C C . ALA B 1 130 ? -21.547 4.344 2.623 1 94.75 130 ALA B C 1
ATOM 2694 O O . ALA B 1 130 ? -22 4.059 1.51 1 94.75 130 ALA B O 1
ATOM 2695 N N . ASP B 1 131 ? -20.875 5.465 2.891 1 97.06 131 ASP B N 1
ATOM 2696 C CA . ASP B 1 131 ? -20.062 6.117 1.865 1 97.06 131 ASP B CA 1
ATOM 2697 C C . ASP B 1 131 ? -18.672 5.504 1.788 1 97.06 131 ASP B C 1
ATOM 2699 O O . ASP B 1 131 ? -17.984 5.387 2.803 1 97.06 131 ASP B O 1
ATOM 2703 N N . LEU B 1 132 ? -18.312 5.09 0.628 1 98 132 LEU B N 1
ATOM 2704 C CA . LEU B 1 132 ? -17.078 4.348 0.435 1 98 132 LEU B CA 1
ATOM 2705 C C . LEU B 1 132 ? -16 5.23 -0.199 1 98 132 LEU B C 1
ATOM 2707 O O . LEU B 1 132 ? -16.297 6 -1.117 1 98 132 LEU B O 1
ATOM 2711 N N . ILE B 1 133 ? -14.82 5.188 0.336 1 98.38 133 ILE B N 1
ATOM 2712 C CA . ILE B 1 133 ? -13.68 5.766 -0.361 1 98.38 133 ILE B CA 1
ATOM 2713 C C . ILE B 1 133 ? -12.656 4.676 -0.682 1 98.38 133 ILE B C 1
ATOM 2715 O O . ILE B 1 133 ? -12.305 3.875 0.187 1 98.38 133 ILE B O 1
ATOM 2719 N N . ILE B 1 134 ? -12.289 4.578 -1.894 1 98 134 ILE B N 1
ATOM 2720 C CA . ILE B 1 134 ? -11.203 3.734 -2.377 1 98 134 ILE B CA 1
ATOM 2721 C C . ILE B 1 134 ? -9.992 4.598 -2.715 1 98 134 ILE B C 1
ATOM 2723 O O . ILE B 1 134 ? -10.023 5.387 -3.662 1 98 134 ILE B O 1
ATOM 2727 N N . ALA B 1 135 ? -8.922 4.441 -1.935 1 97.81 135 ALA B N 1
ATOM 2728 C CA . ALA B 1 135 ? -7.77 5.324 -2.059 1 97.81 135 ALA B CA 1
ATOM 2729 C C . ALA B 1 135 ? -6.523 4.543 -2.473 1 97.81 135 ALA B C 1
ATOM 2731 O O . ALA B 1 135 ? -6.309 3.42 -2.014 1 97.81 135 ALA B O 1
ATOM 2732 N N . ALA B 1 136 ? -5.754 5.191 -3.324 1 93.19 136 ALA B N 1
ATOM 2733 C CA . ALA B 1 136 ? -4.426 4.648 -3.604 1 93.19 136 ALA B CA 1
ATOM 2734 C C . ALA B 1 136 ? -3.541 4.695 -2.363 1 93.19 136 ALA B C 1
ATOM 2736 O O . ALA B 1 136 ? -3.639 5.625 -1.559 1 93.19 136 ALA B O 1
ATOM 2737 N N . ASP B 1 137 ? -2.631 3.789 -2.26 1 92.44 137 ASP B N 1
ATOM 2738 C CA . ASP B 1 137 ? -1.773 3.65 -1.087 1 92.44 137 ASP B CA 1
ATOM 2739 C C . ASP B 1 137 ? -0.972 4.926 -0.84 1 92.44 137 ASP B C 1
ATOM 2741 O O . ASP B 1 137 ? -0.714 5.293 0.308 1 92.44 137 ASP B O 1
ATOM 2745 N N . CYS B 1 138 ? -0.665 5.59 -1.895 1 91.31 138 CYS B N 1
ATOM 2746 C CA . CYS B 1 138 ? 0.292 6.688 -1.799 1 91.31 138 CYS B CA 1
ATOM 2747 C C . CYS B 1 138 ? -0.408 7.992 -1.439 1 91.31 138 CYS B C 1
ATOM 2749 O O . CYS B 1 138 ? 0.242 8.961 -1.044 1 91.31 138 CYS B O 1
ATOM 2751 N N . VAL B 1 139 ? -1.684 8.07 -1.412 1 95.25 139 VAL B N 1
ATOM 2752 C CA . VAL B 1 139 ? -2.441 9.312 -1.354 1 95.25 139 VAL B CA 1
ATOM 2753 C C . VAL B 1 139 ? -2.152 10.031 -0.04 1 95.25 139 VAL B C 1
ATOM 2755 O O . VAL B 1 139 ? -1.741 11.195 -0.039 1 95.25 139 VAL B O 1
ATOM 2758 N N . PRO B 1 140 ? -2.275 9.398 1.147 1 96.19 140 PRO B N 1
ATOM 2759 C CA . PRO B 1 140 ? -2.094 10.172 2.381 1 96.19 140 PRO B CA 1
ATOM 2760 C C . PRO B 1 140 ? -0.63 10.5 2.658 1 96.19 140 PRO B C 1
ATOM 2762 O O . PRO B 1 140 ? -0.335 11.336 3.516 1 96.19 140 PRO B O 1
ATOM 2765 N N . PHE B 1 141 ? 0.247 9.859 1.951 1 94.56 141 PHE B N 1
ATOM 2766 C CA . PHE B 1 141 ? 1.656 10.203 2.104 1 94.56 141 PHE B CA 1
ATOM 2767 C C . PHE B 1 141 ? 1.976 11.516 1.404 1 94.56 141 PHE B C 1
ATOM 2769 O O . PHE B 1 141 ? 2.908 12.219 1.795 1 94.56 141 PHE B O 1
ATOM 2776 N N . ALA B 1 142 ? 1.218 11.805 0.398 1 90.5 142 ALA B N 1
ATOM 2777 C CA . ALA B 1 142 ? 1.393 13.07 -0.314 1 90.5 142 ALA B CA 1
ATOM 2778 C C . ALA B 1 142 ? 0.447 14.141 0.226 1 90.5 142 ALA B C 1
ATOM 2780 O O . ALA B 1 142 ? 0.762 15.328 0.189 1 90.5 142 ALA B O 1
ATOM 2781 N N . TYR B 1 143 ? -0.696 13.703 0.743 1 94.06 143 TYR B N 1
ATOM 2782 C CA . TYR B 1 143 ? -1.769 14.633 1.086 1 94.06 143 TYR B CA 1
ATOM 2783 C C . TYR B 1 143 ? -2.068 14.594 2.58 1 94.06 143 TYR B C 1
ATOM 2785 O O . TYR B 1 143 ? -2.836 13.742 3.043 1 94.06 143 TYR B O 1
ATOM 2793 N N . PRO B 1 144 ? -1.611 15.633 3.318 1 92.12 144 PRO B N 1
ATOM 2794 C CA . PRO B 1 144 ? -1.716 15.586 4.777 1 92.12 144 PRO B CA 1
ATOM 2795 C C . PRO B 1 144 ? -3.154 15.711 5.273 1 92.12 144 PRO B C 1
ATOM 2797 O O . PRO B 1 144 ? -3.479 15.242 6.371 1 92.12 144 PRO B O 1
ATOM 2800 N N . ASP B 1 145 ? -4.027 16.266 4.5 1 92.81 145 ASP B N 1
ATOM 2801 C CA . ASP B 1 145 ? -5.387 16.516 4.969 1 92.81 145 ASP B CA 1
ATOM 2802 C C . ASP B 1 145 ? -6.336 15.398 4.527 1 92.81 145 ASP B C 1
ATOM 2804 O O . ASP B 1 145 ? -7.535 15.633 4.352 1 92.81 145 ASP B O 1
ATOM 2808 N N . PHE B 1 146 ? -5.844 14.266 4.309 1 95.19 146 PHE B N 1
ATOM 2809 C CA . PHE B 1 146 ? -6.633 13.125 3.857 1 95.19 146 PHE B CA 1
ATOM 2810 C C . PHE B 1 146 ? -7.773 12.836 4.828 1 95.19 146 PHE B C 1
ATOM 2812 O O . PHE B 1 146 ? -8.906 12.609 4.41 1 95.19 146 PHE B O 1
ATOM 2819 N N . HIS B 1 147 ? -7.496 12.828 6.098 1 93 147 HIS B N 1
ATOM 2820 C CA . HIS B 1 147 ? -8.5 12.5 7.102 1 93 147 HIS B CA 1
ATOM 2821 C C . HIS B 1 147 ? -9.633 13.516 7.098 1 93 147 HIS B C 1
ATOM 2823 O O . HIS B 1 147 ? -10.797 13.156 6.891 1 93 147 HIS B O 1
ATOM 2829 N N . ASN B 1 148 ? -9.266 14.742 7.145 1 90.56 148 ASN B N 1
ATOM 2830 C CA . ASN B 1 148 ? -10.273 15.789 7.293 1 90.56 148 ASN B CA 1
ATOM 2831 C C . ASN B 1 148 ? -11.00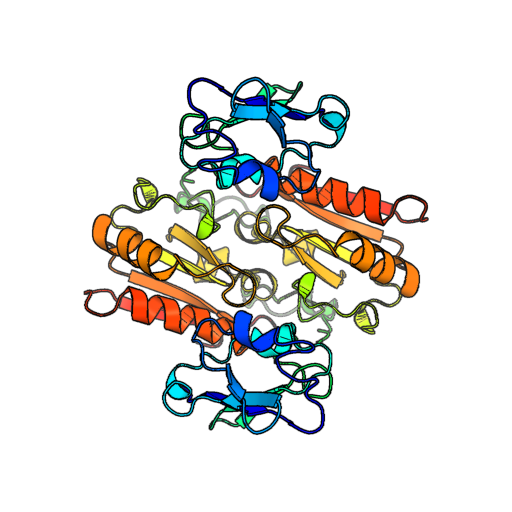8 16.047 5.98 1 90.56 148 ASN B C 1
ATOM 2833 O O . ASN B 1 148 ? -12.211 16.297 5.98 1 90.56 148 ASN B O 1
ATOM 2837 N N . ASN B 1 149 ? -10.344 15.898 4.914 1 93.56 149 ASN B N 1
ATOM 2838 C CA . ASN B 1 149 ? -10.922 16.344 3.65 1 93.56 149 ASN B CA 1
ATOM 2839 C C . ASN B 1 149 ? -11.484 15.18 2.844 1 93.56 149 ASN B C 1
ATOM 2841 O O . ASN B 1 149 ? -12.344 15.367 1.978 1 93.56 149 ASN B O 1
ATOM 2845 N N . LEU B 1 150 ? -11.023 13.969 3.111 1 96.12 150 LEU B N 1
ATOM 2846 C CA . LEU B 1 150 ? -11.43 12.875 2.232 1 96.12 150 LEU B CA 1
ATOM 2847 C C . LEU B 1 150 ? -12.023 11.727 3.033 1 96.12 150 LEU B C 1
ATOM 2849 O O . LEU B 1 150 ? -13.07 11.188 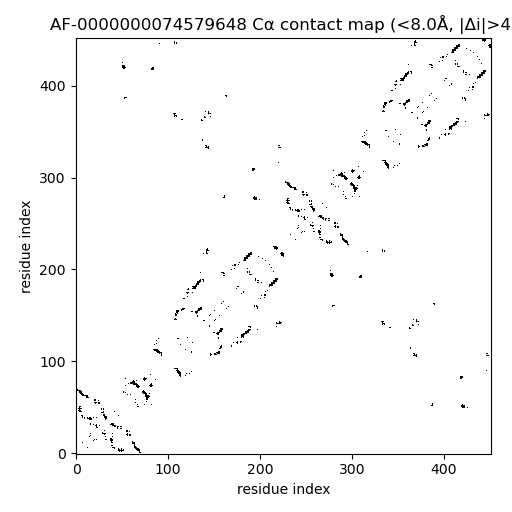2.674 1 96.12 150 LEU B O 1
ATOM 2853 N N . LEU B 1 151 ? -11.461 11.391 4.125 1 94.94 151 LEU B N 1
ATOM 2854 C CA . LEU B 1 151 ? -11.781 10.148 4.82 1 94.94 151 LEU B CA 1
ATOM 2855 C C . LEU B 1 151 ? -13.008 10.328 5.711 1 94.94 151 LEU B C 1
ATOM 2857 O O . LEU B 1 151 ? -13.781 9.391 5.91 1 94.94 151 LEU B O 1
ATOM 2861 N N . LYS B 1 152 ? -13.133 11.492 6.23 1 92.12 152 LYS B N 1
ATOM 2862 C CA . LYS B 1 152 ? -14.18 11.758 7.215 1 92.12 152 LYS B CA 1
ATOM 2863 C C . LYS B 1 152 ? -15.531 11.258 6.73 1 92.12 152 LYS B C 1
ATOM 2865 O O . LYS B 1 152 ? -15.984 11.617 5.641 1 92.12 152 LYS B O 1
ATOM 2870 N N . GLY B 1 153 ? -16.172 10.336 7.574 1 91.44 153 GLY B N 1
ATOM 2871 C CA . GLY B 1 153 ? -17.531 9.852 7.309 1 91.44 153 GLY B CA 1
ATOM 2872 C C . GLY B 1 153 ? -17.562 8.734 6.289 1 91.44 153 GLY B C 1
ATOM 2873 O O . GLY B 1 153 ? -18.641 8.328 5.848 1 91.44 153 GLY B O 1
ATOM 2874 N N . LYS B 1 154 ? -16.438 8.188 5.867 1 94.88 154 LYS B N 1
ATOM 2875 C CA . LYS B 1 154 ? -16.406 7.176 4.812 1 94.88 154 LYS B CA 1
ATOM 2876 C C . LYS B 1 154 ? -15.688 5.91 5.285 1 94.88 154 LYS B C 1
ATOM 2878 O O . LYS B 1 154 ? -14.758 5.98 6.094 1 94.88 154 LYS B O 1
ATOM 2883 N N . VAL B 1 155 ? -16.188 4.828 4.797 1 93.5 155 VAL B N 1
ATOM 2884 C CA . VAL B 1 155 ? -15.492 3.562 4.988 1 93.5 155 VAL B CA 1
ATOM 2885 C C . VAL B 1 155 ? -14.367 3.434 3.957 1 93.5 155 VAL B C 1
ATOM 2887 O O . VAL B 1 155 ? -14.555 3.768 2.785 1 93.5 155 VAL B O 1
ATOM 2890 N N . LEU B 1 156 ? -13.25 2.871 4.434 1 95.94 156 LEU B N 1
ATOM 2891 C CA . LEU B 1 156 ? -12.023 2.973 3.648 1 95.94 156 LEU B CA 1
ATOM 2892 C C . LEU B 1 156 ? -11.641 1.618 3.064 1 95.94 156 LEU B C 1
ATOM 2894 O O . LEU B 1 156 ? -11.711 0.597 3.75 1 95.94 156 LEU B O 1
ATOM 2898 N N . ALA B 1 157 ? -11.281 1.649 1.816 1 95.12 157 ALA B N 1
ATOM 2899 C CA . ALA B 1 157 ? -10.508 0.603 1.15 1 95.12 157 ALA B CA 1
ATOM 2900 C C . ALA B 1 157 ? -9.289 1.185 0.446 1 95.12 157 ALA B C 1
ATOM 2902 O O . ALA B 1 157 ? -9.367 2.252 -0.168 1 95.12 157 ALA B O 1
ATOM 2903 N N . ILE B 1 158 ? -8.141 0.511 0.558 1 95.88 158 ILE B N 1
ATOM 2904 C CA . ILE B 1 158 ? -6.965 1.022 -0.141 1 95.88 158 ILE B CA 1
ATOM 2905 C C . ILE B 1 158 ? -6.422 -0.047 -1.086 1 95.88 158 ILE B C 1
ATOM 2907 O O . ILE B 1 158 ? -6.605 -1.244 -0.85 1 95.88 158 ILE B O 1
ATOM 2911 N N . ALA B 1 159 ? -5.805 0.409 -2.133 1 91.69 159 ALA B N 1
ATOM 2912 C CA . ALA B 1 159 ? -5.246 -0.479 -3.15 1 91.69 159 ALA B CA 1
ATOM 2913 C C . ALA B 1 159 ? -4.176 0.231 -3.975 1 91.69 159 ALA B C 1
ATOM 2915 O O . ALA B 1 159 ? -4.156 1.462 -4.047 1 91.69 159 ALA B O 1
ATOM 2916 N N . CYS B 1 160 ? -3.35 -0.493 -4.5 1 85.44 160 CYS B N 1
ATOM 2917 C CA . CYS B 1 160 ? -2.381 -0.049 -5.496 1 85.44 160 CYS B CA 1
ATOM 2918 C C . CYS B 1 160 ? -2.484 -0.882 -6.766 1 85.44 160 CYS B C 1
ATOM 2920 O O . CYS B 1 160 ? -2.133 -2.062 -6.77 1 85.44 160 CYS B O 1
ATOM 2922 N N . PRO B 1 161 ? -2.955 -0.293 -7.863 1 74.62 161 PRO B N 1
ATOM 2923 C CA . PRO B 1 161 ? -3.16 -1.063 -9.094 1 74.62 161 PRO B CA 1
ATOM 2924 C C . PRO B 1 161 ? -1.853 -1.565 -9.703 1 74.62 161 PRO B C 1
ATOM 2926 O O . PRO B 1 161 ? -1.854 -2.533 -10.469 1 74.62 161 PRO B O 1
ATOM 2929 N N . LYS B 1 162 ? -0.807 -0.944 -9.383 1 67 162 LYS B N 1
ATOM 2930 C CA . LYS B 1 162 ? 0.488 -1.301 -9.961 1 67 162 LYS B CA 1
ATOM 2931 C C . LYS B 1 162 ? 1.106 -2.486 -9.227 1 67 162 LYS B C 1
ATOM 2933 O O . LYS B 1 162 ? 1.707 -3.365 -9.844 1 67 162 LYS B O 1
ATOM 2938 N N . LEU B 1 163 ? 0.926 -2.537 -7.953 1 73.69 163 LEU B N 1
ATOM 2939 C CA . LEU B 1 163 ? 1.686 -3.498 -7.16 1 73.69 163 LEU B CA 1
ATOM 2940 C C . LEU B 1 163 ? 0.791 -4.637 -6.688 1 73.69 163 LEU B C 1
ATOM 2942 O O . LEU B 1 163 ? 1.268 -5.754 -6.461 1 73.69 163 LEU B O 1
ATOM 2946 N N . ASP B 1 164 ? -0.496 -4.402 -6.559 1 77.19 164 ASP B N 1
ATOM 2947 C CA . ASP B 1 164 ? -1.41 -5.426 -6.062 1 77.19 164 ASP B CA 1
ATOM 2948 C C . ASP B 1 164 ? -1.729 -6.449 -7.152 1 77.19 164 ASP B C 1
ATOM 2950 O O . ASP B 1 164 ? -1.666 -6.137 -8.344 1 77.19 164 ASP B O 1
ATOM 2954 N N . ASP B 1 165 ? -2.049 -7.629 -6.66 1 70.94 165 ASP B N 1
ATOM 2955 C CA . ASP B 1 165 ? -2.773 -8.547 -7.535 1 70.94 165 ASP B CA 1
ATOM 2956 C C . ASP B 1 165 ? -4.238 -8.141 -7.668 1 70.94 165 ASP B C 1
ATOM 2958 O O . ASP B 1 165 ? -5.039 -8.375 -6.758 1 70.94 165 ASP B O 1
ATOM 2962 N N . THR B 1 166 ? -4.582 -7.59 -8.812 1 71 166 THR B N 1
ATOM 2963 C CA . THR B 1 166 ? -5.879 -6.938 -8.938 1 71 166 THR B CA 1
ATOM 2964 C C . THR B 1 166 ? -6.91 -7.895 -9.531 1 71 166 THR B C 1
ATOM 2966 O O . THR B 1 166 ? -8.039 -7.496 -9.82 1 71 166 THR B O 1
ATOM 2969 N N . LYS B 1 167 ? -6.602 -9.102 -9.656 1 64.56 167 LYS B N 1
ATOM 2970 C CA . LYS B 1 167 ? -7.441 -10.062 -10.359 1 64.56 167 LYS B CA 1
ATOM 2971 C C . LYS B 1 167 ? -8.852 -10.102 -9.766 1 64.56 167 LYS B C 1
ATOM 2973 O O . LYS B 1 167 ? -9.836 -10.148 -10.508 1 64.56 167 LYS B O 1
ATOM 2978 N N . ASP B 1 168 ? -8.992 -9.977 -8.492 1 75.56 168 ASP B N 1
ATOM 2979 C CA . ASP B 1 168 ? -10.297 -10.148 -7.859 1 75.56 168 ASP B CA 1
ATOM 2980 C C . ASP B 1 168 ? -10.836 -8.812 -7.352 1 75.56 168 ASP B C 1
ATOM 2982 O O . ASP B 1 168 ? -11.883 -8.766 -6.703 1 75.56 168 ASP B O 1
ATOM 2986 N N . TYR B 1 169 ? -10.25 -7.746 -7.742 1 87.12 169 TYR B N 1
ATOM 2987 C CA . TYR B 1 169 ? -10.609 -6.461 -7.156 1 87.12 169 TYR B CA 1
ATOM 2988 C C . TYR B 1 169 ? -11.938 -5.961 -7.719 1 87.12 169 TYR B C 1
ATOM 2990 O O . TYR B 1 169 ? -12.773 -5.438 -6.977 1 87.12 169 TYR B O 1
ATOM 2998 N N . MET B 1 170 ? -12.148 -6.18 -8.992 1 86.19 170 MET B N 1
ATOM 2999 C CA . MET B 1 170 ? -13.383 -5.711 -9.609 1 86.19 170 MET B CA 1
ATOM 3000 C C . MET B 1 170 ? -14.594 -6.387 -8.984 1 86.19 170 MET B C 1
ATOM 3002 O O . MET B 1 170 ? -15.562 -5.719 -8.609 1 86.19 170 MET B O 1
ATOM 3006 N N . LEU B 1 171 ? -14.469 -7.695 -8.875 1 85 171 LEU B N 1
ATOM 3007 C CA . LEU B 1 171 ? -15.562 -8.461 -8.289 1 85 171 LEU B CA 1
ATOM 3008 C C . LEU B 1 171 ? -15.805 -8.047 -6.84 1 85 171 LEU B C 1
ATOM 3010 O O . LEU B 1 171 ? -16.953 -7.883 -6.418 1 85 171 LEU B O 1
ATOM 3014 N N . LYS B 1 172 ? -14.805 -7.91 -6.145 1 85.5 172 LYS B N 1
ATOM 3015 C CA . LYS B 1 172 ? -14.906 -7.547 -4.734 1 85.5 172 LYS B CA 1
ATOM 3016 C C . LYS B 1 172 ? -15.539 -6.172 -4.562 1 85.5 172 LYS B C 1
ATOM 3018 O O . LYS B 1 172 ? -16.406 -5.984 -3.711 1 85.5 172 LYS B O 1
ATOM 3023 N N . ILE B 1 173 ? -15.102 -5.262 -5.367 1 95 173 ILE B N 1
ATOM 3024 C CA . ILE B 1 173 ? -15.641 -3.908 -5.305 1 95 173 ILE B CA 1
ATOM 3025 C C . ILE B 1 173 ? -17.141 -3.938 -5.617 1 95 173 ILE B C 1
ATOM 3027 O O . ILE B 1 173 ? -17.938 -3.324 -4.906 1 95 173 ILE B O 1
ATOM 3031 N N . ARG B 1 174 ? -17.5 -4.66 -6.586 1 94.94 174 ARG B N 1
ATOM 3032 C CA . ARG B 1 174 ? -18.906 -4.758 -6.957 1 94.94 174 ARG B CA 1
ATOM 3033 C C . ARG B 1 174 ? -19.734 -5.367 -5.828 1 94.94 174 ARG B C 1
ATOM 3035 O O . ARG B 1 174 ? -20.812 -4.871 -5.508 1 94.94 174 ARG B O 1
ATOM 3042 N N . GLN B 1 175 ? -19.188 -6.402 -5.238 1 92.12 175 GLN B N 1
ATOM 3043 C CA . GLN B 1 175 ? -19.891 -7.059 -4.137 1 92.12 175 GLN B CA 1
ATOM 3044 C C . GLN B 1 175 ? -20.062 -6.109 -2.955 1 92.12 175 GLN B C 1
ATOM 3046 O O . GLN B 1 175 ? -21.156 -6.039 -2.371 1 92.12 175 GLN B O 1
ATOM 3051 N N . ILE B 1 176 ? -19.047 -5.398 -2.65 1 93.5 176 ILE B N 1
ATOM 3052 C CA . ILE B 1 176 ? -19.094 -4.457 -1.538 1 93.5 176 ILE B CA 1
ATOM 3053 C C . ILE B 1 176 ? -20.203 -3.428 -1.786 1 93.5 176 ILE B C 1
ATOM 3055 O O . ILE B 1 176 ? -21.016 -3.154 -0.9 1 93.5 176 ILE B O 1
ATOM 3059 N N . VAL B 1 177 ? -20.297 -2.924 -2.984 1 96.88 177 VAL B N 1
ATOM 3060 C CA . VAL B 1 177 ? -21.219 -1.834 -3.305 1 96.88 177 VAL B CA 1
ATOM 3061 C C . VAL B 1 177 ? -22.641 -2.375 -3.428 1 96.88 177 VAL B C 1
ATOM 3063 O O . VAL B 1 177 ? -23.562 -1.841 -2.818 1 96.88 177 VAL B O 1
ATOM 3066 N N . GLU B 1 178 ? -22.781 -3.436 -4.113 1 95.25 178 GLU B N 1
ATOM 3067 C CA . GLU B 1 178 ? -24.094 -3.984 -4.41 1 95.25 178 GLU B CA 1
ATOM 3068 C C . GLU B 1 178 ? -24.734 -4.574 -3.16 1 95.25 178 GLU B C 1
ATOM 3070 O O . GLU B 1 178 ? -25.906 -4.301 -2.871 1 95.25 178 GLU B O 1
ATOM 3075 N N . LYS B 1 179 ? -24.031 -5.32 -2.445 1 90.56 179 LYS B N 1
ATOM 3076 C CA . LYS B 1 179 ? -24.594 -6.035 -1.299 1 90.56 179 LYS B CA 1
ATOM 3077 C C . LYS B 1 179 ? -24.922 -5.078 -0.161 1 90.56 179 LYS B C 1
ATOM 3079 O O . LYS B 1 179 ? -25.781 -5.375 0.679 1 90.56 179 LYS B O 1
ATOM 3084 N N . ASN B 1 180 ? -24.328 -3.918 -0.124 1 93.88 180 ASN B N 1
ATOM 3085 C CA . ASN B 1 180 ? -24.453 -3.049 1.042 1 93.88 180 ASN B CA 1
ATOM 3086 C C . ASN B 1 180 ? -25.203 -1.759 0.699 1 93.88 180 ASN B C 1
ATOM 3088 O O . ASN B 1 180 ? -25.203 -0.811 1.485 1 93.88 180 ASN B O 1
ATOM 3092 N N . ASN B 1 181 ? -25.719 -1.669 -0.472 1 96.25 181 ASN B N 1
ATOM 3093 C CA . ASN B 1 181 ? -26.531 -0.53 -0.907 1 96.25 181 ASN B CA 1
ATOM 3094 C C . ASN B 1 181 ? -25.734 0.772 -0.834 1 96.25 181 ASN B C 1
ATOM 3096 O O . ASN B 1 181 ? -26.219 1.771 -0.3 1 96.25 181 ASN B O 1
ATOM 3100 N N . ILE B 1 182 ? -24.516 0.717 -1.234 1 97.19 182 ILE B N 1
ATOM 3101 C CA . ILE B 1 182 ? -23.672 1.904 -1.277 1 97.19 182 ILE B CA 1
ATOM 3102 C C . ILE B 1 182 ? -24.062 2.768 -2.479 1 97.19 182 ILE B C 1
ATOM 3104 O O . ILE B 1 182 ? -24.188 2.264 -3.596 1 97.19 182 ILE B O 1
ATOM 3108 N N . LYS B 1 183 ? -24.172 4.07 -2.211 1 97.62 183 LYS B N 1
ATOM 3109 C CA . LYS B 1 183 ? -24.641 4.961 -3.27 1 97.62 183 LYS B CA 1
ATOM 3110 C C . LYS B 1 183 ? -23.531 5.926 -3.699 1 97.62 183 LYS B C 1
ATOM 3112 O O . LYS B 1 183 ? -23.609 6.52 -4.777 1 97.62 183 LYS B O 1
ATOM 3117 N N . ASN B 1 184 ? -22.594 6.129 -2.848 1 98.06 184 ASN B N 1
ATOM 3118 C CA . ASN B 1 184 ? -21.5 7.066 -3.121 1 98.06 184 ASN B CA 1
ATOM 3119 C C . ASN B 1 184 ? -20.141 6.406 -2.955 1 98.06 184 ASN B C 1
ATOM 3121 O O . ASN B 1 184 ? -19.859 5.809 -1.918 1 98.06 184 ASN B O 1
ATOM 3125 N N . VAL B 1 185 ? -19.344 6.496 -3.98 1 98.38 185 VAL B N 1
ATOM 3126 C CA . VAL B 1 185 ? -17.984 5.984 -3.967 1 98.38 185 VAL B CA 1
ATOM 3127 C C . VAL B 1 185 ? -17.016 7.09 -4.379 1 98.38 185 VAL B C 1
ATOM 3129 O O . VAL B 1 185 ? -17.156 7.684 -5.449 1 98.38 185 VAL B O 1
ATOM 3132 N N . THR B 1 186 ? -16.094 7.43 -3.502 1 98.25 186 THR B N 1
ATOM 3133 C CA . THR B 1 186 ? -14.992 8.336 -3.818 1 98.25 186 THR B CA 1
ATOM 3134 C C . THR B 1 186 ? -13.727 7.559 -4.152 1 98.25 186 THR B C 1
ATOM 3136 O O . THR B 1 186 ? -13.367 6.613 -3.443 1 98.25 186 THR B O 1
ATOM 3139 N N . VAL B 1 187 ? -13.133 7.891 -5.242 1 97.19 187 VAL B N 1
ATOM 3140 C CA . VAL B 1 187 ? -11.852 7.305 -5.625 1 97.19 187 VAL B CA 1
ATOM 3141 C C . VAL B 1 187 ? -10.75 8.352 -5.52 1 97.19 187 VAL B C 1
ATOM 3143 O O . VAL B 1 187 ? -10.781 9.367 -6.219 1 97.19 187 VAL B O 1
ATOM 3146 N N . ALA B 1 188 ? -9.836 8.164 -4.586 1 97.31 188 ALA B N 1
ATOM 3147 C CA . ALA B 1 188 ? -8.719 9.086 -4.379 1 97.31 188 ALA B CA 1
ATOM 3148 C C . ALA B 1 188 ? -7.43 8.523 -4.973 1 97.31 188 ALA B C 1
ATOM 3150 O O . ALA B 1 188 ? -6.938 7.484 -4.535 1 97.31 188 ALA B O 1
ATOM 3151 N N . ILE B 1 189 ? -6.93 9.25 -5.957 1 90.94 189 ILE B N 1
ATOM 3152 C CA . ILE B 1 189 ? -5.77 8.75 -6.688 1 90.94 189 ILE B CA 1
ATOM 3153 C C . ILE B 1 189 ? -4.723 9.852 -6.805 1 90.94 189 ILE B C 1
ATOM 3155 O O . ILE B 1 189 ? -5.004 11.023 -6.527 1 90.94 189 ILE B O 1
ATOM 3159 N N . MET B 1 190 ? -3.545 9.438 -7.184 1 83.44 190 MET B N 1
ATOM 3160 C CA . MET B 1 190 ? -2.467 10.375 -7.484 1 83.44 190 MET B CA 1
ATOM 3161 C C . MET B 1 190 ? -2.525 10.828 -8.938 1 83.44 190 MET B C 1
ATOM 3163 O O . MET B 1 190 ? -3.178 10.18 -9.766 1 83.44 190 MET B O 1
ATOM 3167 N N . THR B 1 191 ? -1.842 11.883 -9.258 1 77.25 191 THR B N 1
ATOM 3168 C CA . THR B 1 191 ? -1.796 12.414 -10.609 1 77.25 191 THR B CA 1
ATOM 3169 C C . THR B 1 191 ? -0.959 11.516 -11.516 1 77.25 191 THR B C 1
ATOM 3171 O O . THR B 1 191 ? -0.914 11.719 -12.734 1 77.25 191 THR B O 1
ATOM 3174 N N . VAL B 1 192 ? -0.453 10.43 -11.062 1 65 192 VAL B N 1
ATOM 3175 C CA . VAL B 1 192 ? 0.436 9.562 -11.836 1 65 192 VAL B CA 1
ATOM 3176 C C . VAL B 1 192 ? -0.387 8.547 -12.625 1 65 192 VAL B C 1
ATOM 3178 O O . VAL B 1 192 ? -1.474 8.156 -12.195 1 65 192 VAL B O 1
ATOM 3181 N N . PRO B 1 193 ? 0.075 8.102 -13.695 1 55.19 193 PRO B N 1
ATOM 3182 C CA . PRO B 1 193 ? -0.693 7.242 -14.602 1 55.19 193 PRO B CA 1
ATOM 3183 C C . PRO B 1 193 ? -0.996 5.871 -13.992 1 55.19 193 PRO B C 1
ATOM 3185 O O . PRO B 1 193 ? -2.01 5.254 -14.328 1 55.19 193 PRO B O 1
ATOM 3188 N N . CYS B 1 194 ? -0.196 5.41 -13.188 1 61 194 CYS B N 1
ATOM 3189 C CA . CYS B 1 194 ? -0.464 4.105 -12.594 1 61 194 CYS B CA 1
ATOM 3190 C C . CYS B 1 194 ? -1.781 4.113 -11.828 1 61 194 CYS B C 1
ATOM 3192 O O . CYS B 1 194 ? -2.531 3.137 -11.859 1 61 194 CYS B O 1
ATOM 3194 N N . CYS B 1 195 ? -1.983 5.211 -11.195 1 74.19 195 CYS B N 1
ATOM 3195 C CA . CYS B 1 195 ? -3.176 5.301 -10.359 1 74.19 195 CYS B CA 1
ATOM 3196 C C . CYS B 1 195 ? -4.434 5.426 -11.211 1 74.19 195 CYS B C 1
ATOM 3198 O O . CYS B 1 195 ? -5.539 5.164 -10.734 1 74.19 195 CYS B O 1
ATOM 3200 N N . SER B 1 196 ? -4.262 5.84 -12.391 1 69.19 196 SER B N 1
ATOM 3201 C CA . SER B 1 196 ? -5.426 5.895 -13.266 1 69.19 196 SER B CA 1
ATOM 3202 C C . SER B 1 196 ? -6.062 4.516 -13.43 1 69.19 196 SER B C 1
ATOM 3204 O O . SER B 1 196 ? -7.273 4.406 -13.625 1 69.19 196 SER B O 1
ATOM 3206 N N . GLY B 1 197 ? -5.301 3.482 -13.297 1 72.75 197 GLY B N 1
ATOM 3207 C CA . GLY B 1 197 ? -5.797 2.113 -13.328 1 72.75 197 GLY B CA 1
ATOM 3208 C C . GLY B 1 197 ? -6.805 1.817 -12.234 1 72.75 197 GLY B C 1
ATOM 3209 O O . GLY B 1 197 ? -7.77 1.082 -12.453 1 72.75 197 GLY B O 1
ATOM 3210 N N . LEU B 1 198 ? -6.586 2.443 -11.117 1 87.12 198 LEU B N 1
ATOM 3211 C CA . LEU B 1 198 ? -7.504 2.234 -10.008 1 87.12 198 LEU B CA 1
ATOM 3212 C C . LEU B 1 198 ? -8.867 2.844 -10.305 1 87.12 198 LEU B C 1
ATOM 3214 O O . LEU B 1 198 ? -9.898 2.209 -10.078 1 87.12 198 LEU B O 1
ATOM 3218 N N . TYR B 1 199 ? -8.875 4.07 -10.836 1 87.06 199 TYR B N 1
ATOM 3219 C CA . TYR B 1 199 ? -10.125 4.727 -11.188 1 87.06 199 TYR B CA 1
ATOM 3220 C C . TYR B 1 199 ? -10.875 3.932 -12.25 1 87.06 199 TYR B C 1
ATOM 3222 O O . TYR B 1 199 ? -12.086 3.721 -12.141 1 87.06 199 TYR B O 1
ATOM 3230 N N . SER B 1 200 ? -10.172 3.48 -13.227 1 81 200 SER B N 1
ATOM 3231 C CA . SER B 1 200 ? -10.781 2.684 -14.289 1 81 200 SER B CA 1
ATOM 3232 C C . SER B 1 200 ? -11.352 1.381 -13.742 1 81 200 SER B C 1
ATOM 3234 O O . SER B 1 200 ? -12.461 0.981 -14.117 1 81 200 SER B O 1
ATOM 3236 N N . LEU B 1 201 ? -10.594 0.753 -12.922 1 85.06 201 LEU B N 1
ATOM 3237 C CA . LEU B 1 201 ? -11.008 -0.499 -12.297 1 85.06 201 LEU B CA 1
ATOM 3238 C C . LEU B 1 201 ? -12.312 -0.319 -11.539 1 85.06 201 LEU B C 1
ATOM 3240 O O . LEU B 1 201 ? -13.234 -1.128 -11.672 1 85.06 201 LEU B O 1
ATOM 3244 N N . VAL B 1 202 ? -12.453 0.73 -10.789 1 93.12 202 VAL B N 1
ATOM 3245 C CA . VAL B 1 202 ? -13.648 1.004 -10 1 93.12 202 VAL B CA 1
ATOM 3246 C C . VAL B 1 202 ? -14.828 1.283 -10.93 1 93.12 202 VAL B C 1
ATOM 3248 O O . VAL B 1 202 ? -15.93 0.766 -10.719 1 93.12 202 VAL B O 1
ATOM 3251 N N . ASN B 1 203 ? -14.594 2.049 -11.992 1 88.88 203 ASN B N 1
ATOM 3252 C CA . ASN B 1 203 ? -15.641 2.352 -12.961 1 88.88 203 ASN B CA 1
ATOM 3253 C C . ASN B 1 203 ? -16.172 1.086 -13.625 1 88.88 203 ASN B C 1
ATOM 3255 O O . ASN B 1 203 ? -17.391 0.908 -13.75 1 88.88 203 ASN B O 1
ATOM 3259 N N . ARG B 1 204 ? -15.289 0.253 -13.961 1 86.94 204 ARG B N 1
ATOM 3260 C CA . ARG B 1 204 ? -15.688 -1.003 -14.594 1 86.94 204 ARG B CA 1
ATOM 3261 C C . ARG B 1 204 ? -16.453 -1.889 -13.609 1 86.94 204 ARG B C 1
ATOM 3263 O O . ARG B 1 204 ? -17.453 -2.5 -13.969 1 86.94 204 ARG B O 1
ATOM 3270 N N . ALA B 1 205 ? -15.977 -1.968 -12.43 1 90.88 205 ALA B N 1
ATOM 3271 C CA . ALA B 1 205 ? -16.594 -2.793 -11.391 1 90.88 205 ALA B CA 1
ATOM 3272 C C . ALA B 1 205 ? -18.031 -2.354 -11.117 1 90.88 205 ALA B C 1
ATOM 3274 O O . ALA B 1 205 ? -18.891 -3.186 -10.844 1 90.88 205 ALA B O 1
ATOM 3275 N N . LEU B 1 206 ? -18.266 -1.056 -11.312 1 96.62 206 LEU B N 1
ATOM 3276 C CA . LEU B 1 206 ? -19.547 -0.519 -10.867 1 96.62 206 LEU B CA 1
ATOM 3277 C C . LEU B 1 206 ? -20.422 -0.165 -12.055 1 96.62 206 LEU B C 1
ATOM 3279 O O . LEU B 1 206 ? -21.484 0.442 -11.891 1 96.62 206 LEU B O 1
ATOM 3283 N N . ASP B 1 207 ? -19.938 -0.52 -13.164 1 91.62 207 ASP B N 1
ATOM 3284 C CA . ASP B 1 207 ? -20.703 -0.264 -14.375 1 91.62 207 ASP B CA 1
ATOM 3285 C C . ASP B 1 207 ? -22.109 -0.873 -14.273 1 91.62 207 ASP B C 1
ATOM 3287 O O . ASP B 1 207 ? -22.266 -2.029 -13.875 1 91.62 207 ASP B O 1
ATOM 3291 N N . GLY B 1 208 ? -23.125 -0.054 -14.547 1 95.12 208 GLY B N 1
ATOM 3292 C CA . GLY B 1 208 ? -24.5 -0.531 -14.531 1 95.12 208 GLY B CA 1
ATOM 3293 C C . GLY B 1 208 ? -25.172 -0.35 -13.195 1 95.12 208 GLY B C 1
ATOM 3294 O O . GLY B 1 208 ? -26.391 -0.568 -13.07 1 95.12 208 GLY B O 1
ATOM 3295 N N . LEU B 1 209 ? -24.453 -0.047 -12.234 1 95.56 209 LEU B N 1
ATOM 3296 C CA . LEU B 1 209 ? -25.047 0.195 -10.922 1 95.56 209 LEU B CA 1
ATOM 3297 C C . LEU B 1 209 ? -25.391 1.669 -10.75 1 95.56 209 LEU B C 1
ATOM 3299 O O . LEU B 1 209 ? -24.797 2.535 -11.391 1 95.56 209 LEU B O 1
ATOM 3303 N N . ASP B 1 210 ? -26.422 1.913 -9.922 1 95.38 210 ASP B N 1
ATOM 3304 C CA . ASP B 1 210 ? -26.797 3.279 -9.578 1 95.38 210 ASP B CA 1
ATOM 3305 C C . ASP B 1 210 ? -25.938 3.82 -8.445 1 95.38 210 ASP B C 1
ATOM 3307 O O . ASP B 1 210 ? -26.391 3.885 -7.293 1 95.38 210 ASP B O 1
ATOM 3311 N N . VAL B 1 211 ? -24.781 4.184 -8.789 1 97.12 211 VAL B N 1
ATOM 3312 C CA . VAL B 1 211 ? -23.812 4.676 -7.816 1 97.12 211 VAL B CA 1
ATOM 3313 C C . VAL B 1 211 ? -23.141 5.941 -8.352 1 97.12 211 VAL B C 1
ATOM 3315 O O . VAL B 1 211 ? -22.844 6.035 -9.539 1 97.12 211 VAL B O 1
ATOM 3318 N N . ASN B 1 212 ? -22.969 6.938 -7.477 1 97.62 212 ASN B N 1
ATOM 3319 C CA . ASN B 1 212 ? -22.219 8.148 -7.793 1 97.62 212 ASN B CA 1
ATOM 3320 C C . ASN B 1 212 ? -20.719 7.969 -7.52 1 97.62 212 ASN B C 1
ATOM 3322 O O . ASN B 1 212 ? -20.328 7.719 -6.383 1 97.62 212 ASN B O 1
ATOM 3326 N N . ILE B 1 213 ? -19.969 8.078 -8.578 1 97.25 213 ILE B N 1
ATOM 3327 C CA . ILE B 1 213 ? -18.516 7.938 -8.445 1 97.25 213 ILE B CA 1
ATOM 3328 C C . ILE B 1 213 ? -17.859 9.305 -8.539 1 97.25 213 ILE B C 1
ATOM 3330 O O . ILE B 1 213 ? -18.016 10.023 -9.531 1 97.25 213 ILE B O 1
ATOM 3334 N N . THR B 1 214 ? -17.141 9.695 -7.484 1 97.12 214 THR B N 1
ATOM 3335 C CA . THR B 1 214 ? -16.391 10.945 -7.441 1 97.12 214 THR B CA 1
ATOM 3336 C C . THR B 1 214 ? -14.891 10.68 -7.488 1 97.12 214 THR B C 1
ATOM 3338 O O . THR B 1 214 ? -14.383 9.812 -6.777 1 97.12 214 THR B O 1
ATOM 3341 N N . LYS B 1 215 ? -14.266 11.43 -8.289 1 95.06 215 LYS B N 1
ATOM 3342 C CA . LYS B 1 215 ? -12.82 11.312 -8.438 1 95.06 215 LYS B CA 1
ATOM 3343 C C . LYS B 1 215 ? -12.102 12.445 -7.711 1 95.06 215 LYS B C 1
ATOM 3345 O O . LYS B 1 215 ? -12.453 13.617 -7.871 1 95.06 215 LYS B O 1
ATOM 3350 N N . LYS B 1 216 ? -11.156 12.094 -6.867 1 95.75 216 LYS B N 1
ATOM 3351 C CA . LYS B 1 216 ? -10.258 13.047 -6.215 1 95.75 216 LYS B CA 1
ATOM 3352 C C . LYS B 1 216 ? -8.805 12.773 -6.59 1 95.75 216 LYS B C 1
ATOM 3354 O O . LYS B 1 216 ? -8.305 11.672 -6.387 1 95.75 216 LYS B O 1
ATOM 3359 N N . VAL B 1 217 ? -8.188 13.789 -7.164 1 90.81 217 VAL B N 1
ATOM 3360 C CA . VAL B 1 217 ? -6.828 13.609 -7.66 1 90.81 217 VAL B CA 1
ATOM 3361 C C . VAL B 1 217 ? -5.855 14.43 -6.812 1 90.81 217 VAL B C 1
ATOM 3363 O O . VAL B 1 217 ? -6.066 15.625 -6.59 1 90.81 217 VAL B O 1
ATOM 3366 N N . ILE B 1 218 ? -4.84 13.789 -6.359 1 91.31 218 ILE B N 1
ATOM 3367 C CA . ILE B 1 218 ? -3.811 14.43 -5.547 1 91.31 218 ILE B CA 1
ATOM 3368 C C . ILE B 1 218 ? -2.531 14.578 -6.363 1 91.31 218 ILE B C 1
ATOM 3370 O O . ILE B 1 218 ? -2.115 13.648 -7.062 1 91.31 218 ILE B O 1
ATOM 3374 N N . SER B 1 219 ? -1.98 15.711 -6.277 1 84.44 219 SER B N 1
ATOM 3375 C CA . SER B 1 219 ? -0.708 15.945 -6.953 1 84.44 219 SER B CA 1
ATOM 3376 C C . SER B 1 219 ? 0.462 15.422 -6.129 1 84.44 219 SER B C 1
ATOM 3378 O O . SER B 1 219 ? 0.309 15.125 -4.941 1 84.44 219 SER B O 1
ATOM 3380 N N . LEU B 1 220 ? 1.6 15.312 -6.781 1 78.62 220 LEU B N 1
ATOM 3381 C CA . LEU B 1 220 ? 2.795 14.805 -6.117 1 78.62 220 LEU B CA 1
ATOM 3382 C C . LEU B 1 220 ? 3.225 15.734 -4.988 1 78.62 220 LEU B C 1
ATOM 3384 O O . LEU B 1 220 ? 3.773 15.281 -3.979 1 78.62 220 LEU B O 1
ATOM 3388 N N . ASP B 1 221 ? 2.926 17.016 -5.133 1 79 221 ASP B N 1
ATOM 3389 C CA . ASP B 1 221 ? 3.34 17.984 -4.121 1 79 221 ASP B CA 1
ATOM 3390 C C . ASP B 1 221 ? 2.297 18.109 -3.014 1 79 221 ASP B C 1
ATOM 3392 O O . ASP B 1 221 ? 2.398 18.984 -2.146 1 79 221 ASP B O 1
ATOM 3396 N N . GLY B 1 222 ? 1.339 17.266 -3.055 1 86.12 222 GLY B N 1
ATOM 3397 C CA . GLY B 1 222 ? 0.466 17.109 -1.902 1 86.12 222 GLY B CA 1
ATOM 3398 C C . GLY B 1 222 ? -0.767 18 -1.96 1 86.12 222 GLY B C 1
ATOM 3399 O O . GLY B 1 222 ? -1.314 18.375 -0.923 1 86.12 222 GLY B O 1
ATOM 3400 N N . LYS B 1 223 ? -1.201 18.375 -3.117 1 86.25 223 LYS B N 1
ATOM 3401 C CA . LYS B 1 223 ? -2.385 19.219 -3.281 1 86.25 223 LYS B CA 1
ATOM 3402 C C . LYS B 1 223 ? -3.541 18.422 -3.881 1 86.25 223 LYS B C 1
ATOM 3404 O O . LYS B 1 223 ? -3.334 17.578 -4.742 1 86.25 223 LYS B O 1
ATOM 3409 N N . LEU B 1 224 ? -4.711 18.766 -3.379 1 90.5 224 LEU B N 1
ATOM 3410 C CA . LEU B 1 224 ? -5.93 18.219 -3.963 1 90.5 224 LEU B CA 1
ATOM 3411 C C . LEU B 1 224 ? -6.328 18.984 -5.219 1 90.5 224 LEU B C 1
ATOM 3413 O O . LEU B 1 224 ? -6.699 20.156 -5.137 1 90.5 224 LEU B O 1
ATOM 3417 N N . MET B 1 225 ? -6.293 18.469 -6.41 1 83.38 225 MET B N 1
ATOM 3418 C CA . MET B 1 225 ? -6.508 19.141 -7.691 1 83.38 225 MET B CA 1
ATOM 3419 C C . MET B 1 225 ? -7.984 19.109 -8.078 1 83.38 225 MET B C 1
ATOM 3421 O O . MET B 1 225 ? -8.477 20.031 -8.727 1 83.38 225 MET B O 1
ATOM 3425 N N . ASP B 1 226 ? -8.727 18.078 -7.883 1 75.06 226 ASP B N 1
ATOM 3426 C CA . ASP B 1 226 ? -10.141 17.922 -8.234 1 75.06 226 ASP B CA 1
ATOM 3427 C C . ASP B 1 226 ? -10.836 16.953 -7.289 1 75.06 226 ASP B C 1
ATOM 3429 O O . ASP B 1 226 ? -10.188 16.109 -6.672 1 75.06 226 ASP B O 1
#

Solvent-accessible surface area (backbone atoms only — not comparable to full-atom values): 23727 Å² total; per-residue (Å²): 123,82,52,25,39,76,45,71,40,70,87,55,42,75,16,35,86,78,59,35,49,32,40,70,46,26,84,70,55,24,39,35,78,28,80,88,78,46,26,65,38,72,37,75,89,35,32,74,61,37,56,54,43,45,49,34,27,71,53,31,88,66,20,25,35,31,38,33,31,82,87,66,50,59,26,21,16,73,79,37,54,47,31,66,53,45,29,78,43,75,45,88,71,72,74,75,66,72,71,67,77,81,70,85,69,58,74,36,38,51,27,48,28,33,39,44,52,91,56,53,61,60,78,46,73,76,42,56,62,27,37,38,32,43,29,34,57,62,39,50,63,23,24,44,47,37,39,81,74,64,33,53,85,25,36,55,31,28,48,44,63,61,77,48,85,57,86,57,46,39,61,48,52,30,44,32,34,63,76,21,60,32,46,40,38,35,36,35,26,46,75,26,48,23,37,48,31,45,54,51,43,51,50,61,34,44,61,91,53,86,54,50,77,44,70,33,33,27,39,86,82,22,41,81,76,79,122,84,51,26,41,76,44,70,40,69,86,56,42,76,16,34,86,78,59,36,48,31,39,71,46,26,84,71,56,24,38,35,77,29,81,88,77,46,27,65,39,72,38,75,90,34,33,75,63,38,56,54,44,46,48,33,27,71,54,32,88,66,20,26,34,31,38,34,31,82,86,66,51,59,25,20,17,71,80,36,54,47,32,66,53,42,30,78,43,75,45,88,70,73,74,75,67,73,68,68,78,82,71,85,69,58,73,37,37,48,27,47,26,32,38,45,50,91,55,54,61,61,80,46,72,76,42,56,61,27,38,36,33,44,29,33,56,61,40,49,64,22,24,42,47,37,39,78,76,62,33,52,84,25,37,55,32,30,48,42,62,60,76,46,85,58,84,58,47,38,61,47,50,30,43,32,34,64,75,20,60,31,46,42,38,36,36,35,26,47,74,28,50,24,37,48,31,45,55,52,43,51,50,62,33,44,60,92,53,86,53,49,77,44,72,32,33,27,38,86,81,22,42,79,76,79

Organism: Methanococcus maripaludis (strain DSM 14266 / JCM 13030 / NBRC 101832 / S2 / LL) (NCBI:txid267377)

Radius of gyration: 22.32 Å; Cα contacts (8 Å, |Δi|>4): 1015; chains: 2; bounding box: 53×72×60 Å

Secondary structure (DSSP, 8-state):
---EEEEE-TTT---TTTT-HHHHH-TT--EEEETTTTEEEE-TTTGGG-----HHHHH-TT--EEEEETTS-EEESTTS---TTT--EE----SGGGTS-----PPP---EE--BGGG--TT-GGGTT-EEEEEETTHHHH-TTHIIIIITT-EEEEE-TTTS--TTHHHHHHHHHHHTT--EEEEEEESSHHHHHHHHHHHHHTTTS--EEEEEEE-TTS-B--/---EEEEE-TTT---TTTT-HHHHH-TT--EEEETTTTEEEE-TTTGGG-----HHHHH-TT--EEEEETTS-EEESTTS---TTT--EE----SGGGTS-----PPP---EE--BGGG--TT-GGGTT-EEEEEETTHHHH-TTHIIIIITT-EEEEE-TTTS--TTHHHHHHHHHHHTT--EEEEEEESSHHHHHHHHHHHHHTTTS--EEEEEEE-TTS-B--

Foldseek 3Di:
DWQKAKAFQLVQFPACVVFVQLCVQDPLSQWAHDPVSRHIDGDPVSSSVDPVPCSSLLRGPRFRMWMATPVGQIDIHPVGQHHPQLHKAFDDDDPVVVPDDPPPDDDAQAGIPDAELSRDDLPDPCLAQFAAEEEEPCQCVQAVCCRPPPRHRGHHHYDFQVPDPCVCNLVSLLSNCVVRVYAEYEYEAEPDPSRVVVVVSNCVSCPPHNHHYHYWYAYNNHDTDD/DWQKAKAFQLVQFPACVVFVQLCVQDPLSQWAHDPVSRHIDGDPVSSSVDPVPCSSLLRGPRFRMWMATPVGQIDIHPVGQHHPQLHKAADDDDPVVVPDDPPPDDDAQAGIPDAELSRDDLPDPCLAQFAAEEEEPCQCVQAVCCRVPPRHRGHHHYDFQVPDPCVCNLVSLLSSCVVRVYAEYEYEAEPDPRRVVVVVSNCVSCPPHNHHYHYWYAYNNHDTDD